Protein AF-0000000066415982 (afdb_homodimer)

Structure (mmCIF, N/CA/C/O backbone):
data_AF-0000000066415982-model_v1
#
loop_
_entity.id
_entity.type
_entity.pdbx_description
1 polymer 'Valyl-tRNA synthetase 1'
#
loop_
_atom_site.group_PDB
_atom_site.id
_atom_site.type_symbol
_atom_site.label_atom_id
_atom_site.label_alt_id
_atom_site.label_comp_id
_atom_site.label_asym_id
_atom_site.label_entity_id
_atom_site.label_seq_id
_atom_site.pdbx_PDB_ins_code
_atom_site.Cartn_x
_atom_site.Cartn_y
_atom_site.Cartn_z
_atom_site.occupancy
_atom_site.B_iso_or_equiv
_atom_site.auth_seq_id
_atom_site.auth_comp_id
_atom_site.auth_asym_id
_atom_site.auth_atom_id
_atom_site.pdbx_PDB_model_num
ATOM 1 N N . MET A 1 1 ? -13.562 -8.875 24 1 78.44 1 MET A N 1
ATOM 2 C CA . MET A 1 1 ? -13.109 -7.492 23.891 1 78.44 1 MET A CA 1
ATOM 3 C C . MET A 1 1 ? -12.008 -7.359 22.844 1 78.44 1 MET A C 1
ATOM 5 O O . MET A 1 1 ? -11.172 -8.25 22.703 1 78.44 1 MET A O 1
ATOM 9 N N . SER A 1 2 ? -12.031 -6.367 22 1 88.06 2 SER A N 1
ATOM 10 C CA . SER A 1 2 ? -11.047 -6.156 20.953 1 88.06 2 SER A CA 1
ATOM 11 C C . SER A 1 2 ? -9.859 -5.344 21.453 1 88.06 2 SER A C 1
ATOM 13 O O . SER A 1 2 ? -10.031 -4.445 22.281 1 88.06 2 SER A O 1
ATOM 15 N N . ILE A 1 3 ? -8.664 -5.75 21.047 1 90.94 3 ILE A N 1
ATOM 16 C CA . ILE A 1 3 ? -7.445 -5.082 21.484 1 90.94 3 ILE A CA 1
ATOM 17 C C . ILE A 1 3 ? -6.691 -4.531 20.281 1 90.94 3 ILE A C 1
ATOM 19 O O . ILE A 1 3 ? -6.547 -5.215 19.266 1 90.94 3 ILE A O 1
ATOM 23 N N . LEU A 1 4 ? -6.266 -3.314 20.375 1 93.38 4 LEU A N 1
ATOM 24 C CA . LEU A 1 4 ? -5.398 -2.686 19.375 1 93.38 4 LEU A CA 1
ATOM 25 C C . LEU A 1 4 ? -3.975 -2.555 19.906 1 93.38 4 LEU A C 1
ATOM 27 O O . LEU A 1 4 ? -3.723 -1.779 20.844 1 93.38 4 LEU A O 1
ATOM 31 N N . TYR A 1 5 ? -3.049 -3.311 19.359 1 92.38 5 TYR A N 1
ATOM 32 C CA . TYR A 1 5 ? -1.638 -3.248 19.719 1 92.38 5 TYR A CA 1
ATOM 33 C C . TYR A 1 5 ? -0.913 -2.178 18.906 1 92.38 5 TYR A C 1
ATOM 35 O O . TYR A 1 5 ? -0.951 -2.193 17.672 1 92.38 5 TYR A O 1
ATOM 43 N N . VAL A 1 6 ? -0.299 -1.226 19.609 1 94.19 6 VAL A N 1
ATOM 44 C CA . VAL A 1 6 ? 0.415 -0.155 18.922 1 94.19 6 VAL A CA 1
ATOM 45 C C . VAL A 1 6 ? 1.799 0.026 19.547 1 94.19 6 VAL A C 1
ATOM 47 O O . VAL A 1 6 ? 2.041 -0.406 20.672 1 94.19 6 VAL A O 1
ATOM 50 N N . SER A 1 7 ? 2.738 0.584 18.781 1 92.06 7 SER A N 1
ATOM 51 C CA . SER A 1 7 ? 4.066 0.925 19.281 1 92.06 7 SER A CA 1
ATOM 52 C C . SER A 1 7 ? 4.004 2.094 20.266 1 92.06 7 SER A C 1
ATOM 54 O O . SER A 1 7 ? 3.297 3.074 20.016 1 92.06 7 SER A O 1
ATOM 56 N N . PRO A 1 8 ? 4.734 1.927 21.297 1 88.5 8 PRO A N 1
ATOM 57 C CA . PRO A 1 8 ? 4.762 3.031 22.266 1 88.5 8 PRO A CA 1
ATOM 58 C C . PRO A 1 8 ? 5.605 4.211 21.781 1 88.5 8 PRO A C 1
ATOM 60 O O . PRO A 1 8 ? 5.559 5.289 22.375 1 88.5 8 PRO A O 1
ATOM 63 N N . HIS A 1 9 ? 6.395 4.02 20.75 1 88.12 9 HIS A N 1
ATOM 64 C CA . HIS A 1 9 ? 7.227 5.105 20.25 1 88.12 9 HIS A CA 1
ATOM 65 C C . HIS A 1 9 ? 6.375 6.246 19.688 1 88.12 9 HIS A C 1
ATOM 67 O O . HIS A 1 9 ? 5.512 6.023 18.844 1 88.12 9 HIS A O 1
ATOM 73 N N . PRO A 1 10 ? 6.59 7.406 20.094 1 85.12 10 PRO A N 1
ATOM 74 C CA . PRO A 1 10 ? 5.711 8.523 19.75 1 85.12 10 PRO A CA 1
ATOM 75 C C . PRO A 1 10 ? 5.73 8.844 18.25 1 85.12 10 PRO A C 1
ATOM 77 O O . PRO A 1 10 ? 4.766 9.406 17.734 1 85.12 10 PRO A O 1
ATOM 80 N N . ASP A 1 11 ? 6.82 8.484 17.578 1 85.75 11 ASP A N 1
ATOM 81 C CA . ASP A 1 11 ? 6.922 8.836 16.172 1 85.75 11 ASP A CA 1
ATOM 82 C C . ASP A 1 11 ? 6.605 7.633 15.281 1 85.75 11 ASP A C 1
ATOM 84 O O . ASP A 1 11 ? 6.906 7.641 14.086 1 85.75 11 ASP A O 1
ATOM 88 N N . ALA A 1 12 ? 6.004 6.605 15.938 1 91.06 12 ALA A N 1
ATOM 89 C CA . ALA A 1 12 ? 5.633 5.434 15.148 1 91.06 12 ALA A CA 1
ATOM 90 C C . ALA A 1 12 ? 4.402 5.719 14.289 1 91.06 12 ALA A C 1
ATOM 92 O O . ALA A 1 12 ? 3.277 5.395 14.68 1 91.06 12 ALA A O 1
ATOM 93 N N . PHE A 1 13 ? 4.691 6.18 13.141 1 91.81 13 PHE A N 1
ATOM 94 C CA . PHE A 1 13 ? 3.637 6.75 12.32 1 91.81 13 PHE A CA 1
ATOM 95 C C . PHE A 1 13 ? 2.635 5.684 11.898 1 91.81 13 PHE A C 1
ATOM 97 O O . PHE A 1 13 ? 1.442 5.961 11.766 1 91.81 13 PHE A O 1
ATOM 104 N N . PRO A 1 14 ? 2.984 4.434 11.758 1 93.38 14 PRO A N 1
ATOM 105 C CA . PRO A 1 14 ? 1.939 3.451 11.461 1 93.38 14 PRO A CA 1
ATOM 106 C C . PRO A 1 14 ? 0.936 3.293 12.602 1 93.38 14 PRO A C 1
ATOM 108 O O . PRO A 1 14 ? -0.266 3.162 12.352 1 93.38 14 PRO A O 1
ATOM 111 N N . SER A 1 15 ? 1.425 3.33 13.789 1 95.75 15 SER A N 1
ATOM 112 C CA . SER A 1 15 ? 0.556 3.236 14.961 1 95.75 15 SER A CA 1
ATOM 113 C C . SER A 1 15 ? -0.303 4.488 15.109 1 95.75 15 SER A C 1
ATOM 115 O O . SER A 1 15 ? -1.479 4.398 15.477 1 95.75 15 SER A O 1
ATOM 117 N N . LEU A 1 16 ? 0.325 5.621 14.859 1 96.88 16 LEU A N 1
ATOM 118 C CA . LEU A 1 16 ? -0.415 6.875 14.938 1 96.88 16 LEU A CA 1
ATOM 119 C C . LEU A 1 16 ? -1.577 6.887 13.945 1 96.88 16 LEU A C 1
ATOM 121 O O . LEU A 1 16 ? -2.664 7.375 14.266 1 96.88 16 LEU A O 1
ATOM 125 N N . ARG A 1 17 ? -1.371 6.336 12.781 1 97.5 17 ARG A N 1
ATOM 126 C CA . ARG A 1 17 ? -2.428 6.25 11.781 1 97.5 17 ARG A CA 1
ATOM 127 C C . ARG A 1 17 ? -3.619 5.457 12.305 1 97.5 17 ARG A C 1
ATOM 129 O O . ARG A 1 17 ? -4.77 5.879 12.148 1 97.5 17 ARG A O 1
ATOM 136 N N . ALA A 1 18 ? -3.352 4.355 12.938 1 96.12 18 ALA A N 1
ATOM 137 C CA . ALA A 1 18 ? -4.402 3.51 13.492 1 96.12 18 ALA A CA 1
ATOM 138 C C . ALA A 1 18 ? -5.141 4.223 14.625 1 96.12 18 ALA A C 1
ATOM 140 O O . ALA A 1 18 ? -6.367 4.141 14.719 1 96.12 18 ALA A O 1
ATOM 141 N N . LEU A 1 19 ? -4.414 4.934 15.43 1 96.69 19 LEU A N 1
ATOM 142 C CA . LEU A 1 19 ? -5.004 5.629 16.562 1 96.69 19 LEU A CA 1
ATOM 143 C C . LEU A 1 19 ? -5.91 6.762 16.094 1 96.69 19 LEU A C 1
ATOM 145 O O . LEU A 1 19 ? -6.984 6.977 16.672 1 96.69 19 LEU A O 1
ATOM 149 N N . ILE A 1 20 ? -5.488 7.449 15.086 1 97.06 20 ILE A N 1
ATOM 150 C CA . ILE A 1 20 ? -6.309 8.531 14.555 1 97.06 20 ILE A CA 1
ATOM 151 C C . ILE A 1 20 ? -7.574 7.961 13.922 1 97.06 20 ILE A C 1
ATOM 153 O O . ILE A 1 20 ? -8.664 8.508 14.102 1 97.06 20 ILE A O 1
ATOM 157 N N . ALA A 1 21 ? -7.438 6.879 13.172 1 94.94 21 ALA A N 1
ATOM 158 C CA . ALA A 1 21 ? -8.602 6.215 12.594 1 94.94 21 ALA A CA 1
ATOM 159 C C . ALA A 1 21 ? -9.594 5.809 13.68 1 94.94 21 ALA A C 1
ATOM 161 O O . ALA A 1 21 ? -10.812 5.949 13.5 1 94.94 21 ALA A O 1
ATOM 162 N N . ALA A 1 22 ? -9.094 5.328 14.766 1 93.88 22 ALA A N 1
ATOM 163 C CA . ALA A 1 22 ? -9.945 4.926 15.883 1 93.88 22 ALA A CA 1
ATOM 164 C C . ALA A 1 22 ? -10.742 6.113 16.422 1 93.88 22 A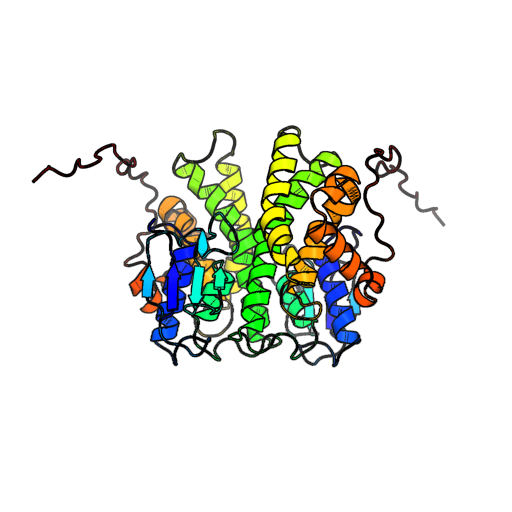LA A C 1
ATOM 166 O O . ALA A 1 22 ? -11.906 5.969 16.797 1 93.88 22 ALA A O 1
ATOM 167 N N . ARG A 1 23 ? -10.086 7.273 16.453 1 94.94 23 ARG A N 1
ATOM 168 C CA . ARG A 1 23 ? -10.773 8.469 16.922 1 94.94 23 ARG A CA 1
ATOM 169 C C . ARG A 1 23 ? -11.922 8.852 16 1 94.94 23 ARG A C 1
ATOM 171 O O . ARG A 1 23 ? -12.992 9.266 16.453 1 94.94 23 ARG A O 1
ATOM 178 N N . TYR A 1 24 ? -11.734 8.719 14.742 1 92.5 24 TYR A N 1
ATOM 179 C CA . TYR A 1 24 ? -12.812 8.977 13.789 1 92.5 24 TYR A CA 1
ATOM 180 C C . TYR A 1 24 ? -13.945 7.977 13.961 1 92.5 24 TYR A C 1
ATOM 182 O O . TYR A 1 24 ? -15.125 8.336 13.844 1 92.5 24 TYR A O 1
ATOM 190 N N . GLY A 1 25 ? -13.57 6.746 14.156 1 90 25 GLY A N 1
ATOM 191 C CA . GLY A 1 25 ? -14.586 5.738 14.422 1 90 25 GLY A CA 1
ATOM 192 C C . GLY A 1 25 ? -15.43 6.051 15.641 1 90 25 GLY A C 1
ATOM 193 O O . GLY A 1 25 ? -16.641 5.828 15.633 1 90 25 GLY A O 1
ATOM 194 N N . GLU A 1 26 ? -14.766 6.531 16.578 1 88.69 26 GLU A N 1
ATOM 195 C CA . GLU A 1 26 ? -15.461 6.895 17.812 1 88.69 26 GLU A CA 1
ATOM 196 C C . GLU A 1 26 ? -16.375 8.102 17.594 1 88.69 26 GLU A C 1
ATOM 198 O O . GLU A 1 26 ? -17.453 8.18 18.172 1 88.69 26 GLU A O 1
ATOM 203 N N . ALA A 1 27 ? -15.906 8.992 16.828 1 87.56 27 ALA A N 1
ATOM 204 C CA . ALA A 1 27 ? -16.656 10.219 16.578 1 87.56 27 ALA A CA 1
ATOM 205 C C . ALA A 1 27 ? -17.828 9.961 15.633 1 87.56 27 ALA A C 1
ATOM 207 O O . ALA A 1 27 ? -18.812 10.695 15.648 1 87.56 27 ALA A O 1
ATOM 208 N N . GLY A 1 28 ? -17.656 8.883 14.875 1 82.25 28 GLY A N 1
ATOM 209 C CA . GLY A 1 28 ? -18.719 8.539 13.938 1 82.25 28 GLY A CA 1
ATOM 210 C C . GLY A 1 28 ? -19.672 7.496 14.477 1 82.25 28 GLY A C 1
ATOM 211 O O . GLY A 1 28 ? -20.047 7.535 15.648 1 82.25 28 GLY A O 1
ATOM 212 N N . ASP A 1 29 ? -20.156 6.645 13.508 1 77.88 29 ASP A N 1
ATOM 213 C CA . ASP A 1 29 ? -21.156 5.629 13.852 1 77.88 29 ASP A CA 1
ATOM 214 C C . ASP A 1 29 ? -20.484 4.352 14.359 1 77.88 29 ASP A C 1
ATOM 216 O O . ASP A 1 29 ? -21.062 3.271 14.305 1 77.88 29 ASP A O 1
ATOM 220 N N . GLY A 1 30 ? -19.219 4.59 14.727 1 79.38 30 GLY A N 1
ATOM 221 C CA . GLY A 1 30 ? -18.484 3.414 15.18 1 79.38 30 GLY A CA 1
ATOM 222 C C . GLY A 1 30 ? -17.531 2.865 14.133 1 79.38 30 GLY A C 1
ATOM 223 O O . GLY A 1 30 ? -17.547 3.305 12.984 1 79.38 30 GLY A O 1
ATOM 224 N N . PRO A 1 31 ? -16.75 1.948 14.648 1 78.19 31 PRO A N 1
ATOM 225 C CA . PRO A 1 31 ? -15.805 1.363 13.695 1 78.19 31 PRO A CA 1
ATOM 226 C C . PRO A 1 31 ? -16.484 0.551 12.602 1 78.19 31 PRO A C 1
ATOM 228 O O . PRO A 1 31 ? -17.578 -0.004 12.82 1 78.19 31 PRO A O 1
ATOM 231 N N . GLY A 1 32 ? -15.914 0.568 11.484 1 71.88 32 GLY A N 1
ATOM 232 C CA . GLY A 1 32 ? -16.453 -0.097 10.305 1 71.88 32 GLY A CA 1
ATOM 233 C C . GLY A 1 32 ? -16.719 -1.575 10.523 1 71.88 32 GLY A C 1
ATOM 234 O O . GLY A 1 32 ? -17.594 -2.154 9.891 1 71.88 32 GLY A O 1
ATOM 235 N N . TRP A 1 33 ? -16 -2.096 11.469 1 71 33 TRP A N 1
ATOM 236 C CA . TRP A 1 33 ? -16.172 -3.533 11.648 1 71 33 TRP A CA 1
ATOM 237 C C . TRP A 1 33 ? -17.422 -3.83 12.477 1 71 33 TRP A C 1
ATOM 239 O O . TRP A 1 33 ? -17.844 -4.98 12.578 1 71 33 TRP A O 1
ATOM 249 N N . GLY A 1 34 ? -18.031 -2.85 12.953 1 72.19 34 GLY A N 1
ATOM 250 C CA . GLY A 1 34 ? -19.312 -2.986 13.617 1 72.19 34 GLY A CA 1
ATOM 251 C C . GLY A 1 34 ? -19.188 -3.35 15.086 1 72.19 34 GLY A C 1
ATOM 252 O O . GLY A 1 34 ? -20.203 -3.527 15.773 1 72.19 34 GLY A O 1
ATOM 253 N N . GLY A 1 35 ? -17.938 -3.488 15.633 1 74.75 35 GLY A N 1
ATOM 254 C CA . GLY A 1 35 ? -17.734 -3.824 17.031 1 74.75 35 GLY A CA 1
ATOM 255 C C . GLY A 1 35 ? -17.406 -2.619 17.891 1 74.75 35 GLY A C 1
ATOM 256 O O . GLY A 1 35 ? -17.484 -1.479 17.438 1 74.75 35 GLY A O 1
ATOM 257 N N . PRO A 1 36 ? -17.172 -2.898 19.141 1 81.31 36 PRO A N 1
ATOM 258 C CA . PRO A 1 36 ? -16.797 -1.822 20.062 1 81.31 36 PRO A CA 1
ATOM 259 C C . PRO A 1 36 ? -15.414 -1.256 19.781 1 81.31 36 PRO A C 1
ATOM 261 O O . PRO A 1 36 ? -14.633 -1.867 19.047 1 81.31 36 PRO A O 1
ATOM 264 N N . HIS A 1 37 ? -15.188 -0.064 20.344 1 86.44 37 HIS A N 1
ATOM 265 C CA . HIS A 1 37 ? -13.844 0.508 20.281 1 86.44 37 HIS A CA 1
ATOM 266 C C . HIS A 1 37 ? -12.836 -0.363 21.016 1 86.44 37 HIS A C 1
ATOM 268 O O . HIS A 1 37 ? -13.086 -0.788 22.141 1 86.44 37 HIS A O 1
ATOM 274 N N . PRO A 1 38 ? -11.773 -0.576 20.344 1 90.19 38 PRO A N 1
ATOM 275 C CA . PRO A 1 38 ? -10.805 -1.477 20.969 1 90.19 38 PRO A CA 1
ATOM 276 C C . PRO A 1 38 ? -10.023 -0.81 22.109 1 90.19 38 PRO A C 1
ATOM 278 O O . PRO A 1 38 ? -9.859 0.413 22.109 1 90.19 38 PRO A O 1
ATOM 281 N N . ARG A 1 39 ? -9.625 -1.642 23.016 1 92.69 39 ARG A N 1
ATOM 282 C CA . ARG A 1 39 ? -8.68 -1.184 24.031 1 92.69 39 ARG A CA 1
ATOM 283 C C . ARG A 1 39 ? -7.277 -1.035 23.438 1 92.69 39 ARG A C 1
ATOM 285 O O . ARG A 1 39 ? -6.82 -1.899 22.688 1 92.69 39 ARG A O 1
ATOM 292 N N . ILE A 1 40 ? -6.66 0.012 23.797 1 93.94 40 ILE A N 1
ATOM 293 C CA . ILE A 1 40 ? -5.32 0.263 23.281 1 93.94 40 ILE A CA 1
ATOM 294 C C . ILE A 1 40 ? -4.285 -0.422 24.172 1 93.94 40 ILE A C 1
ATOM 296 O O . ILE A 1 40 ? -4.34 -0.306 25.391 1 93.94 40 ILE A O 1
ATOM 300 N N . CYS A 1 41 ? -3.408 -1.145 23.578 1 93.62 41 CYS A N 1
ATOM 301 C CA . CYS A 1 41 ? -2.342 -1.839 24.281 1 93.62 41 CYS A CA 1
ATOM 302 C C . CYS A 1 41 ? -0.974 -1.434 23.75 1 93.62 41 CYS A C 1
ATOM 304 O O . CYS A 1 41 ? -0.715 -1.549 22.547 1 93.62 41 CYS A O 1
ATOM 306 N N . LEU A 1 42 ? -0.054 -1.022 24.609 1 92.38 42 LEU A N 1
ATOM 307 C CA . LEU A 1 42 ? 1.255 -0.527 24.188 1 92.38 42 LEU A CA 1
ATOM 308 C C . LEU A 1 42 ? 2.301 -1.634 24.266 1 92.38 42 LEU A C 1
ATOM 310 O O . LEU A 1 42 ? 3.449 -1.436 23.859 1 92.38 42 LEU A O 1
ATOM 314 N N . GLN A 1 43 ? 1.865 -2.787 24.703 1 86.56 43 GLN A N 1
ATOM 315 C CA . GLN A 1 43 ? 2.744 -3.953 24.75 1 86.56 43 GLN A CA 1
ATOM 316 C C . GLN A 1 43 ? 2.576 -4.809 23.5 1 86.56 43 GLN A C 1
ATOM 318 O O . GLN A 1 43 ? 1.489 -4.867 22.922 1 86.56 43 GLN A O 1
ATOM 323 N N . PRO A 1 44 ? 3.719 -5.398 23.109 1 82.88 44 PRO A N 1
ATOM 324 C CA . PRO A 1 44 ? 3.578 -6.309 21.984 1 82.88 44 PRO A CA 1
ATOM 325 C C . PRO A 1 44 ? 2.631 -7.473 22.266 1 82.88 44 PRO A C 1
ATOM 327 O O . PRO A 1 44 ? 2.525 -7.914 23.422 1 82.88 44 PRO A O 1
ATOM 330 N N . PRO A 1 45 ? 1.985 -7.84 21.188 1 82 45 PRO A N 1
ATOM 331 C CA . PRO A 1 45 ? 1.121 -9.008 21.406 1 82 45 PRO A CA 1
ATOM 332 C C . PRO A 1 45 ? 1.907 -10.266 21.734 1 82 45 PRO A C 1
ATOM 334 O O . PRO A 1 45 ? 3.041 -10.438 21.281 1 82 45 PRO A O 1
ATOM 337 N N . PRO A 1 46 ? 1.323 -11.133 22.531 1 76.62 46 PRO A N 1
ATOM 338 C CA . PRO A 1 46 ? 1.964 -12.414 22.812 1 76.62 46 PRO A CA 1
ATOM 339 C C . PRO A 1 46 ? 2.199 -13.258 21.562 1 76.62 46 PRO A C 1
ATOM 341 O O . PRO A 1 46 ? 1.382 -13.234 20.641 1 76.62 46 PRO A O 1
ATOM 344 N N . SER A 1 47 ? 3.377 -13.875 21.469 1 72.31 47 SER A N 1
ATOM 345 C CA . SER A 1 47 ? 3.777 -14.68 20.312 1 72.31 47 SER A CA 1
ATOM 346 C C . SER A 1 47 ? 2.756 -15.766 20.016 1 72.31 47 SER A C 1
ATOM 348 O O . SER A 1 47 ? 2.58 -16.156 18.859 1 72.31 47 SER A O 1
ATOM 350 N N . SER A 1 48 ? 2.146 -16.172 20.984 1 66.5 48 SER A N 1
ATOM 351 C CA . SER A 1 48 ? 1.181 -17.25 20.828 1 66.5 48 SER A CA 1
ATOM 352 C C . SER A 1 48 ? -0.066 -16.781 20.078 1 66.5 48 SER A C 1
ATOM 354 O O . SER A 1 48 ? -0.812 -17.594 19.531 1 66.5 48 SER A O 1
ATOM 356 N N . ARG A 1 49 ? -0.206 -15.523 20.094 1 64.75 49 ARG A N 1
ATOM 357 C CA . ARG A 1 49 ? -1.454 -15.016 19.531 1 64.75 49 ARG A CA 1
ATOM 358 C C . ARG A 1 49 ? -1.222 -14.383 18.172 1 64.75 49 ARG A C 1
ATOM 360 O O . ARG A 1 49 ? -2.176 -14.047 17.453 1 64.75 49 ARG A O 1
ATOM 367 N N . THR A 1 50 ? 0.082 -14.297 17.828 1 63.75 50 THR A N 1
ATOM 368 C CA . THR A 1 50 ? 0.354 -13.664 16.547 1 63.75 50 THR A CA 1
ATOM 369 C C . THR A 1 50 ? 0.536 -14.711 15.453 1 63.75 50 THR A C 1
ATOM 371 O O . THR A 1 50 ? 1.33 -15.641 15.602 1 63.75 50 THR A O 1
ATOM 374 N N . PRO A 1 51 ? -0.328 -14.508 14.531 1 62.94 51 PRO A N 1
ATOM 375 C CA . PRO A 1 51 ? -0.156 -15.477 13.445 1 62.94 51 PRO A CA 1
ATOM 376 C C . PRO A 1 51 ? 1.202 -15.359 12.758 1 62.94 51 PRO A C 1
ATOM 378 O O . PRO A 1 51 ? 1.688 -16.328 12.172 1 62.94 51 PRO A O 1
ATOM 381 N N . PHE A 1 52 ? 1.837 -14.102 12.867 1 66.31 52 PHE A N 1
ATOM 382 C CA . PHE A 1 52 ? 3.074 -13.922 12.117 1 66.31 52 PHE A CA 1
ATOM 383 C C . PHE A 1 52 ? 4.152 -13.305 12.992 1 66.31 52 PHE A C 1
ATOM 385 O O . PHE A 1 52 ? 4.184 -12.086 13.188 1 66.31 52 PHE A O 1
ATOM 392 N N . PRO A 1 53 ? 4.945 -14.047 13.547 1 60.31 53 PRO A N 1
ATOM 393 C CA . PRO A 1 53 ? 6.094 -13.461 14.25 1 60.31 53 PRO A CA 1
ATOM 394 C C . PRO A 1 53 ? 7.168 -12.953 13.289 1 60.31 53 PRO A C 1
ATOM 396 O O . PRO A 1 53 ? 7.426 -13.57 12.258 1 60.31 53 PRO A O 1
ATOM 399 N N . PRO A 1 54 ? 7.836 -11.758 13.656 1 61.25 54 PRO A N 1
ATOM 400 C CA . PRO A 1 54 ? 7.527 -10.797 14.711 1 61.25 54 PRO A CA 1
ATOM 401 C C . PRO A 1 54 ? 6.281 -9.969 14.414 1 61.25 54 PRO A C 1
ATOM 403 O O . PRO A 1 54 ? 5.953 -9.742 13.242 1 61.25 54 PRO A O 1
ATOM 406 N N . PRO A 1 55 ? 5.723 -9.562 15.422 1 60.41 55 PRO A N 1
ATOM 407 C CA . PRO A 1 55 ? 4.461 -8.844 15.211 1 60.41 55 PRO A CA 1
ATOM 408 C C . PRO A 1 55 ? 4.645 -7.547 14.438 1 60.41 55 PRO A C 1
ATOM 410 O O . PRO A 1 55 ? 5.613 -6.82 14.656 1 60.41 55 PRO A O 1
ATOM 413 N N . ARG A 1 56 ? 3.838 -7.469 13.469 1 80.38 56 ARG A N 1
ATOM 414 C CA . ARG A 1 56 ? 3.756 -6.215 12.727 1 80.38 56 ARG A CA 1
ATOM 415 C C . ARG A 1 56 ? 2.725 -5.277 13.352 1 80.38 56 ARG A C 1
ATOM 417 O O . ARG A 1 56 ? 1.574 -5.664 13.562 1 80.38 56 ARG A O 1
ATOM 424 N N . LEU A 1 57 ? 3.186 -4.23 13.852 1 88.69 57 LEU A N 1
ATOM 425 C CA . LEU A 1 57 ? 2.307 -3.254 14.484 1 88.69 57 LEU A CA 1
ATOM 426 C C . LEU A 1 57 ? 1.984 -2.113 13.523 1 88.69 57 LEU A C 1
ATOM 428 O O . LEU A 1 57 ? 2.807 -1.759 12.68 1 88.69 57 LEU A O 1
ATOM 432 N N . PRO A 1 58 ? 0.807 -1.629 13.625 1 94.5 58 PRO A N 1
ATOM 433 C CA . PRO A 1 58 ? -0.299 -1.914 14.539 1 94.5 58 PRO A CA 1
ATOM 434 C C . PRO A 1 58 ? -1.044 -3.199 14.188 1 94.5 58 PRO A C 1
ATOM 436 O O . PRO A 1 58 ? -1.061 -3.605 13.023 1 94.5 58 PRO A O 1
ATOM 439 N N . ALA A 1 59 ? -1.629 -3.787 15.18 1 92.06 59 ALA A N 1
ATOM 440 C CA . ALA A 1 59 ? -2.42 -5.004 15.008 1 92.06 59 ALA A CA 1
ATOM 441 C C . ALA A 1 59 ? -3.676 -4.965 15.875 1 92.06 59 ALA A C 1
ATOM 443 O O . ALA A 1 59 ? -3.641 -4.5 17.016 1 92.06 59 ALA A O 1
ATOM 444 N N . LEU A 1 60 ? -4.746 -5.418 15.305 1 91.31 60 LEU A N 1
ATOM 445 C CA . LEU A 1 60 ? -6.023 -5.469 16 1 91.31 60 LEU A CA 1
ATOM 446 C C . LEU A 1 60 ? -6.5 -6.906 16.172 1 91.31 60 LEU A C 1
ATOM 448 O O . LEU A 1 60 ? -6.547 -7.664 15.203 1 91.31 60 LEU A O 1
ATOM 452 N N . GLU A 1 61 ? -6.789 -7.258 17.359 1 88.06 61 GLU A N 1
ATOM 453 C CA . GLU A 1 61 ? -7.348 -8.562 17.703 1 88.06 61 GLU A CA 1
ATOM 454 C C . GLU A 1 61 ? -8.797 -8.445 18.141 1 88.06 61 GLU A C 1
ATOM 456 O O . GLU A 1 61 ? -9.102 -7.738 19.109 1 88.06 61 GLU A O 1
ATOM 461 N N . GLN A 1 62 ? -9.648 -9.141 17.25 1 82.88 62 GLN A N 1
ATOM 462 C CA . GLN A 1 62 ? -11.055 -9.156 17.625 1 82.88 62 GLN A CA 1
ATOM 463 C C . GLN A 1 62 ? -11.352 -10.273 18.609 1 82.88 62 GLN A C 1
ATOM 465 O O . GLN A 1 62 ? -11.812 -11.352 18.234 1 82.88 62 GLN A O 1
ATOM 470 N N . GLY A 1 63 ? -10.961 -10.164 19.859 1 73.06 63 GLY A N 1
ATOM 471 C CA . GLY A 1 63 ? -11.227 -11.141 20.906 1 73.06 63 GLY A CA 1
ATOM 472 C C . GLY A 1 63 ? -10.727 -12.531 20.562 1 73.06 63 GLY A C 1
ATOM 473 O O . GLY A 1 63 ? -10.133 -12.742 19.5 1 73.06 63 GLY A O 1
ATOM 474 N N . PRO A 1 64 ? -10.898 -13.438 21.531 1 66.5 64 PRO A N 1
ATOM 475 C CA . PRO A 1 64 ? -10.438 -14.82 21.312 1 66.5 64 PRO A CA 1
ATOM 476 C C . PRO A 1 64 ? -11.133 -15.5 20.141 1 66.5 64 PRO A C 1
ATOM 478 O O . PRO A 1 64 ? -12.367 -15.523 20.078 1 66.5 64 PRO A O 1
ATOM 481 N N . GLY A 1 65 ? -10.312 -15.93 19.172 1 65.38 65 GLY A N 1
ATOM 482 C CA . GLY A 1 65 ? -10.859 -16.578 18 1 65.38 65 GLY A CA 1
ATOM 483 C C . GLY A 1 65 ? -11.336 -15.609 16.938 1 65.38 65 GLY A C 1
ATOM 484 O O . GLY A 1 65 ? -11.867 -16.016 15.906 1 65.38 65 GLY A O 1
ATOM 485 N N . GLY A 1 66 ? -11.141 -14.367 17.312 1 74.56 66 GLY A N 1
ATOM 486 C CA . GLY A 1 66 ? -11.664 -13.383 16.375 1 74.56 66 GLY A CA 1
ATOM 487 C C . GLY A 1 66 ? -10.664 -13 15.297 1 74.56 66 GLY A C 1
ATOM 488 O O . GLY A 1 66 ? -9.648 -13.664 15.117 1 74.56 66 GLY A O 1
ATOM 489 N N . LEU A 1 67 ? -11.008 -12.039 14.562 1 76.69 67 LEU A N 1
ATOM 490 C CA . LEU A 1 67 ? -10.219 -11.586 13.43 1 76.69 67 LEU A CA 1
ATOM 491 C C . LEU A 1 67 ? -8.93 -10.922 13.906 1 76.69 67 LEU A C 1
ATOM 493 O O . LEU A 1 67 ? -8.938 -10.156 14.875 1 76.69 67 LEU A O 1
ATOM 497 N N . TRP A 1 68 ? -7.859 -11.344 13.367 1 85.62 68 TRP A N 1
ATOM 498 C CA . TRP A 1 68 ? -6.562 -10.703 13.562 1 85.62 68 TRP A CA 1
ATOM 499 C C . TRP A 1 68 ? -6.133 -9.945 12.305 1 85.62 68 TRP A C 1
ATOM 501 O O . TRP A 1 68 ? -6.031 -10.531 11.227 1 85.62 68 TRP A O 1
ATOM 511 N N . VAL A 1 69 ? -6.023 -8.633 12.5 1 89.88 69 VAL A N 1
ATOM 512 C CA . VAL A 1 69 ? -5.629 -7.785 11.375 1 89.88 69 VAL A CA 1
ATOM 513 C C . VAL A 1 69 ? -4.379 -6.988 11.75 1 89.88 69 VAL A C 1
ATOM 515 O O . VAL A 1 69 ? -4.27 -6.48 12.867 1 89.88 69 VAL A O 1
ATOM 518 N N . TRP A 1 70 ? -3.477 -6.906 10.766 1 91.38 70 TRP A N 1
ATOM 519 C CA . TRP A 1 70 ? -2.248 -6.164 11.023 1 91.38 70 TRP A CA 1
ATOM 520 C C . TRP A 1 70 ? -1.923 -5.223 9.867 1 91.38 70 TRP A C 1
ATOM 522 O O . TRP A 1 70 ? -2.457 -5.375 8.766 1 91.38 70 TRP A O 1
ATOM 532 N N . GLY A 1 71 ? -1.013 -4.258 10.195 1 93.12 71 GLY A N 1
ATOM 533 C CA . GLY A 1 71 ? -0.639 -3.256 9.211 1 93.12 71 GLY A CA 1
ATOM 534 C C . GLY A 1 71 ? -1.502 -2.008 9.266 1 93.12 71 GLY A C 1
ATOM 535 O O . GLY A 1 71 ? -2.727 -2.1 9.383 1 93.12 71 GLY A O 1
ATOM 536 N N . ALA A 1 72 ? -0.91 -0.904 9.07 1 95 72 ALA A N 1
ATOM 537 C CA . ALA A 1 72 ? -1.575 0.378 9.289 1 95 72 ALA A CA 1
ATOM 538 C C . ALA A 1 72 ? -2.748 0.556 8.328 1 95 72 ALA A C 1
ATOM 540 O O . ALA A 1 72 ? -3.84 0.954 8.742 1 95 72 ALA A O 1
ATOM 541 N N . PRO A 1 73 ? -2.598 0.179 7.074 1 93.75 73 PRO A N 1
ATOM 542 C CA . PRO A 1 73 ? -3.729 0.43 6.18 1 93.75 73 PRO A CA 1
ATOM 543 C C . PRO A 1 73 ? -4.949 -0.427 6.516 1 93.75 73 PRO A C 1
ATOM 545 O O . PRO A 1 73 ? -6.07 0.08 6.547 1 93.75 73 PRO A O 1
ATOM 548 N N . ALA A 1 74 ? -4.766 -1.661 6.812 1 92.19 74 ALA A N 1
ATOM 549 C CA . ALA A 1 74 ? -5.875 -2.561 7.109 1 92.19 74 ALA A CA 1
ATOM 550 C C . ALA A 1 74 ? -6.5 -2.227 8.461 1 92.19 74 ALA A C 1
ATOM 552 O O . ALA A 1 74 ? -7.727 -2.189 8.594 1 92.19 74 ALA A O 1
ATOM 553 N N . VAL A 1 75 ? -5.664 -1.979 9.406 1 92.69 75 VAL A N 1
ATOM 554 C CA . VAL A 1 75 ? -6.152 -1.673 10.75 1 92.69 75 VAL A CA 1
ATOM 555 C C . VAL A 1 75 ? -6.914 -0.35 10.734 1 92.69 75 VAL A C 1
ATOM 557 O O . VAL A 1 75 ? -7.988 -0.238 11.328 1 92.69 75 VAL A O 1
ATOM 560 N N . ALA A 1 76 ? -6.344 0.622 10.078 1 93.75 76 ALA A N 1
ATOM 561 C CA . ALA A 1 76 ? -7.023 1.91 9.969 1 93.75 76 ALA A CA 1
ATOM 562 C C . ALA A 1 76 ? -8.375 1.762 9.281 1 93.75 76 ALA A C 1
ATOM 564 O O . ALA A 1 76 ? -9.359 2.391 9.68 1 93.75 76 ALA A O 1
ATOM 565 N N . GLN A 1 77 ? -8.375 0.983 8.266 1 90.75 77 GLN A N 1
ATOM 566 C CA . GLN A 1 77 ? -9.625 0.755 7.547 1 90.75 77 GLN A CA 1
ATOM 567 C C . GLN A 1 77 ? -10.664 0.097 8.453 1 90.75 77 GLN A C 1
ATOM 569 O O . GLN A 1 77 ? -11.852 0.431 8.391 1 90.75 77 GLN A O 1
ATOM 574 N N . LEU A 1 78 ? -10.266 -0.806 9.211 1 88.5 78 LEU A N 1
ATOM 575 C CA . LEU A 1 78 ? -11.156 -1.517 10.125 1 88.5 78 LEU A CA 1
ATOM 576 C C . LEU A 1 78 ? -11.734 -0.568 11.16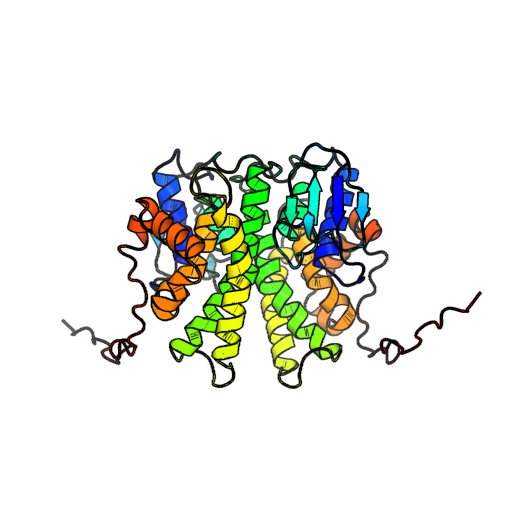4 1 88.5 78 LEU A C 1
ATOM 578 O O . LEU A 1 78 ? -12.898 -0.694 11.547 1 88.5 78 LEU A O 1
ATOM 582 N N . LEU A 1 79 ? -10.984 0.375 11.578 1 90.88 79 LEU A N 1
ATOM 583 C CA . LEU A 1 79 ? -11.359 1.274 12.664 1 90.88 79 LEU A CA 1
ATOM 584 C C . LEU A 1 79 ? -12.125 2.48 12.125 1 90.88 79 LEU A C 1
ATOM 586 O O . LEU A 1 79 ? -12.82 3.166 12.883 1 90.88 79 LEU A O 1
ATOM 590 N N . TRP A 1 80 ? -11.867 2.74 10.852 1 89.88 80 TRP A N 1
ATOM 591 C CA . TRP A 1 80 ? -12.5 3.885 10.203 1 89.88 80 TRP A CA 1
ATOM 592 C C . TRP A 1 80 ? -14.016 3.754 10.219 1 89.88 80 TRP A C 1
ATOM 594 O O . TRP A 1 80 ? -14.555 2.645 10.156 1 89.88 80 TRP A O 1
ATOM 604 N N . PRO A 1 81 ? -14.734 4.879 10.32 1 84.75 81 PRO A N 1
ATOM 605 C CA . PRO A 1 81 ? -16.203 4.801 10.352 1 84.75 81 PRO A CA 1
ATOM 606 C C . PRO A 1 81 ? -16.781 4.066 9.148 1 84.75 81 PRO A C 1
ATOM 608 O O . PRO A 1 81 ? -16.344 4.289 8.016 1 84.75 81 PRO A O 1
ATOM 611 N N . ALA A 1 82 ? -17.766 3.289 9.461 1 69.62 82 ALA A N 1
ATOM 612 C CA . ALA A 1 82 ? -18.453 2.498 8.445 1 69.62 82 ALA A CA 1
ATOM 613 C C . ALA A 1 82 ? -19.109 3.398 7.398 1 69.62 82 ALA A C 1
ATOM 615 O O . ALA A 1 82 ? -19.625 4.473 7.727 1 69.62 82 ALA A O 1
ATOM 616 N N . GLY A 1 83 ? -19.062 3.092 6.121 1 63.03 83 GLY A N 1
ATOM 617 C CA . GLY A 1 83 ? -19.797 3.828 5.102 1 63.03 83 GLY A CA 1
ATOM 618 C C . GLY A 1 83 ? -18.969 4.926 4.453 1 63.03 83 GLY A C 1
ATOM 619 O O . GLY A 1 83 ? -19.312 5.41 3.373 1 63.03 83 GLY A O 1
ATOM 620 N N . LEU A 1 84 ? -17.984 5.496 5.148 1 59.16 84 LEU A N 1
ATOM 621 C CA . LEU A 1 84 ? -17.281 6.668 4.633 1 59.16 84 LEU A CA 1
ATOM 622 C C . LEU A 1 84 ? -16.391 6.293 3.453 1 59.16 84 LEU A C 1
ATOM 624 O O . LEU A 1 84 ? -16.062 7.141 2.617 1 59.16 84 LEU A O 1
ATOM 628 N N . GLY A 1 85 ? -16.234 5.062 3.102 1 60.41 85 GLY A N 1
ATOM 629 C CA . GLY A 1 85 ? -15.383 4.766 1.955 1 60.41 85 GLY A CA 1
ATOM 630 C C . GLY A 1 85 ? -16.141 4.117 0.811 1 60.41 85 GLY A C 1
ATOM 631 O O . GLY A 1 85 ? -15.633 4.039 -0.31 1 60.41 85 GLY A O 1
ATOM 632 N N . GLY A 1 86 ? -17.391 4.066 0.935 1 60.66 86 GLY A N 1
ATOM 633 C CA . GLY A 1 86 ? -18.203 3.426 -0.088 1 60.66 86 GLY A CA 1
ATOM 634 C C . GLY A 1 86 ? -17.781 1.997 -0.376 1 60.66 86 GLY A C 1
ATOM 635 O O . GLY A 1 86 ? -16.859 1.482 0.24 1 60.66 86 GLY A O 1
ATOM 636 N N . PRO A 1 87 ? -18.5 1.462 -1.283 1 65.56 87 PRO A N 1
ATOM 637 C CA . PRO A 1 87 ? -18.141 0.11 -1.715 1 65.56 87 PRO A CA 1
ATOM 638 C C . PRO A 1 87 ? -16.781 0.059 -2.434 1 65.56 87 PRO A C 1
ATOM 640 O O . PRO A 1 87 ? -16.344 1.064 -2.996 1 65.56 87 PRO A O 1
ATOM 643 N N . GLY A 1 88 ? -16.109 -0.971 -2.262 1 62.09 88 GLY A N 1
ATOM 644 C CA . GLY A 1 88 ? -14.766 -1.149 -2.768 1 62.09 88 GLY A CA 1
ATOM 645 C C . GLY A 1 88 ? -14.594 -0.675 -4.199 1 62.09 88 GLY A C 1
ATOM 646 O O . GLY A 1 88 ? -13.57 -0.081 -4.543 1 62.09 88 GLY A O 1
ATOM 647 N N . GLY A 1 89 ? -15.523 -0.846 -5.023 1 65.62 89 GLY A N 1
ATOM 648 C CA . GLY A 1 89 ? -15.398 -0.48 -6.426 1 65.62 89 GLY A CA 1
ATOM 649 C C . GLY A 1 89 ? -15.906 0.92 -6.719 1 65.62 89 GLY A C 1
ATOM 650 O O . GLY A 1 89 ? -15.859 1.371 -7.867 1 65.62 89 GLY A O 1
ATOM 651 N N . SER A 1 90 ? -16.203 1.644 -5.688 1 77.56 90 SER A N 1
ATOM 652 C CA . SER A 1 90 ? -16.703 2.998 -5.898 1 77.56 90 SER A CA 1
ATOM 653 C C . SER A 1 90 ? -15.562 3.961 -6.223 1 77.56 90 SER A C 1
ATOM 655 O O . SER A 1 90 ? -14.414 3.707 -5.867 1 77.56 90 SER A O 1
ATOM 657 N N . ARG A 1 91 ? -15.93 5.004 -6.945 1 78.5 91 ARG A N 1
ATOM 658 C CA . ARG A 1 91 ? -14.961 6.043 -7.277 1 78.5 91 ARG A CA 1
ATOM 659 C C . ARG A 1 91 ? -14.273 6.57 -6.02 1 78.5 91 ARG A C 1
ATOM 661 O O . ARG A 1 91 ? -13.055 6.754 -6.004 1 78.5 91 ARG A O 1
ATOM 668 N N . ALA A 1 92 ? -15.07 6.781 -5.035 1 82.25 92 ALA A N 1
ATOM 669 C CA . ALA A 1 92 ? -14.531 7.309 -3.785 1 82.25 92 ALA A CA 1
ATOM 670 C C . ALA A 1 92 ? -13.531 6.336 -3.166 1 82.25 92 ALA A C 1
ATOM 672 O O . ALA A 1 92 ? -12.445 6.742 -2.734 1 82.25 92 ALA A O 1
ATOM 673 N N . ALA A 1 93 ? -13.844 5.09 -3.182 1 84.5 93 ALA A N 1
ATOM 674 C CA . ALA A 1 93 ? -12.984 4.074 -2.574 1 84.5 93 ALA A CA 1
ATOM 675 C C . ALA A 1 93 ? -11.68 3.918 -3.354 1 84.5 93 ALA A C 1
ATOM 677 O O . ALA A 1 93 ? -10.617 3.734 -2.762 1 84.5 93 ALA A O 1
ATOM 678 N N . VAL A 1 94 ? -11.773 4.031 -4.621 1 87.62 94 VAL A N 1
ATOM 679 C CA . VAL A 1 94 ? -10.602 3.824 -5.465 1 87.62 94 VAL A CA 1
ATOM 680 C C . VAL A 1 94 ? -9.648 5.008 -5.328 1 87.62 94 VAL A C 1
ATOM 682 O O . VAL A 1 94 ? -8.43 4.836 -5.328 1 87.62 94 VAL A O 1
ATOM 685 N N . LEU A 1 95 ? -10.195 6.176 -5.199 1 89 95 LEU A N 1
ATOM 686 C CA . LEU A 1 95 ? -9.352 7.355 -5.012 1 89 95 LEU A CA 1
ATOM 687 C C . LEU A 1 95 ? -8.648 7.309 -3.662 1 89 95 LEU A C 1
ATOM 689 O O . LEU A 1 95 ? -7.484 7.703 -3.551 1 89 95 LEU A O 1
ATOM 693 N N . VAL A 1 96 ? -9.352 6.84 -2.693 1 92.06 96 VAL A N 1
ATOM 694 C CA . VAL A 1 96 ? -8.734 6.652 -1.384 1 92.06 96 VAL A CA 1
ATOM 695 C C . VAL A 1 96 ? -7.586 5.648 -1.49 1 92.06 96 VAL A C 1
ATOM 697 O O . VAL A 1 96 ? -6.477 5.918 -1.022 1 92.06 96 VAL A O 1
ATOM 700 N N . GLN A 1 97 ? -7.863 4.574 -2.182 1 91.69 97 GLN A N 1
ATOM 701 C CA . GLN A 1 97 ? -6.844 3.541 -2.336 1 91.69 97 GLN A CA 1
ATOM 702 C C . GLN A 1 97 ? -5.621 4.074 -3.076 1 91.69 97 GLN A C 1
ATOM 704 O O . GLN A 1 97 ? -4.488 3.707 -2.762 1 91.69 97 GLN A O 1
ATOM 709 N N . GLN A 1 98 ? -5.879 4.914 -4.008 1 93 98 GLN A N 1
ATOM 710 C CA . GLN A 1 98 ? -4.801 5.512 -4.785 1 93 98 GLN A CA 1
ATOM 711 C C . GLN A 1 98 ? -3.842 6.289 -3.885 1 93 98 GLN A C 1
ATOM 713 O O . GLN A 1 98 ? -2.631 6.062 -3.918 1 93 98 GLN A O 1
ATOM 718 N N . TRP A 1 99 ? -4.332 7.074 -3.059 1 94.81 99 TRP A N 1
ATOM 719 C CA . TRP A 1 99 ? -3.506 7.941 -2.225 1 94.81 99 TRP A CA 1
ATOM 720 C C . TRP A 1 99 ? -2.914 7.168 -1.051 1 94.81 99 TRP A C 1
ATOM 722 O O . TRP A 1 99 ? -1.798 7.453 -0.612 1 94.81 99 TRP A O 1
ATOM 732 N N . VAL A 1 100 ? -3.684 6.215 -0.548 1 95.44 100 VAL A N 1
ATOM 733 C CA . VAL A 1 100 ? -3.146 5.359 0.504 1 95.44 100 VAL A CA 1
ATOM 734 C C . VAL A 1 100 ? -1.926 4.605 -0.016 1 95.44 100 VAL A C 1
ATOM 736 O O . VAL A 1 100 ? -0.888 4.555 0.649 1 95.44 100 VAL A O 1
ATOM 739 N N . SER A 1 101 ? -2.096 4.078 -1.172 1 94.88 101 SER A N 1
ATOM 740 C CA . SER A 1 101 ? -0.985 3.359 -1.789 1 94.88 101 SER A CA 1
ATOM 741 C C . SER A 1 101 ? 0.203 4.281 -2.033 1 94.88 101 SER A C 1
ATOM 743 O O . SER A 1 101 ? 1.349 3.914 -1.764 1 94.88 101 SER A O 1
ATOM 745 N N . TYR A 1 102 ? -0.055 5.449 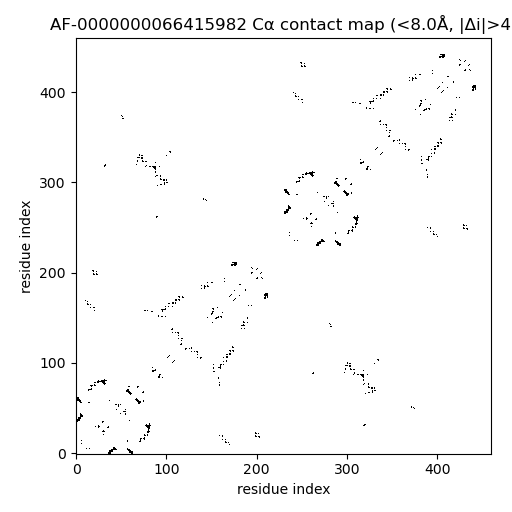-2.557 1 95.19 102 TYR A N 1
ATOM 746 C CA . TYR A 1 102 ? 1.003 6.422 -2.812 1 95.19 102 TYR A CA 1
ATOM 747 C C . TYR A 1 102 ? 1.742 6.777 -1.528 1 95.19 102 TYR A C 1
ATOM 749 O O . TYR A 1 102 ? 2.973 6.844 -1.512 1 95.19 102 TYR A O 1
ATOM 757 N N . ALA A 1 103 ? 0.988 6.992 -0.485 1 96.94 103 ALA A N 1
ATOM 758 C CA . ALA A 1 103 ? 1.584 7.328 0.806 1 96.94 103 ALA A CA 1
ATOM 759 C C . ALA A 1 103 ? 2.514 6.215 1.285 1 96.94 103 ALA A C 1
ATOM 761 O O . ALA A 1 103 ? 3.637 6.484 1.72 1 96.94 103 ALA A O 1
ATOM 762 N N . ASP A 1 104 ? 2.109 5.035 1.127 1 96.25 104 ASP A N 1
ATOM 763 C CA . ASP A 1 104 ? 2.814 3.898 1.713 1 96.25 104 ASP A CA 1
ATOM 764 C C . ASP A 1 104 ? 4.02 3.504 0.865 1 96.25 104 ASP A C 1
ATOM 766 O O . ASP A 1 104 ? 5.035 3.043 1.395 1 96.25 104 ASP A O 1
ATOM 770 N N . THR A 1 105 ? 3.938 3.768 -0.448 1 94.06 105 THR A N 1
ATOM 771 C CA . THR A 1 105 ? 4.977 3.225 -1.316 1 94.06 105 THR A CA 1
ATOM 772 C C . THR A 1 105 ? 5.949 4.32 -1.744 1 94.06 105 THR A C 1
ATOM 774 O O . THR A 1 105 ? 7.09 4.035 -2.115 1 94.06 105 THR A O 1
ATOM 777 N N . GLU A 1 106 ? 5.527 5.562 -1.676 1 93.88 106 GLU A N 1
ATOM 778 C CA . GLU A 1 106 ? 6.375 6.637 -2.184 1 93.88 106 GLU A CA 1
ATOM 779 C C . GLU A 1 106 ? 6.672 7.668 -1.097 1 93.88 106 GLU A C 1
ATOM 781 O O . GLU A 1 106 ? 7.836 7.984 -0.834 1 93.88 106 GLU A O 1
ATOM 786 N N . LEU A 1 107 ? 5.648 8.117 -0.397 1 96.56 107 LEU A N 1
ATOM 787 C CA . LEU A 1 107 ? 5.828 9.195 0.569 1 96.56 107 LEU A CA 1
ATOM 788 C C . LEU A 1 107 ? 6.637 8.719 1.771 1 96.56 107 LEU A C 1
ATOM 790 O O . LEU A 1 107 ? 7.586 9.383 2.188 1 96.56 107 LEU A O 1
ATOM 794 N N . ILE A 1 108 ? 6.266 7.562 2.303 1 96.25 108 ILE A N 1
ATOM 795 C CA . ILE A 1 108 ? 6.887 7.082 3.531 1 96.25 108 ILE A CA 1
ATOM 796 C C . ILE A 1 108 ? 8.367 6.82 3.291 1 96.25 108 ILE A C 1
ATOM 798 O O . ILE A 1 108 ? 9.227 7.328 4.02 1 96.25 108 ILE A O 1
ATOM 802 N N . PRO A 1 109 ? 8.734 6.098 2.189 1 93.62 109 PRO A N 1
ATOM 803 C CA . PRO A 1 109 ? 10.164 5.891 1.958 1 93.62 109 PRO A CA 1
ATOM 804 C C . PRO A 1 109 ? 10.93 7.195 1.763 1 93.62 109 PRO A C 1
ATOM 806 O O . PRO A 1 109 ? 12.031 7.359 2.297 1 93.62 109 PRO A O 1
ATOM 809 N N . ALA A 1 110 ? 10.367 8.109 1.052 1 94.5 110 ALA A N 1
ATOM 810 C CA . ALA A 1 110 ? 11.023 9.391 0.823 1 94.5 110 ALA A CA 1
ATOM 811 C C . ALA A 1 110 ? 11.148 10.18 2.123 1 94.5 110 ALA A C 1
ATOM 813 O O . ALA A 1 110 ? 12.188 10.797 2.389 1 94.5 110 ALA A O 1
ATOM 814 N N . ALA A 1 111 ? 10.109 10.172 2.906 1 95.56 111 ALA A N 1
ATOM 815 C CA . ALA A 1 111 ? 10.094 10.875 4.188 1 95.56 111 ALA A CA 1
ATOM 816 C C . ALA A 1 111 ? 11.133 10.305 5.141 1 95.56 111 ALA A C 1
ATOM 818 O O . ALA A 1 111 ? 11.898 11.047 5.758 1 95.56 111 ALA A O 1
ATOM 819 N N . CYS A 1 112 ? 11.164 9.008 5.223 1 92.38 112 CYS A N 1
ATOM 820 C CA . CYS A 1 112 ? 12.133 8.359 6.094 1 92.38 112 CYS A CA 1
ATOM 821 C C . CYS A 1 112 ? 13.555 8.586 5.59 1 92.38 112 CYS A C 1
ATOM 823 O O . CYS A 1 112 ? 14.469 8.82 6.383 1 92.38 112 CYS A O 1
ATOM 825 N N . GLY A 1 113 ? 13.711 8.562 4.281 1 91.56 113 GLY A N 1
ATOM 826 C CA . GLY A 1 113 ? 15.016 8.805 3.686 1 91.56 113 GLY A CA 1
ATOM 827 C C . GLY A 1 113 ? 15.562 10.188 3.982 1 91.56 113 GLY A C 1
ATOM 828 O O . GLY A 1 113 ? 16.766 10.359 4.168 1 91.56 113 GLY A O 1
ATOM 829 N N . ALA A 1 114 ? 14.734 11.109 4.074 1 91.62 114 ALA A N 1
ATOM 830 C CA . ALA A 1 114 ? 15.148 12.484 4.312 1 91.62 114 ALA A CA 1
ATOM 831 C C . ALA A 1 114 ? 15.312 12.758 5.805 1 91.62 114 ALA A C 1
ATOM 833 O O . ALA A 1 114 ? 16.172 13.555 6.207 1 91.62 114 ALA A O 1
ATOM 834 N N . THR A 1 115 ? 14.609 12.078 6.672 1 91.44 115 THR A N 1
ATOM 835 C CA . THR A 1 115 ? 14.523 12.445 8.078 1 91.44 115 THR A CA 1
ATOM 836 C C . THR A 1 115 ? 15.492 11.625 8.922 1 91.44 115 THR A C 1
ATOM 838 O O . THR A 1 115 ? 16.141 12.148 9.82 1 91.44 115 THR A O 1
ATOM 841 N N . LEU A 1 116 ? 15.617 10.367 8.617 1 85.31 116 LEU A N 1
ATOM 842 C CA . LEU A 1 116 ? 16.391 9.484 9.477 1 85.31 116 LEU A CA 1
ATOM 843 C C . LEU A 1 116 ? 17.859 9.891 9.477 1 85.31 116 LEU A C 1
ATOM 845 O O . LEU A 1 116 ? 18.484 9.992 10.547 1 85.31 116 LEU A O 1
ATOM 849 N N . PRO A 1 117 ? 18.391 10.195 8.352 1 78.69 117 PRO A N 1
ATOM 850 C CA . PRO A 1 117 ? 19.766 10.711 8.375 1 78.69 117 PRO A CA 1
ATOM 851 C C . PRO A 1 117 ? 19.891 12.039 9.117 1 78.69 117 PRO A C 1
ATOM 853 O O . PRO A 1 117 ? 20.891 12.281 9.797 1 78.69 117 PRO A O 1
ATOM 856 N N . ALA A 1 118 ? 18.922 12.812 8.992 1 77 118 ALA A N 1
ATOM 857 C CA . ALA A 1 118 ? 18.922 14.109 9.664 1 77 118 ALA A CA 1
ATOM 858 C C . ALA A 1 118 ? 18.938 13.938 11.18 1 77 118 ALA A C 1
ATOM 860 O O . ALA A 1 118 ? 19.469 14.789 11.906 1 77 118 ALA A O 1
ATOM 861 N N . LEU A 1 119 ? 18.469 12.766 11.625 1 79.81 119 LEU A N 1
ATOM 862 C CA . LEU A 1 119 ? 18.438 12.469 13.047 1 79.81 119 LEU A CA 1
ATOM 863 C C . LEU A 1 119 ? 19.641 11.641 13.461 1 79.81 119 LEU A C 1
ATOM 865 O O . LEU A 1 119 ? 19.781 11.258 14.625 1 79.81 119 LEU A O 1
ATOM 869 N N . GLY A 1 120 ? 20.453 11.359 12.5 1 73.88 120 GLY A N 1
ATOM 870 C CA . GLY A 1 120 ? 21.672 10.602 12.781 1 73.88 120 GLY A CA 1
ATOM 871 C C . GLY A 1 120 ? 21.438 9.109 12.836 1 73.88 120 GLY A C 1
ATOM 872 O O . GLY A 1 120 ? 22.266 8.367 13.383 1 73.88 120 GLY A O 1
ATOM 873 N N . LEU A 1 121 ? 20.297 8.609 12.422 1 66.06 121 LEU A N 1
ATOM 874 C CA . LEU A 1 121 ? 19.938 7.199 12.547 1 66.06 121 LEU A CA 1
ATOM 875 C C . LEU A 1 121 ? 20.328 6.418 11.305 1 66.06 121 LEU A C 1
ATOM 877 O O . LEU A 1 121 ? 20.297 5.188 11.297 1 66.06 121 LEU A O 1
ATOM 881 N N . ARG A 1 122 ? 20.484 6.969 10.117 1 62.75 122 ARG A N 1
ATOM 882 C CA . ARG A 1 122 ? 20.844 6.141 8.969 1 62.75 122 ARG A CA 1
ATOM 883 C C . ARG A 1 122 ? 22.312 6.312 8.609 1 62.75 122 ARG A C 1
ATOM 885 O O . ARG A 1 122 ? 22.891 7.371 8.844 1 62.75 122 ARG A O 1
ATOM 892 N N . GLY A 1 123 ? 22.922 5.262 8.133 1 56.34 123 GLY A N 1
ATOM 893 C CA . GLY A 1 123 ? 24.344 5.078 7.836 1 56.34 123 GLY A CA 1
ATOM 894 C C . GLY A 1 123 ? 24.891 6.137 6.898 1 56.34 123 GLY A C 1
ATOM 895 O O . GLY A 1 123 ? 24.141 6.898 6.297 1 56.34 123 GLY A O 1
ATOM 896 N N . PRO A 1 124 ? 26.047 6.445 6.836 1 54 124 PRO A N 1
ATOM 897 C CA . PRO A 1 124 ? 26.891 7.441 6.16 1 54 124 PRO A CA 1
ATOM 898 C C . PRO A 1 124 ? 26.609 7.535 4.664 1 54 124 PRO A C 1
ATOM 900 O O . PRO A 1 124 ? 26.953 8.539 4.031 1 54 124 PRO A O 1
ATOM 903 N N . GLY A 1 125 ? 25.781 6.625 4.152 1 58.06 125 GLY A N 1
ATOM 904 C CA . GLY A 1 125 ? 25.891 6.504 2.707 1 58.06 125 GLY A CA 1
ATOM 905 C C . GLY A 1 125 ? 24.859 7.32 1.962 1 58.06 125 GLY A C 1
A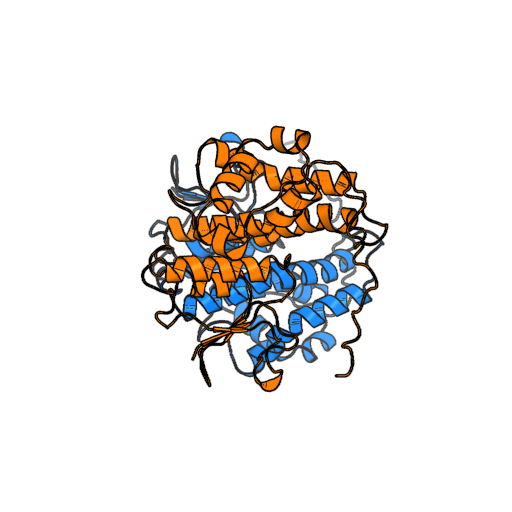TOM 906 O O . GLY A 1 125 ? 24.953 7.508 0.748 1 58.06 125 GLY A O 1
ATOM 907 N N . GLN A 1 126 ? 23.891 7.898 2.701 1 64.38 126 GLN A N 1
ATOM 908 C CA . GLN A 1 126 ? 22.906 8.578 1.866 1 64.38 126 GLN A CA 1
ATOM 909 C C . GLN A 1 126 ? 23.219 10.07 1.767 1 64.38 126 GLN A C 1
ATOM 911 O O . GLN A 1 126 ? 23.531 10.719 2.77 1 64.38 126 GLN A O 1
ATOM 916 N N . ASP A 1 127 ? 23.422 10.586 0.509 1 77.69 127 ASP A N 1
ATOM 917 C CA . ASP A 1 127 ? 23.562 12.008 0.214 1 77.69 127 ASP A CA 1
ATOM 918 C C . ASP A 1 127 ? 22.312 12.773 0.632 1 77.69 127 ASP A C 1
ATOM 920 O O . ASP A 1 127 ? 21.234 12.547 0.096 1 77.69 127 ASP A O 1
ATOM 924 N N . PRO A 1 128 ? 22.484 13.586 1.668 1 79 128 PRO A N 1
ATOM 925 C CA . PRO A 1 128 ? 21.344 14.352 2.168 1 79 128 PRO A CA 1
ATOM 926 C C . PRO A 1 128 ? 20.641 15.133 1.068 1 79 128 PRO A C 1
ATOM 928 O O . PRO A 1 128 ? 19.406 15.258 1.09 1 79 128 PRO A O 1
ATOM 931 N N . GLN A 1 129 ? 21.422 15.594 0.175 1 84.31 129 GLN A N 1
ATOM 932 C CA . GLN A 1 129 ? 20.828 16.359 -0.912 1 84.31 129 GLN A CA 1
ATOM 933 C C . GLN A 1 129 ? 19.969 15.461 -1.804 1 84.31 129 GLN A C 1
ATOM 935 O O . GLN A 1 129 ? 18.891 15.867 -2.254 1 84.31 129 GLN A O 1
ATOM 940 N N . ALA A 1 130 ? 20.422 14.312 -2.006 1 88.31 130 ALA A N 1
ATOM 941 C CA . ALA A 1 130 ? 19.656 13.352 -2.803 1 88.31 130 ALA A CA 1
ATOM 942 C C . ALA A 1 130 ? 18.359 12.961 -2.096 1 88.31 130 ALA A C 1
ATOM 944 O O . ALA A 1 130 ? 17.328 12.805 -2.736 1 88.31 130 ALA A O 1
ATOM 945 N N . ALA A 1 131 ? 18.469 12.883 -0.84 1 89.06 131 ALA A N 1
ATOM 946 C CA . ALA A 1 131 ? 17.312 12.508 -0.042 1 89.06 131 ALA A CA 1
ATOM 947 C C . ALA A 1 131 ? 16.25 13.609 -0.064 1 89.06 131 ALA A C 1
ATOM 949 O O . ALA A 1 131 ? 15.055 13.328 -0.181 1 89.06 131 ALA A O 1
ATOM 950 N N . LEU A 1 132 ? 16.672 14.805 0.028 1 90.06 132 LEU A N 1
ATOM 951 C CA . LEU A 1 132 ? 15.75 15.93 -0.03 1 90.06 132 LEU A CA 1
ATOM 952 C C . LEU A 1 132 ? 15.117 16.047 -1.413 1 90.06 132 LEU A C 1
ATOM 954 O O . LEU A 1 132 ? 13.945 16.391 -1.537 1 90.06 132 LEU A O 1
ATOM 958 N N . GLY A 1 133 ? 15.953 15.773 -2.379 1 92.38 133 GLY A N 1
ATOM 959 C CA . GLY A 1 133 ? 15.43 15.742 -3.734 1 92.38 133 GLY A CA 1
ATOM 960 C C . GLY A 1 133 ? 14.344 14.703 -3.928 1 92.38 133 GLY A C 1
ATOM 961 O O . GLY A 1 133 ? 13.328 14.969 -4.566 1 92.38 133 GLY A O 1
ATOM 962 N N . ALA A 1 134 ? 14.57 13.555 -3.342 1 93.31 134 ALA A N 1
ATOM 963 C CA . ALA A 1 134 ? 13.586 12.484 -3.42 1 93.31 134 ALA A CA 1
ATOM 964 C C . ALA A 1 134 ? 12.297 12.867 -2.703 1 93.31 134 ALA A C 1
ATOM 966 O O . ALA A 1 134 ? 11.195 12.57 -3.182 1 93.31 134 ALA A O 1
ATOM 967 N N . LEU A 1 135 ? 12.43 13.508 -1.595 1 95.25 135 LEU A N 1
ATOM 968 C CA . LEU A 1 135 ? 11.25 13.984 -0.872 1 95.25 135 LEU A CA 1
ATOM 969 C C . LEU A 1 135 ? 10.484 15.008 -1.7 1 95.25 135 LEU A C 1
ATOM 971 O O . LEU A 1 135 ? 9.258 14.953 -1.778 1 95.25 135 LEU A O 1
ATOM 975 N N . GLY A 1 136 ? 11.234 15.898 -2.309 1 95.25 136 GLY A N 1
ATOM 976 C CA . GLY A 1 136 ? 10.594 16.875 -3.18 1 95.25 136 GLY A CA 1
ATOM 977 C C . GLY A 1 136 ? 9.828 16.25 -4.324 1 95.25 136 GLY A C 1
ATOM 978 O O . GLY A 1 136 ? 8.695 16.641 -4.613 1 95.25 136 GLY A O 1
ATOM 979 N N . LYS A 1 137 ? 10.406 15.281 -4.945 1 93.44 137 LYS A N 1
ATOM 980 C CA . LYS A 1 137 ? 9.742 14.562 -6.031 1 93.44 137 LYS A CA 1
ATOM 981 C C . LYS A 1 137 ? 8.461 13.891 -5.539 1 93.44 137 LYS A C 1
ATOM 983 O O . LYS A 1 137 ? 7.453 13.867 -6.25 1 93.44 137 LYS A O 1
ATOM 988 N N . ALA A 1 138 ? 8.523 13.367 -4.348 1 94.94 138 ALA A N 1
ATOM 989 C CA . ALA A 1 138 ? 7.367 12.68 -3.773 1 94.94 138 ALA A CA 1
ATOM 990 C C . ALA A 1 138 ? 6.273 13.672 -3.381 1 94.94 138 ALA A C 1
ATOM 992 O O . ALA A 1 138 ? 5.094 13.32 -3.336 1 94.94 138 ALA A O 1
ATOM 993 N N . LEU A 1 139 ? 6.613 14.906 -3.119 1 96.56 139 LEU A N 1
ATOM 994 C CA . LEU A 1 139 ? 5.645 15.898 -2.672 1 96.56 139 LEU A CA 1
ATOM 995 C C . LEU A 1 139 ? 4.957 16.562 -3.859 1 96.56 139 LEU A C 1
ATOM 997 O O . LEU A 1 139 ? 3.875 17.141 -3.713 1 96.56 139 LEU A O 1
ATOM 1001 N N . ASN A 1 140 ? 5.527 16.406 -4.988 1 93.56 140 ASN A N 1
ATOM 1002 C CA . ASN A 1 140 ? 5.059 17.141 -6.164 1 93.56 140 ASN A CA 1
ATOM 1003 C C . ASN A 1 140 ? 3.619 16.766 -6.512 1 93.56 140 ASN A C 1
ATOM 1005 O O . ASN A 1 140 ? 2.779 17.656 -6.703 1 93.56 140 ASN A O 1
ATOM 1009 N N . PRO A 1 141 ? 3.295 15.477 -6.617 1 91.69 141 PRO A N 1
ATOM 1010 C CA . PRO A 1 141 ? 1.908 15.133 -6.938 1 91.69 141 PRO A CA 1
ATOM 1011 C C . PRO A 1 141 ? 0.912 15.68 -5.918 1 91.69 141 PRO A C 1
ATOM 1013 O O . PRO A 1 141 ? -0.189 16.094 -6.285 1 91.69 141 PRO A O 1
ATOM 1016 N N . LEU A 1 142 ? 1.259 15.688 -4.68 1 95.25 142 LEU A N 1
ATOM 1017 C CA . LEU A 1 142 ? 0.392 16.234 -3.641 1 95.25 142 LEU A CA 1
ATOM 1018 C C . LEU A 1 142 ? 0.208 17.734 -3.826 1 95.25 142 LEU A C 1
ATOM 1020 O O . LEU A 1 142 ? -0.915 18.25 -3.762 1 95.25 142 LEU A O 1
ATOM 1024 N N . GLU A 1 143 ? 1.341 18.359 -4.016 1 95.38 143 GLU A N 1
ATOM 1025 C CA . GLU A 1 143 ? 1.323 19.812 -4.184 1 95.38 143 GLU A CA 1
ATOM 1026 C C . GLU A 1 143 ? 0.409 20.219 -5.332 1 95.38 143 GLU A C 1
ATOM 1028 O O . GLU A 1 143 ? -0.403 21.141 -5.188 1 95.38 143 GLU A O 1
ATOM 1033 N N . ASP A 1 144 ? 0.527 19.5 -6.391 1 91.62 144 ASP A N 1
ATOM 1034 C CA . ASP A 1 144 ? -0.279 19.797 -7.57 1 91.62 144 ASP A CA 1
ATOM 1035 C C . ASP A 1 144 ? -1.752 19.484 -7.32 1 91.62 144 ASP A C 1
ATOM 1037 O O . ASP A 1 144 ? -2.631 20.266 -7.691 1 91.62 144 ASP A O 1
ATOM 1041 N N . TRP A 1 145 ? -2.084 18.406 -6.711 1 92.06 145 TRP A N 1
ATOM 1042 C CA . TRP A 1 145 ? -3.455 17.984 -6.441 1 92.06 145 TRP A CA 1
ATOM 1043 C C . TRP A 1 145 ? -4.137 18.938 -5.469 1 92.06 145 TRP A C 1
ATOM 1045 O O . TRP A 1 145 ? -5.285 19.344 -5.684 1 92.06 145 TRP A O 1
ATOM 1055 N N . LEU A 1 146 ? -3.424 19.375 -4.516 1 95.5 146 LEU A N 1
ATOM 1056 C CA . LEU A 1 146 ? -3.988 20.141 -3.408 1 95.5 146 LEU A CA 1
ATOM 1057 C C . LEU A 1 146 ? -4.16 21.609 -3.793 1 95.5 146 LEU A C 1
ATOM 1059 O O . LEU A 1 146 ? -4.758 22.375 -3.045 1 95.5 146 LEU A O 1
ATOM 1063 N N . ARG A 1 147 ? -3.633 21.891 -4.91 1 93.75 147 ARG A N 1
ATOM 1064 C CA . ARG A 1 147 ? -3.902 23.219 -5.453 1 93.75 147 ARG A CA 1
ATOM 1065 C C . ARG A 1 147 ? -5.391 23.406 -5.719 1 93.75 147 ARG A C 1
ATOM 1067 O O . ARG A 1 147 ? -5.922 24.516 -5.547 1 93.75 147 ARG A O 1
ATOM 1074 N N . LEU A 1 148 ? -6.078 22.344 -6.023 1 92.19 148 LEU A N 1
ATOM 1075 C CA . LEU A 1 148 ? -7.469 22.422 -6.465 1 92.19 148 LEU A CA 1
ATOM 1076 C C . LEU A 1 148 ? -8.391 21.703 -5.492 1 92.19 148 LEU A C 1
ATOM 1078 O O . LEU A 1 148 ? -9.617 21.766 -5.629 1 92.19 148 LEU A O 1
ATOM 1082 N N . HIS A 1 149 ? -7.805 21.062 -4.516 1 93.25 149 HIS A N 1
ATOM 1083 C CA . HIS A 1 149 ? -8.594 20.266 -3.592 1 93.25 149 HIS A CA 1
ATOM 1084 C C . HIS A 1 149 ? -8.203 20.531 -2.145 1 93.25 149 HIS A C 1
ATOM 1086 O O . HIS A 1 149 ? -7.023 20.734 -1.845 1 93.25 149 HIS A O 1
ATOM 1092 N N . THR A 1 150 ? -9.156 20.484 -1.323 1 96.31 150 THR A N 1
ATOM 1093 C CA . THR A 1 150 ? -8.883 20.688 0.096 1 96.31 150 THR A CA 1
ATOM 1094 C C . THR A 1 150 ? -8.312 19.422 0.726 1 96.31 150 THR A C 1
ATOM 1096 O O . THR A 1 150 ? -7.406 19.484 1.556 1 96.31 150 THR A O 1
ATOM 1099 N N . TYR A 1 151 ? -8.891 18.281 0.284 1 96.62 151 TYR A N 1
ATOM 1100 C CA . TYR A 1 151 ? -8.453 16.984 0.769 1 96.62 151 TYR A CA 1
ATOM 1101 C C . TYR A 1 151 ? -8.078 16.062 -0.39 1 96.62 151 TYR A C 1
ATOM 1103 O O . TYR A 1 151 ? -8.227 16.438 -1.557 1 96.62 151 TYR A O 1
ATOM 1111 N N . LEU A 1 152 ? -7.562 14.953 -0.112 1 94.88 152 LEU A N 1
ATOM 1112 C CA . LEU A 1 152 ? -6.992 14.094 -1.143 1 94.88 152 LEU A CA 1
ATOM 1113 C C . LEU A 1 152 ? -8.086 13.312 -1.86 1 94.88 152 LEU A C 1
ATOM 1115 O O . LEU A 1 152 ? -7.965 13.023 -3.055 1 94.88 152 LEU A O 1
ATOM 1119 N N . ALA A 1 153 ? -9.07 12.875 -1.112 1 92.19 153 ALA A N 1
ATOM 1120 C CA . ALA A 1 153 ? -10.125 12.062 -1.716 1 92.19 153 ALA A CA 1
ATOM 1121 C C . ALA A 1 153 ? -11.492 12.43 -1.146 1 92.19 153 ALA A C 1
ATOM 1123 O O . ALA A 1 153 ? -12.023 11.719 -0.287 1 92.19 153 ALA A O 1
ATOM 1124 N N . GLY A 1 154 ? -12.094 13.492 -1.56 1 89.81 154 GLY A N 1
ATOM 1125 C CA . GLY A 1 154 ? -13.414 13.914 -1.111 1 89.81 154 GLY A CA 1
ATOM 1126 C C . GLY A 1 154 ? -13.414 15.297 -0.482 1 89.81 154 GLY A C 1
ATOM 1127 O O . GLY A 1 154 ? -12.422 16.031 -0.574 1 89.81 154 GLY A O 1
ATOM 1128 N N . ASP A 1 155 ? -14.523 15.555 0.255 1 92.19 155 ASP A N 1
ATOM 1129 C CA . ASP A 1 155 ? -14.727 16.891 0.794 1 92.19 155 ASP A CA 1
ATOM 1130 C C . ASP A 1 155 ? -14.469 16.922 2.299 1 92.19 155 ASP A C 1
ATOM 1132 O O . ASP A 1 155 ? -14.703 17.953 2.951 1 92.19 155 ASP A O 1
ATOM 1136 N N . ALA A 1 156 ? -14.078 15.898 2.787 1 92.69 156 ALA A N 1
ATOM 1137 C CA . ALA A 1 156 ? -13.656 15.742 4.176 1 92.69 156 ALA A CA 1
ATOM 1138 C C . ALA A 1 156 ? -12.469 14.789 4.281 1 92.69 156 ALA A C 1
ATOM 1140 O O . ALA A 1 156 ? -12.164 14.062 3.332 1 92.69 156 ALA A O 1
ATOM 1141 N N . PRO A 1 157 ? -11.812 14.812 5.418 1 94.31 157 PRO A N 1
ATOM 1142 C CA . PRO A 1 157 ? -10.688 13.883 5.555 1 94.31 157 PRO A CA 1
ATOM 1143 C C . PRO A 1 157 ? -11.102 12.422 5.375 1 94.31 157 PRO A C 1
ATOM 1145 O O . PRO A 1 157 ? -12.172 12.023 5.836 1 94.31 157 PRO A O 1
ATOM 1148 N N . THR A 1 158 ? -10.352 11.734 4.621 1 94.12 158 THR A N 1
ATOM 1149 C CA . THR A 1 158 ? -10.555 10.305 4.43 1 94.12 158 THR A CA 1
ATOM 1150 C C . THR A 1 158 ? -9.32 9.523 4.855 1 94.12 158 THR A C 1
ATOM 1152 O O . THR A 1 158 ? -8.359 10.102 5.359 1 94.12 158 THR A O 1
ATOM 1155 N N . LEU A 1 159 ? -9.305 8.227 4.676 1 94.44 159 LEU A N 1
ATOM 1156 C CA . LEU A 1 159 ? -8.156 7.379 4.953 1 94.44 159 LEU A CA 1
ATOM 1157 C C . LEU A 1 159 ? -6.945 7.82 4.133 1 94.44 159 LEU A C 1
ATOM 1159 O O . LEU A 1 159 ? -5.801 7.613 4.539 1 94.44 159 LEU A O 1
ATOM 1163 N N . ALA A 1 160 ? -7.258 8.406 2.975 1 96 160 ALA A N 1
ATOM 1164 C CA . ALA A 1 160 ? -6.188 8.93 2.131 1 96 160 ALA A CA 1
ATOM 1165 C C . ALA A 1 160 ? -5.395 10.016 2.859 1 96 160 ALA A C 1
ATOM 1167 O O . ALA A 1 160 ? -4.16 9.992 2.859 1 96 160 ALA A O 1
ATOM 1168 N N . ASP A 1 161 ? -6.109 10.891 3.498 1 97.5 161 ASP A N 1
ATOM 1169 C CA . ASP A 1 161 ? -5.461 11.984 4.223 1 97.5 161 ASP A CA 1
ATOM 1170 C C . ASP A 1 161 ? -4.715 11.461 5.449 1 97.5 161 ASP A C 1
ATOM 1172 O O . ASP A 1 161 ? -3.611 11.922 5.754 1 97.5 161 ASP A O 1
ATOM 1176 N N . LEU A 1 162 ? -5.293 10.523 6.137 1 97.19 162 LEU A N 1
ATOM 1177 C CA . LEU A 1 162 ? -4.641 9.93 7.297 1 97.19 162 LEU A CA 1
ATOM 1178 C C . LEU A 1 162 ? -3.291 9.328 6.914 1 97.19 162 LEU A C 1
ATOM 1180 O O . LEU A 1 162 ? -2.289 9.562 7.594 1 97.19 162 LEU A O 1
ATOM 1184 N N . ALA A 1 163 ? -3.346 8.625 5.832 1 97.81 163 ALA A N 1
ATOM 1185 C CA . ALA A 1 163 ? -2.133 7.949 5.375 1 97.81 163 ALA A CA 1
ATOM 1186 C C . ALA A 1 163 ? -1.049 8.961 5.008 1 97.81 163 ALA A C 1
ATOM 1188 O O . ALA A 1 163 ? 0.101 8.828 5.434 1 97.81 163 ALA A O 1
ATOM 1189 N N . ALA A 1 164 ? -1.403 9.945 4.293 1 98.31 164 ALA A N 1
ATOM 1190 C CA . ALA A 1 164 ? -0.43 10.922 3.801 1 98.31 164 ALA A CA 1
ATOM 1191 C C . ALA A 1 164 ? 0.081 11.805 4.934 1 98.31 164 ALA A C 1
ATOM 1193 O O . ALA A 1 164 ? 1.276 12.094 5.016 1 98.31 164 ALA A O 1
ATOM 1194 N N . VAL A 1 165 ? -0.796 12.211 5.832 1 98.5 165 VAL A N 1
ATOM 1195 C CA . VAL A 1 165 ? -0.408 13.086 6.934 1 98.5 165 VAL A CA 1
ATOM 1196 C C . VAL A 1 165 ? 0.566 12.352 7.855 1 98.5 165 VAL A C 1
ATOM 1198 O O . VAL A 1 165 ? 1.598 12.906 8.242 1 98.5 165 VAL A O 1
ATOM 1201 N N . THR A 1 166 ? 0.245 11.125 8.195 1 98 166 THR A N 1
ATOM 1202 C CA . THR A 1 166 ? 1.121 10.383 9.094 1 98 166 THR A CA 1
ATOM 1203 C C . THR A 1 166 ? 2.453 10.07 8.422 1 98 166 THR A C 1
ATOM 1205 O O . THR A 1 166 ? 3.492 10.008 9.078 1 98 166 THR A O 1
ATOM 1208 N N . ALA A 1 167 ? 2.438 9.914 7.121 1 97.69 167 ALA A N 1
ATOM 1209 C CA . ALA A 1 167 ? 3.672 9.727 6.363 1 97.69 167 ALA A CA 1
ATOM 1210 C C . ALA A 1 167 ? 4.562 10.961 6.434 1 97.69 167 ALA A C 1
ATOM 1212 O O . ALA A 1 167 ? 5.789 10.852 6.406 1 97.69 167 ALA A O 1
ATOM 1213 N N . LEU A 1 168 ? 3.967 12.133 6.559 1 98.12 168 LEU A N 1
ATOM 1214 C CA . LEU A 1 168 ? 4.719 13.375 6.43 1 98.12 168 LEU A CA 1
ATOM 1215 C C . LEU A 1 168 ? 4.961 14.008 7.797 1 98.12 168 LEU A C 1
ATOM 1217 O O . LEU A 1 168 ? 5.492 15.117 7.887 1 98.12 168 LEU A O 1
ATOM 1221 N N . LEU A 1 169 ? 4.582 13.328 8.828 1 97 169 LEU A N 1
ATOM 1222 C CA . LEU A 1 169 ? 4.781 13.852 10.172 1 97 169 LEU A CA 1
ATOM 1223 C C . LEU A 1 169 ? 6.262 14.117 10.438 1 97 169 LEU A C 1
ATOM 1225 O O . LEU A 1 169 ? 6.633 15.203 10.883 1 97 169 LEU A O 1
ATOM 1229 N N . LEU A 1 170 ? 7.098 13.203 10.07 1 94.31 170 LEU A N 1
ATOM 1230 C CA . LEU A 1 170 ? 8.516 13.312 10.383 1 94.31 170 LEU A CA 1
ATOM 1231 C C . LEU A 1 170 ? 9.156 14.445 9.594 1 94.31 170 LEU A C 1
ATOM 1233 O O . LEU A 1 170 ? 9.836 15.305 10.164 1 94.31 170 LEU A O 1
ATOM 1237 N N . PRO A 1 171 ? 8.93 14.5 8.305 1 96.19 171 PRO A N 1
ATOM 1238 C CA . PRO A 1 171 ? 9.508 15.617 7.559 1 96.19 171 PRO A CA 1
ATOM 1239 C C . PRO A 1 171 ? 9.062 16.984 8.086 1 96.19 171 PRO A C 1
ATOM 1241 O O . PRO A 1 171 ? 9.867 17.922 8.141 1 96.19 171 PRO A O 1
ATOM 1244 N N . PHE A 1 172 ? 7.859 17.094 8.484 1 97.06 172 PHE A N 1
ATOM 1245 C CA . PHE A 1 172 ? 7.359 18.375 8.969 1 97.06 172 PHE A CA 1
ATOM 1246 C C . PHE A 1 172 ? 7.93 18.703 10.344 1 97.06 172 PHE A C 1
ATOM 1248 O O . PHE A 1 172 ? 8.109 19.859 10.695 1 97.06 172 PHE A O 1
ATOM 1255 N N . ARG A 1 173 ? 8.266 17.672 11.07 1 94.06 173 ARG A N 1
ATOM 1256 C CA . ARG A 1 173 ? 8.797 17.859 12.422 1 94.06 173 ARG A CA 1
ATOM 1257 C C . ARG A 1 173 ? 10.297 18.109 12.391 1 94.06 173 ARG A C 1
ATOM 1259 O O . ARG A 1 173 ? 10.828 18.797 13.266 1 94.06 173 ARG A O 1
ATOM 1266 N N . TYR A 1 174 ? 11.031 17.578 11.32 1 92.44 174 TYR A N 1
ATOM 1267 C CA . TYR A 1 174 ? 12.477 17.516 11.508 1 92.44 174 TYR A CA 1
ATOM 1268 C C . TYR A 1 174 ? 13.211 18.016 10.266 1 92.44 174 TYR A C 1
ATOM 1270 O O . TYR A 1 174 ? 14.414 18.266 10.312 1 92.44 174 TYR A O 1
ATOM 1278 N N . VAL A 1 175 ? 12.523 18.234 9.172 1 93.25 175 VAL A N 1
ATOM 1279 C CA . VAL A 1 175 ? 13.258 18.453 7.934 1 93.25 175 VAL A CA 1
ATOM 1280 C C . VAL A 1 175 ? 12.766 19.734 7.258 1 93.25 175 VAL A C 1
ATOM 1282 O O . VAL A 1 175 ? 13.57 20.578 6.867 1 93.25 175 VAL A O 1
ATOM 1285 N N . LEU A 1 176 ? 11.477 19.922 7.168 1 95.75 176 LEU A N 1
ATOM 1286 C CA . LEU A 1 176 ? 10.906 21.016 6.391 1 95.75 176 LEU A CA 1
ATOM 1287 C C . LEU A 1 176 ? 10.891 22.297 7.203 1 95.75 176 LEU A C 1
ATOM 1289 O O . LEU A 1 176 ? 9.953 22.547 7.965 1 95.75 176 LEU A O 1
ATOM 1293 N N . ASP A 1 177 ? 11.867 23.125 6.957 1 95.56 177 ASP A N 1
ATOM 1294 C CA . ASP A 1 177 ? 11.938 24.422 7.621 1 95.56 177 ASP A CA 1
ATOM 1295 C C . ASP A 1 177 ? 11 25.422 6.957 1 95.56 177 ASP A C 1
ATOM 1297 O O . ASP A 1 177 ? 10.328 25.109 5.977 1 95.56 177 ASP A O 1
ATOM 1301 N N . PRO A 1 178 ? 10.898 26.594 7.516 1 96.06 178 PRO A N 1
ATOM 1302 C CA . PRO A 1 178 ? 9.945 27.578 6.98 1 96.06 178 PRO A CA 1
ATOM 1303 C C . PRO A 1 178 ? 10.172 27.859 5.5 1 96.06 178 PRO A C 1
ATOM 1305 O O . PRO A 1 178 ? 9.211 28.016 4.746 1 96.06 178 PRO A O 1
ATOM 1308 N N . SER A 1 179 ? 11.367 27.938 5.062 1 95 179 SER A N 1
ATOM 1309 C CA . SER A 1 179 ? 11.672 28.203 3.656 1 95 179 SER A CA 1
ATOM 1310 C C . SER A 1 179 ? 11.172 27.062 2.768 1 95 179 SER A C 1
ATOM 1312 O O . SER A 1 179 ? 10.562 27.312 1.722 1 95 179 SER A O 1
ATOM 1314 N N . ALA A 1 180 ? 11.414 25.891 3.242 1 94 180 ALA A N 1
ATOM 1315 C CA . ALA A 1 180 ? 10.938 24.719 2.504 1 94 180 ALA A CA 1
ATOM 1316 C C . ALA A 1 180 ? 9.414 24.672 2.482 1 94 180 ALA A C 1
ATOM 1318 O O . ALA A 1 180 ? 8.812 24.328 1.46 1 94 180 ALA A O 1
ATOM 1319 N N . ARG A 1 181 ? 8.781 25.016 3.557 1 96.75 181 ARG A N 1
ATOM 1320 C CA . ARG A 1 181 ? 7.332 24.953 3.656 1 96.75 181 ARG A CA 1
ATOM 1321 C C . ARG A 1 181 ? 6.668 26 2.775 1 96.75 181 ARG A C 1
ATOM 1323 O O . ARG A 1 181 ? 5.52 25.844 2.361 1 96.75 181 ARG A O 1
ATOM 1330 N N . ARG A 1 182 ? 7.371 27.016 2.471 1 95.94 182 ARG A N 1
ATOM 1331 C CA . ARG A 1 182 ? 6.859 28.016 1.543 1 95.94 182 ARG A CA 1
ATOM 1332 C C . ARG A 1 182 ? 6.82 27.484 0.117 1 95.94 182 ARG A C 1
ATOM 1334 O O . ARG A 1 182 ? 5.922 27.812 -0.656 1 95.94 182 ARG A O 1
ATOM 1341 N N . ILE A 1 183 ? 7.797 26.672 -0.169 1 96 183 ILE A N 1
ATOM 1342 C CA . ILE A 1 183 ? 7.855 26.031 -1.479 1 96 183 ILE A CA 1
ATOM 1343 C C . ILE A 1 183 ? 6.691 25.062 -1.631 1 96 183 ILE A C 1
ATOM 1345 O O . ILE A 1 183 ? 6.047 25 -2.684 1 96 183 ILE A O 1
ATOM 1349 N N . TRP A 1 184 ? 6.395 24.391 -0.561 1 97.31 184 TRP A N 1
ATOM 1350 C CA . TRP A 1 184 ? 5.312 23.422 -0.543 1 97.31 184 TRP A CA 1
ATOM 1351 C C . TRP A 1 184 ? 4.086 23.969 0.172 1 97.31 184 TRP A C 1
ATOM 1353 O O . TRP A 1 184 ? 3.572 23.359 1.11 1 97.31 184 TRP A O 1
ATOM 1363 N N . GLY A 1 185 ? 3.611 25.047 -0.377 1 98.12 185 GLY A N 1
ATOM 1364 C CA . GLY A 1 185 ? 2.568 25.812 0.292 1 98.12 185 GLY A CA 1
ATOM 1365 C C . GLY A 1 185 ? 1.256 25.062 0.396 1 98.12 185 GLY A C 1
ATOM 1366 O O . GLY A 1 185 ? 0.622 25.047 1.454 1 98.12 185 GLY A O 1
ATOM 1367 N N . ASN A 1 186 ? 0.812 24.438 -0.694 1 97.88 186 ASN A N 1
ATOM 1368 C CA . ASN A 1 186 ? -0.453 23.703 -0.69 1 97.88 186 ASN A CA 1
ATOM 1369 C C . ASN A 1 186 ? -0.402 22.5 0.243 1 97.88 186 ASN A C 1
ATOM 1371 O O . ASN A 1 186 ? -1.351 22.25 0.987 1 97.88 186 ASN A O 1
ATOM 1375 N N . VAL A 1 187 ? 0.726 21.828 0.22 1 98.38 187 VAL A N 1
ATOM 1376 C CA . VAL A 1 187 ? 0.911 20.656 1.087 1 98.38 187 VAL A CA 1
ATOM 1377 C C . VAL A 1 187 ? 0.92 21.109 2.549 1 98.38 187 VAL A C 1
ATOM 1379 O O . VAL A 1 187 ? 0.298 20.469 3.4 1 98.38 187 VAL A O 1
ATOM 1382 N N . THR A 1 188 ? 1.606 22.203 2.793 1 98.44 188 THR A N 1
ATOM 1383 C CA . THR A 1 188 ? 1.703 22.703 4.156 1 98.44 188 THR A CA 1
ATOM 1384 C C . THR A 1 188 ? 0.332 23.141 4.672 1 98.44 188 THR A C 1
ATOM 1386 O O . THR A 1 188 ? -0.037 22.828 5.805 1 98.44 188 THR A O 1
ATOM 1389 N N . ARG A 1 189 ? -0.375 23.828 3.891 1 98.19 189 ARG A N 1
ATOM 1390 C CA . ARG A 1 189 ? -1.727 24.234 4.258 1 98.19 189 ARG A CA 1
ATOM 1391 C C . ARG A 1 189 ? -2.598 23.031 4.578 1 98.19 189 ARG A C 1
ATOM 1393 O O . ARG A 1 189 ? -3.287 23 5.598 1 98.19 189 ARG A O 1
ATOM 1400 N N . TRP A 1 190 ? -2.604 22.094 3.674 1 98.56 190 TRP A N 1
ATOM 1401 C CA . TRP A 1 190 ? -3.369 20.859 3.832 1 98.56 190 TRP A CA 1
ATOM 1402 C C . TRP A 1 190 ? -2.963 20.125 5.105 1 98.56 190 TRP A C 1
ATOM 1404 O O . TRP A 1 190 ? -3.818 19.703 5.887 1 98.56 190 TRP A O 1
ATOM 1414 N N . PHE A 1 191 ? -1.656 20.031 5.32 1 98.69 191 PHE A N 1
ATOM 1415 C CA . PHE A 1 191 ? -1.131 19.344 6.496 1 98.69 191 PHE A CA 1
ATOM 1416 C C . PHE A 1 191 ? -1.623 20.016 7.773 1 98.69 191 PHE A C 1
ATOM 1418 O O . PHE A 1 191 ? -2.141 19.344 8.672 1 98.69 191 PHE A O 1
ATOM 1425 N N . ASN A 1 192 ? -1.538 21.281 7.836 1 98.19 192 ASN A N 1
ATOM 1426 C CA . ASN A 1 192 ? -1.984 22.031 9 1 98.19 192 ASN A CA 1
ATOM 1427 C C . ASN A 1 192 ? -3.488 21.906 9.211 1 98.19 192 ASN A C 1
ATOM 1429 O O . ASN A 1 192 ? -3.949 21.812 10.352 1 98.19 192 ASN A O 1
ATOM 1433 N N . THR A 1 193 ? -4.195 21.906 8.148 1 98.06 193 THR A N 1
ATOM 1434 C CA . THR A 1 193 ? -5.641 21.75 8.227 1 98.06 193 THR A CA 1
ATOM 1435 C C . THR A 1 193 ? -6 20.391 8.844 1 98.06 193 THR A C 1
ATOM 1437 O O . THR A 1 193 ? -6.891 20.312 9.695 1 98.06 193 THR A O 1
ATOM 1440 N N . CYS A 1 194 ? -5.285 19.391 8.477 1 98.12 194 CYS A N 1
ATOM 1441 C CA . CYS A 1 194 ? -5.574 18.031 8.945 1 98.12 194 CYS A CA 1
ATOM 1442 C C . CYS A 1 194 ? -5.184 17.875 10.406 1 98.12 194 CYS A C 1
ATOM 1444 O O . CYS A 1 194 ? -5.988 17.406 11.219 1 98.12 194 CYS A O 1
ATOM 1446 N N . VAL A 1 195 ? -3.975 18.297 10.781 1 97.88 195 VAL A N 1
ATOM 1447 C CA . VAL A 1 195 ? -3.461 18 12.117 1 97.88 195 VAL A CA 1
ATOM 1448 C C . VAL A 1 195 ? -4.207 18.828 13.156 1 97.88 195 VAL A C 1
ATOM 1450 O O . VAL A 1 195 ? -4.121 18.562 14.352 1 97.88 195 VAL A O 1
ATOM 1453 N N . ARG A 1 196 ? -4.984 19.766 12.734 1 96.62 196 ARG A N 1
ATOM 1454 C CA . ARG A 1 196 ? -5.742 20.625 13.641 1 96.62 196 ARG A CA 1
ATOM 1455 C C . ARG A 1 196 ? -7.137 20.047 13.891 1 96.62 196 ARG A C 1
ATOM 1457 O O . ARG A 1 196 ? -7.863 20.531 14.758 1 96.62 196 ARG A O 1
ATOM 1464 N N . GLN A 1 197 ? -7.535 19.078 13.102 1 96.44 197 GLN A N 1
ATOM 1465 C CA . GLN A 1 197 ? -8.812 18.422 13.359 1 96.44 197 GLN A CA 1
ATOM 1466 C C . GLN A 1 197 ? -8.812 17.734 14.727 1 96.44 197 GLN A C 1
ATOM 1468 O O . GLN A 1 197 ? -7.777 17.25 15.188 1 96.44 197 GLN A O 1
ATOM 1473 N N . PRO A 1 198 ? -9.977 17.641 15.359 1 96.88 198 PRO A N 1
ATOM 1474 C CA . PRO A 1 198 ? -10.055 17.094 16.719 1 96.88 198 PRO A CA 1
ATOM 1475 C C . PRO A 1 198 ? -9.523 15.656 16.812 1 96.88 198 PRO A C 1
ATOM 1477 O O . PRO A 1 198 ? -8.875 15.305 17.797 1 96.88 198 PRO A O 1
ATOM 1480 N N . GLU A 1 199 ? -9.789 14.852 15.844 1 96.12 199 GLU A N 1
ATOM 1481 C CA . GLU A 1 199 ? -9.367 13.461 15.867 1 96.12 199 GLU A CA 1
ATOM 1482 C C . GLU A 1 199 ? -7.848 13.344 15.789 1 96.12 199 GLU A C 1
ATOM 1484 O O . GLU A 1 199 ? -7.246 12.516 16.469 1 96.12 199 GLU A O 1
ATOM 1489 N N . PHE A 1 200 ? -7.219 14.195 14.945 1 97.56 200 PHE A N 1
ATOM 1490 C CA . PHE A 1 200 ? -5.766 14.219 14.844 1 97.56 200 PHE A CA 1
ATOM 1491 C C . PHE A 1 200 ? -5.145 14.75 16.141 1 97.56 200 PHE A C 1
ATOM 1493 O O . PHE A 1 200 ? -4.195 14.164 16.656 1 97.56 200 PHE A O 1
ATOM 1500 N N . ARG A 1 201 ? -5.707 15.781 16.672 1 97.06 201 ARG A N 1
ATOM 1501 C CA . ARG A 1 201 ? -5.176 16.438 17.859 1 97.06 201 ARG A CA 1
ATOM 1502 C C . ARG A 1 201 ? -5.246 15.508 19.078 1 97.06 201 ARG A C 1
ATOM 1504 O O . ARG A 1 201 ? -4.375 15.547 19.938 1 97.06 201 ARG A O 1
ATOM 1511 N N . ALA A 1 202 ? -6.273 14.766 19.141 1 96.5 202 ALA A N 1
ATOM 1512 C CA . ALA A 1 202 ? -6.457 13.844 20.266 1 96.5 202 ALA A CA 1
ATOM 1513 C C . ALA A 1 202 ? -5.305 12.844 20.344 1 96.5 202 ALA A C 1
ATOM 1515 O O . ALA A 1 202 ? -4.957 12.375 21.422 1 96.5 202 ALA A O 1
ATOM 1516 N N . VAL A 1 203 ? -4.676 12.555 19.188 1 96.75 203 VAL A N 1
ATOM 1517 C CA . VAL A 1 203 ? -3.629 11.539 19.125 1 96.75 203 VAL A CA 1
ATOM 1518 C C . VAL A 1 203 ? -2.26 12.211 19.078 1 96.75 203 VAL A C 1
ATOM 1520 O O . VAL A 1 203 ? -1.343 11.812 19.812 1 96.75 203 VAL A O 1
ATOM 1523 N N . LEU A 1 204 ? -2.123 13.266 18.266 1 96.56 204 LEU A N 1
ATOM 1524 C CA . LEU A 1 204 ? -0.822 13.852 17.969 1 96.56 204 LEU A CA 1
ATOM 1525 C C . LEU A 1 204 ? -0.507 14.984 18.938 1 96.56 204 LEU A C 1
ATOM 1527 O O . LEU A 1 204 ? 0.647 15.406 19.062 1 96.56 204 LEU A O 1
ATOM 1531 N N . GLY A 1 205 ? -1.557 15.477 19.641 1 95.56 205 GLY A N 1
ATOM 1532 C CA . GLY A 1 205 ? -1.363 16.75 20.344 1 95.56 205 GLY A CA 1
ATOM 1533 C C . GLY A 1 205 ? -1.062 17.891 19.406 1 95.56 205 GLY A C 1
ATOM 1534 O O . GLY A 1 205 ? -1.535 17.922 18.266 1 95.56 205 GLY A O 1
ATOM 1535 N N . GLU A 1 206 ? -0.406 18.859 19.953 1 94.94 206 GLU A N 1
ATOM 1536 C CA . GLU A 1 206 ? 0.046 19.953 19.094 1 94.94 206 GLU A CA 1
ATOM 1537 C C . GLU A 1 206 ? 1.29 19.562 18.312 1 94.94 206 GLU A C 1
ATOM 1539 O O . GLU A 1 206 ? 2.289 19.125 18.891 1 94.94 206 GLU A O 1
ATOM 1544 N N . VAL A 1 207 ? 1.153 19.625 16.984 1 95.44 207 VAL A N 1
ATOM 1545 C CA . VAL A 1 207 ? 2.277 19.266 16.125 1 95.44 207 VAL A CA 1
ATOM 1546 C C . VAL A 1 207 ? 3.201 20.469 15.945 1 95.44 207 VAL A C 1
ATOM 1548 O O . VAL A 1 207 ? 2.812 21.469 15.336 1 95.44 207 VAL A O 1
ATOM 1551 N N . ALA A 1 208 ? 4.414 20.406 16.5 1 94.44 208 ALA A N 1
ATOM 1552 C CA . ALA A 1 208 ? 5.426 21.438 16.312 1 94.44 208 ALA A CA 1
ATOM 1553 C C . ALA A 1 208 ? 6.16 21.266 14.984 1 94.44 208 ALA A C 1
ATOM 1555 O O . ALA A 1 208 ? 6.75 20.203 14.734 1 94.44 208 ALA A O 1
ATOM 1556 N N . LEU A 1 209 ? 6.137 22.234 14.18 1 96.12 209 LEU A N 1
ATOM 1557 C CA . LEU A 1 209 ? 6.805 22.172 12.883 1 96.12 209 LEU A CA 1
ATOM 1558 C C . LEU A 1 209 ? 8.281 22.531 13.008 1 96.12 209 LEU A C 1
ATOM 1560 O O . LEU A 1 209 ? 8.656 23.328 13.867 1 96.12 209 LEU A O 1
ATOM 1564 N N . TYR A 1 210 ? 9.078 22.016 12.172 1 94.06 210 TYR A N 1
ATOM 1565 C CA . TYR A 1 210 ? 10.523 22.203 12.195 1 94.06 210 TYR A CA 1
ATOM 1566 C C . TYR A 1 210 ? 10.883 23.672 11.961 1 94.06 210 TYR A C 1
ATOM 1568 O O . TYR A 1 210 ? 10.445 24.281 10.984 1 94.06 210 TYR A O 1
ATOM 1576 N N . SER A 1 211 ? 11.633 24.25 12.797 1 92 211 SER A N 1
ATOM 1577 C CA . SER A 1 211 ? 11.992 25.672 12.727 1 92 211 SER A CA 1
ATOM 1578 C C . SER A 1 211 ? 13.305 25.875 11.992 1 92 211 SER A C 1
ATOM 1580 O O . SER A 1 211 ? 13.609 26.984 11.547 1 92 211 SER A O 1
ATOM 1582 N N . GLY A 1 212 ? 14.039 24.75 11.531 1 82.81 212 GLY A N 1
ATOM 1583 C CA . GLY A 1 212 ? 15.352 24.875 10.922 1 82.81 212 GLY A CA 1
ATOM 1584 C C . GLY A 1 212 ? 16.484 24.875 11.938 1 82.81 212 GLY A C 1
ATOM 1585 O O . GLY A 1 212 ? 17.641 24.625 11.594 1 82.81 212 GLY A O 1
ATOM 1586 N N . ALA A 1 213 ? 16.328 25.469 13.141 1 64.44 213 ALA A N 1
ATOM 1587 C CA . ALA A 1 213 ? 17.359 25.562 14.18 1 64.44 213 ALA A CA 1
ATOM 1588 C C . ALA A 1 213 ? 17.609 24.219 14.828 1 64.44 213 ALA A C 1
ATOM 1590 O O . ALA A 1 213 ? 16.672 23.453 15.078 1 64.44 213 ALA A O 1
ATOM 1591 N N . ARG A 1 214 ? 18.594 23.453 14.312 1 54.16 214 ARG A N 1
ATOM 1592 C CA . ARG A 1 214 ? 18.938 22.188 14.938 1 54.16 214 ARG A CA 1
ATOM 1593 C C . ARG A 1 214 ? 18.75 22.25 16.453 1 54.16 214 ARG A C 1
ATOM 1595 O O . ARG A 1 214 ? 19.297 23.141 17.109 1 54.16 214 ARG A O 1
ATOM 1602 N N . SER A 1 215 ? 17.594 21.922 16.906 1 45.19 215 SER A N 1
ATOM 1603 C CA . SER A 1 215 ? 17.578 21.859 18.359 1 45.19 215 SER A CA 1
ATOM 1604 C C . SER A 1 215 ? 18.688 20.953 18.875 1 45.19 215 SER A C 1
ATOM 1606 O O . SER A 1 215 ? 18.828 19.812 18.422 1 45.19 215 SER A O 1
ATOM 1608 N N . VAL A 1 216 ? 19.891 21.344 19.203 1 38.56 216 VAL A N 1
ATOM 1609 C CA . VAL A 1 216 ? 20.938 20.641 19.922 1 38.56 216 VAL A CA 1
ATOM 1610 C C . VAL A 1 216 ? 20.328 19.719 20.969 1 38.56 216 VAL A C 1
ATOM 1612 O O . VAL A 1 216 ? 21.031 18.969 21.641 1 38.56 216 VAL A O 1
ATOM 1615 N N . THR A 1 217 ? 19.141 19.953 21.516 1 37.81 217 THR A N 1
ATOM 1616 C CA . THR A 1 217 ? 18.922 19.328 22.812 1 37.81 217 THR A CA 1
ATOM 1617 C C . THR A 1 217 ? 18.922 17.797 22.688 1 37.81 217 THR A C 1
ATOM 1619 O O . THR A 1 217 ? 19.5 17.109 23.516 1 37.81 217 THR A O 1
ATOM 1622 N N . GLN A 1 218 ? 17.766 17.109 22.25 1 36.5 218 GLN A N 1
ATOM 1623 C CA . GLN A 1 218 ? 17.375 15.836 22.828 1 36.5 218 GLN A CA 1
ATOM 1624 C C . GLN A 1 218 ? 18.156 14.688 22.203 1 36.5 218 GLN A C 1
ATOM 1626 O O . GLN A 1 218 ? 17.844 14.234 21.109 1 36.5 218 GLN A O 1
ATOM 1631 N N . GLN A 1 219 ? 19.484 14.781 22.281 1 34.41 219 GLN A N 1
ATOM 1632 C CA . GLN A 1 219 ? 20.141 13.477 22.25 1 34.41 219 GLN A CA 1
ATOM 1633 C C . GLN A 1 219 ? 19.375 12.453 23.078 1 34.41 219 GLN A C 1
ATOM 1635 O O . GLN A 1 219 ? 18.953 12.742 24.203 1 34.41 219 GLN A O 1
ATOM 1640 N N . PRO A 1 220 ? 18.672 11.477 22.578 1 35.28 220 PRO A N 1
ATOM 1641 C CA . PRO A 1 220 ? 18.156 10.453 23.484 1 35.28 220 PRO A CA 1
ATOM 1642 C C . PRO A 1 220 ? 19.078 10.164 24.656 1 35.28 220 PRO A C 1
ATOM 1644 O O . PRO A 1 220 ? 20.25 9.805 24.453 1 35.28 220 PRO A O 1
ATOM 1647 N N . GLY A 1 221 ? 19.172 11.039 25.719 1 31.59 221 GLY A N 1
ATOM 1648 C CA . GLY A 1 221 ? 19.844 10.93 27.016 1 31.59 221 GLY A CA 1
ATOM 1649 C C . GLY A 1 221 ? 19.75 9.539 27.609 1 31.59 221 GLY A C 1
ATOM 1650 O O . GLY A 1 221 ? 18.828 8.781 27.312 1 31.59 221 GLY A O 1
ATOM 1651 N N . SER A 1 222 ? 20.969 8.906 28.078 1 32.38 222 SER A N 1
ATOM 1652 C CA . SER A 1 222 ? 21.453 7.828 28.953 1 32.38 222 SER A CA 1
ATOM 1653 C C . SER A 1 222 ? 20.719 7.82 30.281 1 32.38 222 SER A C 1
ATOM 1655 O O . SER A 1 222 ? 21.141 7.141 31.219 1 32.38 222 SER A O 1
ATOM 1657 N N . GLU A 1 223 ? 19.875 8.797 30.609 1 31.28 223 GLU A N 1
ATOM 1658 C CA . GLU A 1 223 ? 19.453 8.641 32 1 31.28 223 GLU A CA 1
ATOM 1659 C C . GLU A 1 223 ? 18.531 7.434 32.188 1 31.28 223 GLU A C 1
ATOM 1661 O O . GLU A 1 223 ? 17.391 7.449 31.719 1 31.28 223 GLU A O 1
ATOM 1666 N N . VAL A 1 224 ? 19.109 6.234 32.094 1 31.72 224 VAL A N 1
ATOM 1667 C CA . VAL A 1 224 ? 18.547 5.023 32.688 1 31.72 224 VAL A CA 1
ATOM 1668 C C . VAL A 1 224 ? 18.094 5.305 34.125 1 31.72 224 VAL A C 1
ATOM 1670 O O . VAL A 1 224 ? 18.906 5.719 34.969 1 31.72 224 VAL A O 1
ATOM 1673 N N . ILE A 1 225 ? 16.906 5.695 34.344 1 33.16 225 ILE A N 1
ATOM 1674 C CA . ILE A 1 225 ? 16.328 5.715 35.688 1 33.16 225 ILE A CA 1
ATOM 1675 C C . ILE A 1 225 ? 16.641 4.41 36.406 1 33.16 225 ILE A C 1
ATOM 1677 O O . ILE A 1 225 ? 16.281 3.326 35.938 1 33.16 225 ILE A O 1
ATOM 1681 N N . ALA A 1 226 ? 17.688 4.449 37.281 1 33.81 226 ALA A N 1
ATOM 1682 C CA . ALA A 1 226 ? 18 3.426 38.281 1 33.81 226 ALA A CA 1
ATOM 1683 C C . ALA A 1 226 ? 16.797 3.115 39.156 1 33.81 226 ALA A C 1
ATOM 1685 O O . ALA A 1 226 ? 16.172 4.023 39.688 1 33.81 226 ALA A O 1
ATOM 1686 N N . PRO A 1 227 ? 16.125 1.991 38.906 1 31.64 227 PRO A N 1
ATOM 1687 C CA . PRO A 1 227 ? 15.094 1.62 39.875 1 31.64 227 PRO A CA 1
ATOM 1688 C C . PRO A 1 227 ? 15.562 1.739 41.312 1 31.64 227 PRO A C 1
ATOM 1690 O O . PRO A 1 227 ? 16.703 1.373 41.625 1 31.64 227 PRO A O 1
ATOM 1693 N N . GLN A 1 228 ? 15.211 2.807 41.938 1 24.64 228 GLN A N 1
ATOM 1694 C CA . GLN A 1 228 ? 15.375 2.809 43.375 1 24.64 228 GLN A CA 1
ATOM 1695 C C . GLN A 1 228 ? 14.828 1.521 44 1 24.64 228 GLN A C 1
ATOM 1697 O O . GLN A 1 228 ? 13.719 1.092 43.688 1 24.64 228 GLN A O 1
ATOM 1702 N N . LYS A 1 229 ? 15.703 0.74 44.5 1 30.25 229 LYS A N 1
ATOM 1703 C CA . LYS A 1 229 ? 15.523 -0.407 45.375 1 30.25 229 LYS A CA 1
ATOM 1704 C C . LYS A 1 229 ? 14.672 -0.037 46.594 1 30.25 229 LYS A C 1
ATOM 1706 O O . LYS A 1 229 ? 15.102 0.743 47.438 1 30.25 229 LYS A O 1
ATOM 1711 N N . THR A 1 230 ? 13.383 0.405 46.25 1 24.61 230 THR A N 1
ATOM 1712 C CA . THR A 1 230 ? 12.711 0.174 47.5 1 24.61 230 THR A CA 1
ATOM 1713 C C . THR A 1 230 ? 12.406 -1.31 47.719 1 24.61 230 THR A C 1
ATOM 1715 O O . THR A 1 230 ? 12.008 -1.992 46.75 1 24.61 230 THR A O 1
ATOM 1718 N N . MET B 1 1 ? -15.133 6.449 -24.109 1 78 1 MET B N 1
ATOM 1719 C CA . MET B 1 1 ? -14.453 5.16 -24.016 1 78 1 MET B CA 1
ATOM 1720 C C . MET B 1 1 ? -13.328 5.215 -22.984 1 78 1 MET B C 1
ATOM 1722 O O . MET B 1 1 ? -12.656 6.238 -22.844 1 78 1 MET B O 1
ATOM 1726 N N . SER B 1 2 ? -13.172 4.223 -22.141 1 87.88 2 SER B N 1
ATOM 1727 C CA . SER B 1 2 ? -12.148 4.184 -21.094 1 87.88 2 SER B CA 1
ATOM 1728 C C . SER B 1 2 ? -10.852 3.576 -21.625 1 87.88 2 SER B C 1
ATOM 1730 O O . SER B 1 2 ? -10.875 2.662 -22.453 1 87.88 2 SER B O 1
ATOM 1732 N N . ILE B 1 3 ? -9.734 4.188 -21.25 1 90.88 3 ILE B N 1
ATOM 1733 C CA . ILE B 1 3 ? -8.43 3.732 -21.703 1 90.88 3 ILE B CA 1
ATOM 1734 C C . ILE B 1 3 ? -7.574 3.318 -20.516 1 90.88 3 ILE B C 1
ATOM 1736 O O . ILE B 1 3 ? -7.527 4.02 -19.5 1 90.88 3 ILE B O 1
ATOM 1740 N N . LEU B 1 4 ? -6.945 2.182 -20.609 1 93.31 4 LEU B N 1
ATOM 1741 C CA . LEU B 1 4 ? -5.973 1.71 -19.641 1 93.31 4 LEU B CA 1
ATOM 1742 C C . LEU B 1 4 ? -4.555 1.817 -20.188 1 93.31 4 LEU B C 1
ATOM 1744 O O . LEU B 1 4 ? -4.188 1.099 -21.109 1 93.31 4 LEU B O 1
ATOM 1748 N N . TYR B 1 5 ? -3.768 2.721 -19.625 1 92.38 5 TYR B N 1
ATOM 1749 C CA . TYR B 1 5 ? -2.369 2.893 -20 1 92.38 5 TYR B CA 1
ATOM 1750 C C . TYR B 1 5 ? -1.468 1.961 -19.203 1 92.38 5 TYR B C 1
ATOM 1752 O O . TYR B 1 5 ? -1.494 1.972 -17.969 1 92.38 5 TYR B O 1
ATOM 1760 N N . VAL B 1 6 ? -0.706 1.124 -19.906 1 94.19 6 VAL B N 1
ATOM 1761 C CA . VAL B 1 6 ? 0.181 0.187 -19.234 1 94.19 6 VAL B CA 1
ATOM 1762 C C . VAL B 1 6 ? 1.568 0.233 -19.859 1 94.19 6 VAL B C 1
ATOM 1764 O O . VAL B 1 6 ? 1.725 0.693 -21 1 94.19 6 VAL B O 1
ATOM 1767 N N . SER B 1 7 ? 2.594 -0.16 -19.109 1 92.12 7 SER B N 1
ATOM 1768 C CA . SER B 1 7 ? 3.953 -0.281 -19.625 1 92.12 7 SER B CA 1
ATOM 1769 C C . SER B 1 7 ? 4.074 -1.442 -20.609 1 92.12 7 SER B C 1
ATOM 1771 O O . SER B 1 7 ? 3.535 -2.525 -20.359 1 92.12 7 SER B O 1
ATOM 1773 N N . PRO B 1 8 ? 4.766 -1.152 -21.656 1 88.56 8 PRO B N 1
ATOM 1774 C CA . PRO B 1 8 ? 4.965 -2.236 -22.625 1 88.56 8 PRO B CA 1
ATOM 1775 C C . PRO B 1 8 ? 5.992 -3.266 -22.141 1 88.56 8 PRO B C 1
ATOM 1777 O O . PRO B 1 8 ? 6.117 -4.336 -22.75 1 88.56 8 PRO B O 1
ATOM 1780 N N . HIS B 1 9 ? 6.742 -2.953 -21.125 1 88.19 9 HIS B N 1
ATOM 1781 C CA . HIS B 1 9 ? 7.742 -3.891 -20.625 1 88.19 9 HIS B CA 1
ATOM 1782 C C . HIS B 1 9 ? 7.094 -5.152 -20.078 1 88.19 9 HIS B C 1
ATOM 1784 O O . HIS B 1 9 ? 6.215 -5.074 -19.203 1 88.19 9 HIS B O 1
ATOM 1790 N N . PRO B 1 10 ? 7.5 -6.258 -20.484 1 85.25 10 PRO B N 1
ATOM 1791 C CA . PRO B 1 10 ? 6.816 -7.504 -20.125 1 85.25 10 PRO B CA 1
ATOM 1792 C C . PRO B 1 10 ? 6.906 -7.82 -18.641 1 85.25 10 PRO B C 1
ATOM 1794 O O . PRO B 1 10 ? 6.051 -8.531 -18.109 1 85.25 10 PRO B O 1
ATOM 1797 N N . ASP B 1 11 ? 7.926 -7.277 -17.969 1 85.94 11 ASP B N 1
ATOM 1798 C CA . ASP B 1 11 ? 8.102 -7.605 -16.562 1 85.94 11 ASP B CA 1
ATOM 1799 C C . ASP B 1 11 ? 7.602 -6.473 -15.672 1 85.94 11 ASP B C 1
ATOM 1801 O O . ASP B 1 11 ? 7.914 -6.434 -14.477 1 85.94 11 ASP B O 1
ATOM 1805 N N . ALA B 1 12 ? 6.832 -5.562 -16.312 1 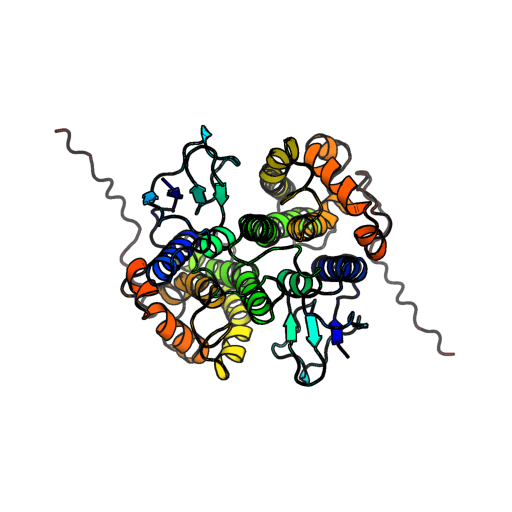91.25 12 ALA B N 1
ATOM 1806 C CA . ALA B 1 12 ? 6.289 -4.469 -15.508 1 91.25 12 ALA B CA 1
ATOM 1807 C C . ALA B 1 12 ? 5.129 -4.949 -14.641 1 91.25 12 ALA B C 1
ATOM 1809 O O . ALA B 1 12 ? 3.965 -4.824 -15.023 1 91.25 12 ALA B O 1
ATOM 1810 N N . PHE B 1 13 ? 5.496 -5.371 -13.5 1 91.94 13 PHE B N 1
ATOM 1811 C CA . PHE B 1 13 ? 4.559 -6.105 -12.656 1 91.94 13 PHE B CA 1
ATOM 1812 C C . PHE B 1 13 ? 3.402 -5.211 -12.227 1 91.94 13 PHE B C 1
ATOM 1814 O O . PHE B 1 13 ? 2.271 -5.676 -12.078 1 91.94 13 PHE B O 1
ATOM 1821 N N . PRO B 1 14 ? 3.551 -3.914 -12.094 1 93.38 14 PRO B N 1
ATOM 1822 C CA . PRO B 1 14 ? 2.363 -3.115 -11.781 1 93.38 14 PRO B CA 1
ATOM 1823 C C . PRO B 1 14 ? 1.333 -3.123 -12.906 1 93.38 14 PRO B C 1
ATOM 1825 O O . PRO B 1 14 ? 0.129 -3.189 -12.648 1 93.38 14 PRO B O 1
ATOM 1828 N N . SER B 1 15 ? 1.811 -3.088 -14.109 1 95.69 15 SER B N 1
ATOM 1829 C CA . SER B 1 15 ? 0.924 -3.137 -15.273 1 95.69 15 SER B CA 1
ATOM 1830 C C . SER B 1 15 ? 0.281 -4.512 -15.414 1 95.69 15 SER B C 1
ATOM 1832 O O . SER B 1 15 ? -0.896 -4.617 -15.766 1 95.69 15 SER B O 1
ATOM 1834 N N . LEU B 1 16 ? 1.088 -5.523 -15.164 1 96.88 16 LEU B N 1
ATOM 1835 C CA . LEU B 1 16 ? 0.563 -6.883 -15.234 1 96.88 16 LEU B CA 1
ATOM 1836 C C . LEU B 1 16 ? -0.57 -7.082 -14.234 1 96.88 16 LEU B C 1
ATOM 1838 O O . LEU B 1 16 ? -1.564 -7.746 -14.547 1 96.88 16 LEU B O 1
ATOM 1842 N N . ARG B 1 17 ? -0.445 -6.512 -13.062 1 97.5 17 ARG B N 1
ATOM 1843 C CA . ARG B 1 17 ? -1.49 -6.602 -12.047 1 97.5 17 ARG B CA 1
ATOM 1844 C C . ARG B 1 17 ? -2.803 -6.02 -12.562 1 97.5 17 ARG B C 1
ATOM 1846 O O . ARG B 1 17 ? -3.863 -6.621 -12.391 1 97.5 17 ARG B O 1
ATOM 1853 N N . ALA B 1 18 ? -2.729 -4.887 -13.195 1 96 18 ALA B N 1
ATOM 1854 C CA . ALA B 1 18 ? -3.914 -4.227 -13.742 1 96 18 ALA B CA 1
ATOM 1855 C C . ALA B 1 18 ? -4.535 -5.051 -14.867 1 96 18 ALA B C 1
ATOM 1857 O O . ALA B 1 18 ? -5.758 -5.176 -14.945 1 96 18 ALA B O 1
ATOM 1858 N N . LEU B 1 19 ? -3.701 -5.633 -15.688 1 96.56 19 LEU B N 1
ATOM 1859 C CA . LEU B 1 19 ? -4.18 -6.422 -16.812 1 96.56 19 LEU B CA 1
ATOM 1860 C C . LEU B 1 19 ? -4.879 -7.688 -16.344 1 96.56 19 LEU B C 1
ATOM 1862 O O . LEU B 1 19 ? -5.91 -8.078 -16.891 1 96.56 19 LEU B O 1
ATOM 1866 N N . ILE B 1 20 ? -4.344 -8.289 -15.336 1 97 20 ILE B N 1
ATOM 1867 C CA . ILE B 1 20 ? -4.961 -9.492 -14.797 1 97 20 ILE B CA 1
ATOM 1868 C C . ILE B 1 20 ? -6.301 -9.141 -14.148 1 97 20 ILE B C 1
ATOM 1870 O O . ILE B 1 20 ? -7.289 -9.859 -14.312 1 97 20 ILE B O 1
ATOM 1874 N N . ALA B 1 21 ? -6.34 -8.055 -13.391 1 94.88 21 ALA B N 1
ATOM 1875 C CA . ALA B 1 21 ? -7.59 -7.59 -12.797 1 94.88 21 ALA B CA 1
ATOM 1876 C C . ALA B 1 21 ? -8.648 -7.355 -13.867 1 94.88 21 ALA B C 1
ATOM 1878 O O . ALA B 1 21 ? -9.82 -7.695 -13.68 1 94.88 21 ALA B O 1
ATOM 1879 N N . ALA B 1 22 ? -8.25 -6.801 -14.969 1 93.69 22 ALA B N 1
ATOM 1880 C CA . ALA B 1 22 ? -9.164 -6.547 -16.078 1 93.69 22 ALA B CA 1
ATOM 1881 C C . ALA B 1 22 ? -9.758 -7.848 -16.609 1 93.69 22 ALA B C 1
ATOM 1883 O O . ALA B 1 22 ? -10.938 -7.898 -16.969 1 93.69 22 ALA B O 1
ATOM 1884 N N . ARG B 1 23 ? -8.922 -8.883 -16.656 1 94.88 23 ARG B N 1
ATOM 1885 C CA . ARG B 1 23 ? -9.406 -10.172 -17.125 1 94.88 23 ARG B CA 1
ATOM 1886 C C . ARG B 1 23 ? -10.461 -10.742 -16.172 1 94.88 23 ARG B C 1
ATOM 1888 O O . ARG B 1 23 ? -11.453 -11.32 -16.625 1 94.88 23 ARG B O 1
ATOM 1895 N N . TYR B 1 24 ? -10.289 -10.578 -14.922 1 92.44 24 TYR B N 1
ATOM 1896 C CA . TYR B 1 24 ? -11.297 -11.016 -13.961 1 92.44 24 TYR B CA 1
ATOM 1897 C C . TYR B 1 24 ? -12.586 -10.219 -14.117 1 92.44 24 TYR B C 1
ATOM 1899 O O . TYR B 1 24 ? -13.688 -10.766 -13.984 1 92.44 24 TYR B O 1
ATOM 1907 N N . GLY B 1 25 ? -12.422 -8.938 -14.312 1 89.88 25 GLY B N 1
ATOM 1908 C CA . GLY B 1 25 ? -13.586 -8.117 -14.57 1 89.88 25 GLY B CA 1
ATOM 1909 C C . GLY B 1 25 ? -14.391 -8.57 -15.773 1 89.88 25 GLY B C 1
ATOM 1910 O O . GLY B 1 25 ? -15.625 -8.547 -15.75 1 89.88 25 GLY B O 1
ATOM 1911 N N . GLU B 1 26 ? -13.664 -8.938 -16.719 1 88.62 26 GLU B N 1
ATOM 1912 C CA . GLU B 1 26 ? -14.297 -9.414 -17.938 1 88.62 26 GLU B CA 1
ATOM 1913 C C . GLU B 1 26 ? -15 -10.75 -17.719 1 88.62 26 GLU B C 1
ATOM 1915 O O . GLU B 1 26 ? -16.062 -11.016 -18.297 1 88.62 26 GLU B O 1
ATOM 1920 N N . ALA B 1 27 ? -14.375 -11.547 -16.969 1 87.56 27 ALA B N 1
ATOM 1921 C CA . ALA B 1 27 ? -14.906 -12.875 -16.703 1 87.56 27 ALA B CA 1
ATOM 1922 C C . ALA B 1 27 ? -16.094 -12.812 -15.742 1 87.56 27 ALA B C 1
ATOM 1924 O O . ALA B 1 27 ? -16.953 -13.695 -15.75 1 87.56 27 ALA B O 1
ATOM 1925 N N . GLY B 1 28 ? -16.109 -11.727 -14.984 1 82.12 28 GLY B N 1
ATOM 1926 C CA . GLY B 1 28 ? -17.188 -11.562 -14.039 1 82.12 28 GLY B CA 1
ATOM 1927 C C . GLY B 1 28 ? -18.328 -10.695 -14.578 1 82.12 28 GLY B C 1
ATOM 1928 O O . GLY B 1 28 ? -18.688 -10.812 -15.742 1 82.12 28 GLY B O 1
ATOM 1929 N N . ASP B 1 29 ? -18.953 -9.953 -13.609 1 77.62 29 ASP B N 1
ATOM 1930 C CA . ASP B 1 29 ? -20.094 -9.117 -13.953 1 77.62 29 ASP B CA 1
ATOM 1931 C C . ASP B 1 29 ? -19.656 -7.746 -14.453 1 77.62 29 ASP B C 1
ATOM 1933 O O . ASP B 1 29 ? -20.406 -6.777 -14.391 1 77.62 29 ASP B O 1
ATOM 1937 N N . GLY B 1 30 ? -18.359 -7.762 -14.852 1 79.06 30 GLY B N 1
ATOM 1938 C CA . GLY B 1 30 ? -17.844 -6.484 -15.305 1 79.06 30 GLY B CA 1
ATOM 1939 C C . GLY B 1 30 ? -16.984 -5.781 -14.266 1 79.06 30 GLY B C 1
ATOM 1940 O O . GLY B 1 30 ? -16.922 -6.219 -13.109 1 79.06 30 GLY B O 1
ATOM 1941 N N . PRO B 1 31 ? -16.375 -4.754 -14.789 1 77.81 31 PRO B N 1
ATOM 1942 C CA . PRO B 1 31 ? -15.523 -4.02 -13.844 1 77.81 31 PRO B CA 1
ATOM 1943 C C . PRO B 1 31 ? -16.328 -3.336 -12.742 1 77.81 31 PRO B C 1
ATOM 1945 O O . PRO B 1 31 ? -17.484 -2.961 -12.953 1 77.81 31 PRO B O 1
ATOM 1948 N N . GLY B 1 32 ? -15.734 -3.266 -11.641 1 71.44 32 GLY B N 1
ATOM 1949 C CA . GLY B 1 32 ? -16.359 -2.701 -10.453 1 71.44 32 GLY B CA 1
ATOM 1950 C C . GLY B 1 32 ? -16.875 -1.286 -10.664 1 71.44 32 GLY B C 1
ATOM 1951 O O . GLY B 1 32 ? -17.828 -0.864 -10.023 1 71.44 32 GLY B O 1
ATOM 1952 N N . TRP B 1 33 ? -16.266 -0.664 -11.594 1 70.31 33 TRP B N 1
ATOM 1953 C CA . TRP B 1 33 ? -16.672 0.726 -11.766 1 70.31 33 TRP B CA 1
ATOM 1954 C C . TRP B 1 33 ? -17.953 0.815 -12.594 1 70.31 33 TRP B C 1
ATOM 1956 O O . TRP B 1 33 ? -18.578 1.88 -12.68 1 70.31 33 TRP B O 1
ATOM 1966 N N . GLY B 1 34 ? -18.406 -0.245 -13.055 1 71.94 34 GLY B N 1
ATOM 1967 C CA . GLY B 1 34 ? -19.703 -0.319 -13.711 1 71.94 34 GLY B CA 1
ATOM 1968 C C . GLY B 1 34 ? -19.656 0.058 -15.18 1 71.94 34 GLY B C 1
ATOM 1969 O O . GLY B 1 34 ? -20.688 0.082 -15.852 1 71.94 34 GLY B O 1
ATOM 1970 N N . GLY B 1 35 ? -18.438 0.406 -15.727 1 74.31 35 GLY B N 1
ATOM 1971 C CA . GLY B 1 35 ? -18.297 0.771 -17.125 1 74.31 35 GLY B CA 1
ATOM 1972 C C . GLY B 1 35 ? -17.781 -0.362 -18 1 74.31 35 GLY B C 1
ATOM 1973 O O . GLY B 1 35 ? -17.672 -1.502 -17.531 1 74.31 35 GLY B O 1
ATOM 1974 N N . PRO B 1 36 ? -17.609 -0.042 -19.25 1 81.31 36 PRO B N 1
ATOM 1975 C CA . PRO B 1 36 ? -17.078 -1.041 -20.172 1 81.31 36 PRO B CA 1
ATOM 1976 C C . PRO B 1 36 ? -15.609 -1.368 -19.906 1 81.31 36 PRO B C 1
ATOM 1978 O O . PRO B 1 36 ? -14.938 -0.633 -19.172 1 81.31 36 PRO B O 1
ATOM 1981 N N . 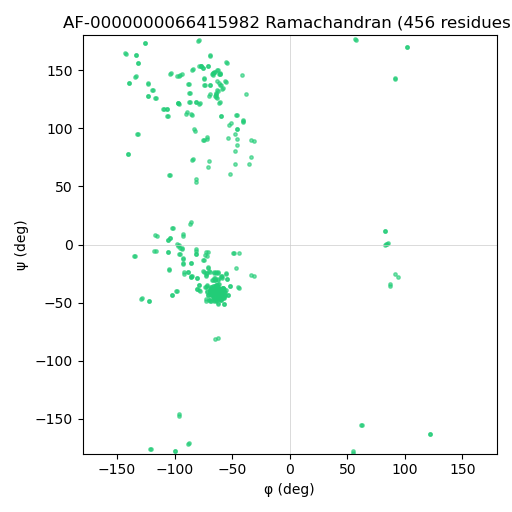HIS B 1 37 ? -15.195 -2.516 -20.453 1 86.38 37 HIS B N 1
ATOM 1982 C CA . HIS B 1 37 ? -13.781 -2.854 -20.406 1 86.38 37 HIS B CA 1
ATOM 1983 C C . HIS B 1 37 ? -12.938 -1.831 -21.156 1 86.38 37 HIS B C 1
ATOM 1985 O O . HIS B 1 37 ? -13.273 -1.463 -22.297 1 86.38 37 HIS B O 1
ATOM 1991 N N . PRO B 1 38 ? -11.922 -1.424 -20.5 1 90.12 38 PRO B N 1
ATOM 1992 C CA . PRO B 1 38 ? -11.125 -0.377 -21.141 1 90.12 38 PRO B CA 1
ATOM 1993 C C . PRO B 1 38 ? -10.258 -0.911 -22.281 1 90.12 38 PRO B C 1
ATOM 1995 O O . PRO B 1 38 ? -9.898 -2.09 -22.297 1 90.12 38 PRO B O 1
ATOM 1998 N N . ARG B 1 39 ? -10.016 -0.023 -23.203 1 92.69 39 ARG B N 1
ATOM 1999 C CA . ARG B 1 39 ? -9.016 -0.321 -24.234 1 92.69 39 ARG B CA 1
ATOM 2000 C C . ARG B 1 39 ? -7.605 -0.234 -23.656 1 92.69 39 ARG B C 1
ATOM 2002 O O . ARG B 1 39 ? -7.285 0.696 -22.922 1 92.69 39 ARG B O 1
ATOM 2009 N N . ILE B 1 40 ? -6.828 -1.162 -24.016 1 93.94 40 ILE B N 1
ATOM 2010 C CA . ILE B 1 40 ? -5.457 -1.188 -23.516 1 93.94 40 ILE B CA 1
ATOM 2011 C C . ILE B 1 40 ? -4.559 -0.344 -24.422 1 93.94 40 ILE B C 1
ATOM 2013 O O . ILE B 1 40 ? -4.613 -0.467 -25.641 1 93.94 40 ILE B O 1
ATOM 2017 N N . CYS B 1 41 ? -3.799 0.527 -23.828 1 93.69 41 CYS B N 1
ATOM 2018 C CA . CYS B 1 41 ? -2.869 1.387 -24.547 1 93.69 41 CYS B CA 1
ATOM 2019 C C . CYS B 1 41 ? -1.448 1.217 -24.031 1 93.69 41 CYS B C 1
ATOM 2021 O O . CYS B 1 41 ? -1.2 1.38 -22.828 1 93.69 41 CYS B O 1
ATOM 2023 N N . LEU B 1 42 ? -0.496 0.96 -24.891 1 92.44 42 LEU B N 1
ATOM 2024 C CA . LEU B 1 42 ? 0.882 0.692 -24.5 1 92.44 42 LEU B CA 1
ATOM 2025 C C . LEU B 1 42 ? 1.726 1.96 -24.578 1 92.44 42 LEU B C 1
ATOM 2027 O O . LEU B 1 42 ? 2.891 1.962 -24.172 1 92.44 42 LEU B O 1
ATOM 2031 N N . GLN B 1 43 ? 1.114 3.01 -25.031 1 86.56 43 GLN B N 1
ATOM 2032 C CA . GLN B 1 43 ? 1.787 4.305 -25.078 1 86.56 43 GLN B CA 1
ATOM 2033 C C . GLN B 1 43 ? 1.491 5.125 -23.828 1 86.56 43 GLN B C 1
ATOM 2035 O O . GLN B 1 43 ? 0.415 5 -23.25 1 86.56 43 GLN B O 1
ATOM 2040 N N . PRO B 1 44 ? 2.506 5.891 -23.469 1 82.88 44 PRO B N 1
ATOM 2041 C CA . PRO B 1 44 ? 2.229 6.77 -22.328 1 82.88 44 PRO B CA 1
ATOM 2042 C C . PRO B 1 44 ? 1.101 7.762 -22.609 1 82.88 44 PRO B C 1
ATOM 2044 O O . PRO B 1 44 ? 0.909 8.172 -23.75 1 82.88 44 PRO B O 1
ATOM 2047 N N . PRO B 1 45 ? 0.408 8.016 -21.516 1 81.75 45 PRO B N 1
ATOM 2048 C CA . PRO B 1 45 ? -0.638 9.023 -21.719 1 81.75 45 PRO B CA 1
ATOM 2049 C C . PRO B 1 45 ? -0.075 10.398 -22.062 1 81.75 45 PRO B C 1
ATOM 2051 O O . PRO B 1 45 ? 1.02 10.75 -21.625 1 81.75 45 PRO B O 1
ATOM 2054 N N . PRO B 1 46 ? -0.805 11.141 -22.844 1 76.44 46 PRO B N 1
ATOM 2055 C CA . PRO B 1 46 ? -0.386 12.508 -23.156 1 76.44 46 PRO B CA 1
ATOM 2056 C C . PRO B 1 46 ? -0.282 13.383 -21.906 1 76.44 46 PRO B C 1
ATOM 2058 O O . PRO B 1 46 ? -1.076 13.227 -20.969 1 76.44 46 PRO B O 1
ATOM 2061 N N . SER B 1 47 ? 0.767 14.195 -21.812 1 71.88 47 SER B N 1
ATOM 2062 C CA . SER B 1 47 ? 1.036 15.055 -20.672 1 71.88 47 SER B CA 1
ATOM 2063 C C . SER B 1 47 ? -0.154 15.953 -20.359 1 71.88 47 SER B C 1
ATOM 2065 O O . SER B 1 47 ? -0.388 16.312 -19.203 1 71.88 47 SER B O 1
ATOM 2067 N N . SER B 1 48 ? -0.831 16.25 -21.328 1 66.56 48 SER B N 1
ATOM 2068 C CA . SER B 1 48 ? -1.966 17.156 -21.156 1 66.56 48 SER B CA 1
ATOM 2069 C C . SER B 1 48 ? -3.109 16.469 -20.406 1 66.56 48 SER B C 1
ATOM 2071 O O . SER B 1 48 ? -3.98 17.141 -19.859 1 66.56 48 SER B O 1
ATOM 2073 N N . ARG B 1 49 ? -3.041 15.211 -20.422 1 65.06 49 ARG B N 1
ATOM 2074 C CA . ARG B 1 49 ? -4.18 14.5 -19.844 1 65.06 49 ARG B CA 1
ATOM 2075 C C . ARG B 1 49 ? -3.834 13.914 -18.484 1 65.06 49 ARG B C 1
ATOM 2077 O O . ARG B 1 49 ? -4.715 13.445 -17.766 1 65.06 49 ARG B O 1
ATOM 2084 N N . THR B 1 50 ? -2.535 14.047 -18.156 1 63.97 50 THR B N 1
ATOM 2085 C CA . THR B 1 50 ? -2.148 13.477 -16.875 1 63.97 50 THR B CA 1
ATOM 2086 C C . THR B 1 50 ? -2.141 14.555 -15.789 1 63.97 50 THR B C 1
ATOM 2088 O O . THR B 1 50 ? -1.52 15.609 -15.961 1 63.97 50 THR B O 1
ATOM 2091 N N . PRO B 1 51 ? -2.947 14.234 -14.852 1 62.91 51 PRO B N 1
ATOM 2092 C CA . PRO B 1 51 ? -2.932 15.234 -13.773 1 62.91 51 PRO B CA 1
ATOM 2093 C C . PRO B 1 51 ? -1.565 15.352 -13.102 1 62.91 51 PRO B C 1
ATOM 2095 O O . PRO B 1 51 ? -1.241 16.406 -12.539 1 62.91 51 PRO B O 1
ATOM 2098 N N . PHE B 1 52 ? -0.734 14.203 -13.195 1 66.5 52 PHE B N 1
ATOM 2099 C CA . PHE B 1 52 ? 0.521 14.234 -12.453 1 66.5 52 PHE B CA 1
ATOM 2100 C C . PHE B 1 52 ? 1.682 13.797 -13.336 1 66.5 52 PHE B C 1
ATOM 2102 O O . PHE B 1 52 ? 1.894 12.594 -13.531 1 66.5 52 PHE B O 1
ATOM 2109 N N . PRO B 1 53 ? 2.352 14.664 -13.906 1 60.22 53 PRO B N 1
ATOM 2110 C CA . PRO B 1 53 ? 3.578 14.273 -14.609 1 60.22 53 PRO B CA 1
ATOM 2111 C C . PRO B 1 53 ? 4.727 13.961 -13.656 1 60.22 53 PRO B C 1
ATOM 2113 O O . PRO B 1 53 ? 4.875 14.617 -12.617 1 60.22 53 PRO B O 1
ATOM 2116 N N . PRO B 1 54 ? 5.598 12.906 -14.023 1 61.19 54 PRO B N 1
ATOM 2117 C CA . PRO B 1 54 ? 5.445 11.898 -15.078 1 61.19 54 PRO B CA 1
ATOM 2118 C C . PRO B 1 54 ? 4.359 10.875 -14.758 1 61.19 54 PRO B C 1
ATOM 2120 O O . PRO B 1 54 ? 4.078 10.609 -13.594 1 61.19 54 PRO B O 1
ATOM 2123 N N . PRO B 1 55 ? 3.869 10.367 -15.773 1 60.91 55 PRO B N 1
ATOM 2124 C CA . PRO B 1 55 ? 2.75 9.445 -15.547 1 60.91 55 PRO B CA 1
ATOM 2125 C C . PRO B 1 55 ? 3.158 8.203 -14.766 1 60.91 55 PRO B C 1
ATOM 2127 O O . PRO B 1 55 ? 4.246 7.656 -14.984 1 60.91 55 PRO B O 1
ATOM 2130 N N . ARG B 1 56 ? 2.375 7.969 -13.789 1 80.25 56 ARG B N 1
ATOM 2131 C CA . ARG B 1 56 ? 2.512 6.719 -13.047 1 80.25 56 ARG B CA 1
ATOM 2132 C C . ARG B 1 56 ? 1.644 5.621 -13.656 1 80.25 56 ARG B C 1
ATOM 2134 O O . ARG B 1 56 ? 0.441 5.809 -13.844 1 80.25 56 ARG B O 1
ATOM 2141 N N . LEU B 1 57 ? 2.285 4.672 -14.188 1 88.69 57 LEU B N 1
ATOM 2142 C CA . LEU B 1 57 ? 1.574 3.559 -14.805 1 88.69 57 LEU B CA 1
ATOM 2143 C C . LEU B 1 57 ? 1.451 2.385 -13.844 1 88.69 57 LEU B C 1
ATOM 2145 O O . LEU B 1 57 ? 2.326 2.174 -13 1 88.69 57 LEU B O 1
ATOM 2149 N N . PRO B 1 58 ? 0.363 1.702 -13.93 1 94.5 58 PRO B N 1
ATOM 2150 C CA . PRO B 1 58 ? -0.783 1.8 -14.836 1 94.5 58 PRO B CA 1
ATOM 2151 C C . PRO B 1 58 ? -1.724 2.947 -14.477 1 94.5 58 PRO B C 1
ATOM 2153 O O . PRO B 1 58 ? -1.794 3.354 -13.312 1 94.5 58 PRO B O 1
ATOM 2156 N N . ALA B 1 59 ? -2.402 3.424 -15.469 1 91.94 59 ALA B N 1
ATOM 2157 C CA . ALA B 1 59 ? -3.379 4.496 -15.289 1 91.94 59 ALA B CA 1
ATOM 2158 C C . ALA B 1 59 ? -4.621 4.254 -16.141 1 91.94 59 ALA B C 1
ATOM 2160 O O . ALA B 1 59 ? -4.523 3.801 -17.281 1 91.94 59 ALA B O 1
ATOM 2161 N N . LEU B 1 60 ? -5.762 4.531 -15.555 1 91.25 60 LEU B N 1
ATOM 2162 C CA . LEU B 1 60 ? -7.035 4.367 -16.25 1 91.25 60 LEU B CA 1
ATOM 2163 C C . LEU B 1 60 ? -7.742 5.707 -16.406 1 91.25 60 LEU B C 1
ATOM 2165 O O . LEU B 1 60 ? -7.906 6.453 -15.438 1 91.25 60 LEU B O 1
ATOM 2169 N N . GLU B 1 61 ? -8.078 6.004 -17.609 1 88 61 GLU B N 1
ATOM 2170 C CA . GLU B 1 61 ? -8.844 7.203 -17.938 1 88 61 GLU B CA 1
ATOM 2171 C C . GLU B 1 61 ? -10.266 6.848 -18.375 1 88 61 GLU B C 1
ATOM 2173 O O . GLU B 1 61 ? -10.461 6.09 -19.328 1 88 61 GLU B O 1
ATOM 2178 N N . GLN B 1 62 ? -11.227 7.395 -17.469 1 82.44 62 GLN B N 1
ATOM 2179 C CA . GLN B 1 62 ? -12.625 7.168 -17.828 1 82.44 62 GLN B CA 1
ATOM 2180 C C . GLN B 1 62 ? -13.117 8.227 -18.812 1 82.44 62 GLN B C 1
ATOM 2182 O O . GLN B 1 62 ? -13.781 9.188 -18.422 1 82.44 62 GLN B O 1
ATOM 2187 N N . GLY B 1 63 ? -12.711 8.203 -20.047 1 72.44 63 GLY B N 1
ATOM 2188 C CA . GLY B 1 63 ? -13.141 9.125 -21.078 1 72.44 63 GLY B CA 1
ATOM 2189 C C . GLY B 1 63 ? -12.867 10.578 -20.734 1 72.44 63 GLY B C 1
ATOM 2190 O O . GLY B 1 63 ? -12.297 10.875 -19.688 1 72.44 63 GLY B O 1
ATOM 2191 N N . PRO B 1 64 ? -13.18 11.453 -21.703 1 66.19 64 PRO B N 1
ATOM 2192 C CA . PRO B 1 64 ? -12.953 12.883 -21.484 1 66.19 64 PRO B CA 1
ATOM 2193 C C . PRO B 1 64 ? -13.742 13.438 -20.297 1 66.19 64 PRO B C 1
ATOM 2195 O O . PRO B 1 64 ? -14.961 13.266 -20.234 1 66.19 64 PRO B O 1
ATOM 2198 N N . GLY B 1 65 ? -13 14.008 -19.344 1 64.88 65 GLY B N 1
ATOM 2199 C CA . GLY B 1 65 ? -13.641 14.555 -18.156 1 64.88 65 GLY B CA 1
ATOM 2200 C C . GLY B 1 65 ? -13.938 13.516 -17.094 1 64.88 65 GLY B C 1
ATOM 2201 O O . GLY B 1 65 ? -14.516 13.828 -16.062 1 64.88 65 GLY B O 1
ATOM 2202 N N . GLY B 1 66 ? -13.555 12.328 -17.484 1 74.19 66 GLY B N 1
ATOM 2203 C CA . GLY B 1 66 ? -13.898 11.266 -16.547 1 74.19 66 GLY B CA 1
ATOM 2204 C C . GLY B 1 66 ? -12.844 11.047 -15.477 1 74.19 66 GLY B C 1
ATOM 2205 O O . GLY B 1 66 ? -11.953 11.875 -15.297 1 74.19 66 GLY B O 1
ATOM 2206 N N . LEU B 1 67 ? -13.008 10.023 -14.75 1 76.12 67 LEU B N 1
ATOM 2207 C CA . LEU B 1 67 ? -12.141 9.695 -13.617 1 76.12 67 LEU B CA 1
ATOM 2208 C C . LEU B 1 67 ? -10.766 9.258 -14.102 1 76.12 67 LEU B C 1
ATOM 2210 O O . LEU B 1 67 ? -10.656 8.516 -15.086 1 76.12 67 LEU B O 1
ATOM 2214 N N . TRP B 1 68 ? -9.781 9.859 -13.578 1 85.5 68 TRP B N 1
ATOM 2215 C CA . TRP B 1 68 ? -8.398 9.445 -13.789 1 85.5 68 TRP B CA 1
ATOM 2216 C C . TRP B 1 68 ? -7.84 8.766 -12.539 1 85.5 68 TRP B C 1
ATOM 2218 O O . TRP B 1 68 ? -7.824 9.359 -11.461 1 85.5 68 TRP B O 1
ATOM 2228 N N . VAL B 1 69 ? -7.516 7.48 -12.734 1 89.75 69 VAL B N 1
ATOM 2229 C CA . VAL B 1 69 ? -6.98 6.707 -11.617 1 89.75 69 VAL B CA 1
ATOM 2230 C C . VAL B 1 69 ? -5.621 6.125 -12 1 89.75 69 VAL B C 1
ATOM 2232 O O . VAL B 1 69 ? -5.438 5.645 -13.125 1 89.75 69 VAL B O 1
ATOM 2235 N N . TRP B 1 70 ? -4.707 6.203 -11.031 1 91.31 70 TRP B N 1
ATOM 2236 C CA . TRP B 1 70 ? -3.375 5.672 -11.305 1 91.31 70 TRP B CA 1
ATOM 2237 C C . TRP B 1 70 ? -2.889 4.805 -10.156 1 91.31 70 TRP B C 1
ATOM 2239 O O . TRP B 1 70 ? -3.428 4.871 -9.047 1 91.31 70 TRP B O 1
ATOM 2249 N N . GLY B 1 71 ? -1.834 3.992 -10.492 1 93.12 71 GLY B N 1
ATOM 2250 C CA . GLY B 1 71 ? -1.287 3.068 -9.516 1 93.12 71 GLY B CA 1
ATOM 2251 C C . GLY B 1 71 ? -1.933 1.696 -9.562 1 93.12 71 GLY B C 1
ATOM 2252 O O . GLY B 1 71 ? -3.156 1.583 -9.656 1 93.12 71 GLY B O 1
ATOM 2253 N N . ALA B 1 72 ? -1.155 0.717 -9.359 1 95 72 ALA B N 1
ATOM 2254 C CA . ALA B 1 72 ? -1.6 -0.659 -9.57 1 95 72 ALA B CA 1
ATOM 2255 C C . ALA B 1 72 ? -2.717 -1.029 -8.602 1 95 72 ALA B C 1
ATOM 2257 O O . ALA B 1 72 ? -3.736 -1.596 -9 1 95 72 ALA B O 1
ATOM 2258 N N . PRO B 1 73 ? -2.617 -0.642 -7.34 1 93.75 73 PRO B N 1
ATOM 2259 C CA . PRO B 1 73 ? -3.684 -1.077 -6.438 1 93.75 73 PRO B CA 1
ATOM 2260 C C . PRO B 1 73 ? -5.031 -0.433 -6.758 1 93.75 73 PRO B C 1
ATOM 2262 O O . PRO B 1 73 ? -6.055 -1.118 -6.781 1 93.75 73 PRO B O 1
ATOM 2265 N N . ALA B 1 74 ? -5.059 0.818 -7.059 1 92.06 74 ALA B N 1
ATOM 2266 C CA . ALA B 1 74 ? -6.305 1.523 -7.348 1 92.06 74 ALA B CA 1
ATOM 2267 C C . ALA B 1 74 ? -6.883 1.089 -8.688 1 92.06 74 ALA B C 1
ATOM 2269 O O . ALA B 1 74 ? -8.086 0.849 -8.805 1 92.06 74 ALA B O 1
ATOM 2270 N N . VAL B 1 75 ? -6.023 0.979 -9.648 1 92.56 75 VAL B N 1
ATOM 2271 C CA . VAL B 1 75 ? -6.469 0.595 -10.984 1 92.56 75 VAL B CA 1
ATOM 2272 C C . VAL B 1 75 ? -7 -0.836 -10.961 1 92.56 75 VAL B C 1
ATOM 2274 O O . VAL B 1 75 ? -8.047 -1.125 -11.547 1 92.56 75 VAL B O 1
ATOM 2277 N N . ALA B 1 76 ? -6.27 -1.694 -10.312 1 93.75 76 ALA B N 1
ATOM 2278 C CA . ALA B 1 76 ? -6.727 -3.078 -10.203 1 93.75 76 ALA B CA 1
ATOM 2279 C C . ALA B 1 76 ? -8.078 -3.154 -9.5 1 93.75 76 ALA B C 1
ATOM 2281 O O . ALA B 1 76 ? -8.945 -3.939 -9.891 1 93.75 76 ALA B O 1
ATOM 2282 N N . GLN B 1 77 ? -8.195 -2.395 -8.477 1 90.56 77 GLN B N 1
ATOM 2283 C CA . GLN B 1 77 ? -9.461 -2.375 -7.75 1 90.56 77 GLN B CA 1
ATOM 2284 C C . GLN B 1 77 ? -10.602 -1.902 -8.641 1 90.56 77 GLN B C 1
ATOM 2286 O O . GLN B 1 77 ? -11.719 -2.428 -8.562 1 90.56 77 GLN B O 1
ATOM 2291 N N . LEU B 1 78 ? -10.367 -0.945 -9.406 1 88.5 78 LEU B N 1
ATOM 2292 C CA . LEU B 1 78 ? -11.375 -0.395 -10.305 1 88.5 78 LEU B CA 1
ATOM 2293 C C . LEU B 1 78 ? -11.789 -1.429 -11.344 1 88.5 78 LEU B C 1
ATOM 2295 O O . LEU B 1 78 ? -12.969 -1.499 -11.711 1 88.5 78 LEU B O 1
ATOM 2299 N N . LEU B 1 79 ? -10.906 -2.236 -11.773 1 90.81 79 LEU B N 1
ATOM 2300 C CA . LEU B 1 79 ? -11.133 -3.189 -12.852 1 90.81 79 LEU B CA 1
ATOM 2301 C C . LEU B 1 79 ? -11.68 -4.504 -12.312 1 90.81 79 LEU B C 1
ATOM 2303 O O . LEU B 1 79 ? -12.258 -5.297 -13.062 1 90.81 79 LEU B O 1
ATOM 2307 N N . TRP B 1 80 ? -11.383 -4.711 -11.031 1 89.88 80 TRP B N 1
ATOM 2308 C CA . TRP B 1 80 ? -11.812 -5.941 -10.383 1 89.88 80 TRP B CA 1
ATOM 2309 C C . TRP B 1 80 ? -13.328 -6.066 -10.391 1 89.88 80 TRP B C 1
ATOM 2311 O O . TRP B 1 80 ? -14.039 -5.062 -10.32 1 89.88 80 TRP B O 1
ATOM 2321 N N . PRO B 1 81 ? -13.852 -7.301 -10.477 1 84.88 81 PRO B N 1
ATOM 2322 C CA . PRO B 1 81 ? -15.305 -7.469 -10.5 1 84.88 81 PRO B CA 1
ATOM 2323 C C . PRO B 1 81 ? -15.992 -6.84 -9.289 1 84.88 81 PRO B C 1
ATOM 2325 O O . PRO B 1 81 ? -15.508 -6.98 -8.164 1 84.88 81 PRO B O 1
ATOM 2328 N N . ALA B 1 82 ? -17.109 -6.262 -9.594 1 69.81 82 ALA B N 1
ATOM 2329 C CA . ALA B 1 82 ? -17.906 -5.594 -8.57 1 69.81 82 ALA B CA 1
ATOM 2330 C C . ALA B 1 82 ? -18.391 -6.59 -7.523 1 69.81 82 ALA B C 1
ATOM 2332 O O . ALA B 1 82 ? -18.734 -7.73 -7.852 1 69.81 82 ALA B O 1
ATOM 2333 N N . GLY B 1 83 ? -18.406 -6.254 -6.234 1 63.25 83 GLY B N 1
ATOM 2334 C CA . GLY B 1 83 ? -18.984 -7.094 -5.203 1 63.25 83 GLY B CA 1
ATOM 2335 C C . GLY B 1 83 ? -18 -8.047 -4.566 1 63.25 83 GLY B C 1
ATOM 2336 O O . GLY B 1 83 ? -18.25 -8.586 -3.486 1 63.25 83 GLY B O 1
ATOM 2337 N N . LEU B 1 84 ? -16.938 -8.414 -5.277 1 59.56 84 LEU B N 1
ATOM 2338 C CA . LEU B 1 84 ? -16.062 -9.453 -4.766 1 59.56 84 LEU B CA 1
ATOM 2339 C C . LEU B 1 84 ? -15.227 -8.93 -3.598 1 59.56 84 LEU B C 1
ATOM 2341 O O . LEU B 1 84 ? -14.758 -9.711 -2.766 1 59.56 84 LEU B O 1
ATOM 2345 N N . GLY B 1 85 ? -15.25 -7.695 -3.271 1 60.88 85 GLY B N 1
ATOM 2346 C CA . GLY B 1 85 ? -14.453 -7.262 -2.137 1 60.88 85 GLY B CA 1
ATOM 2347 C C . GLY B 1 85 ? -15.281 -6.754 -0.978 1 60.88 85 GLY B C 1
ATOM 2348 O O . GLY B 1 85 ? -14.773 -6.582 0.132 1 60.88 85 GLY B O 1
ATOM 2349 N N . GLY B 1 86 ? -16.547 -6.906 -1.074 1 61.03 86 GLY B N 1
ATOM 2350 C CA . GLY B 1 86 ? -17.438 -6.418 -0.034 1 61.03 86 GLY B CA 1
ATOM 2351 C C . GLY B 1 86 ? -17.25 -4.941 0.262 1 61.03 86 GLY B C 1
ATOM 2352 O O . GLY B 1 86 ? -16.422 -4.273 -0.371 1 61.03 86 GLY B O 1
ATOM 2353 N N . PRO B 1 87 ? -18 -4.539 1.203 1 65.62 87 PRO B N 1
ATOM 2354 C CA . PRO B 1 87 ? -17.859 -3.15 1.649 1 65.62 87 PRO B CA 1
ATOM 2355 C C . PRO B 1 87 ? -16.516 -2.885 2.328 1 65.62 87 PRO B C 1
ATOM 2357 O O . PRO B 1 87 ? -15.906 -3.809 2.867 1 65.62 87 PRO B O 1
ATOM 2360 N N . GLY B 1 88 ? -16.047 -1.765 2.156 1 62.44 88 GLY B N 1
ATOM 2361 C CA . GLY B 1 88 ? -14.734 -1.372 2.631 1 62.44 88 GLY B CA 1
ATOM 2362 C C . GLY B 1 88 ? -14.453 -1.818 4.055 1 62.44 88 GLY B C 1
ATOM 2363 O O . GLY B 1 88 ? -13.344 -2.26 4.363 1 62.44 88 GLY B O 1
ATOM 2364 N N . GLY B 1 89 ? -15.391 -1.806 4.895 1 65.62 89 GLY B N 1
ATOM 2365 C CA . GLY B 1 89 ? -15.188 -2.15 6.293 1 65.62 89 GLY B CA 1
ATOM 2366 C C . GLY B 1 89 ? -15.438 -3.615 6.59 1 65.62 89 GLY B C 1
ATOM 2367 O O . GLY B 1 89 ? -15.297 -4.059 7.73 1 65.62 89 GLY B O 1
ATOM 2368 N N . SER B 1 90 ? -15.648 -4.367 5.555 1 77.44 90 SER B N 1
ATOM 2369 C CA . SER B 1 90 ? -15.906 -5.785 5.77 1 77.44 90 SER B CA 1
ATOM 2370 C C . SER B 1 90 ? -14.617 -6.539 6.082 1 77.44 90 SER B C 1
ATOM 2372 O O . SER B 1 90 ? -13.523 -6.09 5.723 1 77.44 90 SER B O 1
ATOM 2374 N N . ARG B 1 91 ? -14.797 -7.641 6.801 1 78.44 91 ARG B N 1
ATOM 2375 C CA . ARG B 1 91 ? -13.664 -8.5 7.121 1 78.44 91 ARG B CA 1
ATOM 2376 C C . ARG B 1 91 ? -12.906 -8.898 5.859 1 78.44 91 ARG B C 1
ATOM 2378 O O . ARG B 1 91 ? -11.672 -8.859 5.836 1 78.44 91 ARG B O 1
ATOM 2385 N N . ALA B 1 92 ? -13.648 -9.227 4.883 1 82.12 92 ALA B N 1
ATOM 2386 C CA . ALA B 1 92 ? -13.039 -9.656 3.629 1 82.12 92 ALA B CA 1
ATOM 2387 C C . ALA B 1 92 ? -12.227 -8.531 3.004 1 82.12 92 ALA B C 1
ATOM 2389 O O . ALA B 1 92 ? -11.094 -8.742 2.561 1 82.12 92 ALA B O 1
ATOM 2390 N N . ALA B 1 93 ? -12.75 -7.352 3.021 1 84.38 93 ALA B N 1
ATOM 2391 C CA . ALA B 1 93 ? -12.094 -6.203 2.406 1 84.38 93 ALA B CA 1
ATOM 2392 C C . ALA B 1 93 ? -10.828 -5.824 3.172 1 84.38 93 ALA B C 1
ATOM 2394 O O . ALA B 1 93 ? -9.812 -5.461 2.57 1 84.38 93 ALA B O 1
ATOM 2395 N N . VAL B 1 94 ? -10.883 -5.957 4.445 1 87.56 94 VAL B N 1
ATOM 2396 C CA . VAL B 1 94 ? -9.75 -5.551 5.277 1 87.56 94 VAL B CA 1
ATOM 2397 C C . VAL B 1 94 ? -8.609 -6.559 5.129 1 87.56 94 VAL B C 1
ATOM 2399 O O . VAL B 1 94 ? -7.438 -6.18 5.117 1 87.56 94 VAL B O 1
ATOM 2402 N N . LEU B 1 95 ? -8.945 -7.793 5 1 89.06 95 LEU B N 1
ATOM 2403 C CA . LEU B 1 95 ? -7.918 -8.812 4.801 1 89.06 95 LEU B CA 1
ATOM 2404 C C . LEU B 1 95 ? -7.25 -8.648 3.441 1 89.06 95 LEU B C 1
ATOM 2406 O O . LEU B 1 95 ? -6.039 -8.836 3.314 1 89.06 95 LEU B O 1
ATOM 2410 N N . VAL B 1 96 ? -8.039 -8.312 2.48 1 92.12 96 VAL B N 1
ATOM 2411 C CA . VAL B 1 96 ? -7.477 -8.023 1.163 1 92.12 96 VAL B CA 1
ATOM 2412 C C . VAL B 1 96 ? -6.516 -6.848 1.258 1 92.12 96 VAL B C 1
ATOM 2414 O O . VAL B 1 96 ? -5.383 -6.922 0.775 1 92.12 96 VAL B O 1
ATOM 2417 N N . GLN B 1 97 ? -6.961 -5.824 1.96 1 91.69 97 GLN B N 1
ATOM 2418 C CA . GLN B 1 97 ? -6.129 -4.633 2.102 1 91.69 97 GLN B CA 1
ATOM 2419 C C . GLN B 1 97 ? -4.828 -4.957 2.828 1 91.69 97 GLN B C 1
ATOM 2421 O O . GLN B 1 97 ? -3.773 -4.406 2.5 1 91.69 97 GLN B O 1
ATOM 2426 N N . GLN B 1 98 ? -4.926 -5.828 3.758 1 93.06 98 GLN B N 1
ATOM 2427 C CA . GLN B 1 98 ? -3.752 -6.242 4.52 1 93.06 98 GLN B CA 1
ATOM 2428 C C . GLN B 1 98 ? -2.689 -6.848 3.609 1 93.06 98 GLN B C 1
ATOM 2430 O O . GLN B 1 98 ? -1.532 -6.426 3.625 1 93.06 98 GLN B O 1
ATOM 2435 N N . TRP B 1 99 ? -3.055 -7.699 2.793 1 94.88 99 TRP B N 1
ATOM 2436 C CA . TRP B 1 99 ? -2.105 -8.422 1.95 1 94.88 99 TRP B CA 1
ATOM 2437 C C . TRP B 1 99 ? -1.664 -7.562 0.77 1 94.88 99 TRP B C 1
ATOM 2439 O O . TRP B 1 99 ? -0.521 -7.656 0.318 1 94.88 99 TRP B O 1
ATOM 2449 N N . VAL B 1 100 ? -2.584 -6.75 0.269 1 95.5 100 VAL B N 1
ATOM 2450 C CA . VAL B 1 100 ? -2.209 -5.816 -0.788 1 95.5 100 VAL B CA 1
ATOM 2451 C C . VAL B 1 100 ? -1.123 -4.871 -0.279 1 95.5 100 VAL B C 1
ATOM 2453 O O . VAL B 1 100 ? -0.116 -4.652 -0.956 1 95.5 100 VAL B O 1
ATOM 2456 N N . SER B 1 101 ? -1.366 -4.375 0.886 1 94.81 101 SER B N 1
ATOM 2457 C CA . SER B 1 101 ? -0.383 -3.484 1.492 1 94.81 101 SER B CA 1
ATOM 2458 C C . SER B 1 101 ? 0.944 -4.199 1.723 1 94.81 101 SER B C 1
ATOM 2460 O O . SER B 1 101 ? 2.01 -3.646 1.443 1 94.81 101 SER B O 1
ATOM 2462 N N . TYR B 1 102 ? 0.889 -5.398 2.24 1 95.12 102 TYR B N 1
ATOM 2463 C CA . TYR B 1 102 ? 2.096 -6.184 2.484 1 95.12 102 TYR B CA 1
ATOM 2464 C C . TYR B 1 102 ? 2.867 -6.41 1.191 1 95.12 102 TYR B C 1
ATOM 2466 O O . TYR B 1 102 ? 4.094 -6.273 1.16 1 95.12 102 TYR B O 1
ATOM 2474 N N . ALA B 1 103 ? 2.146 -6.742 0.157 1 97 103 ALA B N 1
ATOM 2475 C CA . ALA B 1 103 ? 2.773 -6.973 -1.141 1 97 103 ALA B CA 1
ATOM 2476 C C . ALA B 1 103 ? 3.502 -5.723 -1.628 1 97 103 ALA B C 1
ATOM 2478 O O . ALA B 1 103 ? 4.648 -5.801 -2.074 1 97 103 ALA B O 1
ATOM 2479 N N . ASP B 1 104 ? 2.908 -4.625 -1.468 1 96.25 104 ASP B N 1
ATOM 2480 C CA . ASP B 1 104 ? 3.408 -3.391 -2.061 1 96.25 104 ASP B CA 1
ATOM 2481 C C . ASP B 1 104 ? 4.543 -2.801 -1.227 1 96.25 104 ASP B C 1
ATOM 2483 O O . ASP B 1 104 ? 5.461 -2.178 -1.768 1 96.25 104 ASP B O 1
ATOM 2487 N N . THR B 1 105 ? 4.523 -3.07 0.092 1 93.94 105 THR B N 1
ATOM 2488 C CA . THR B 1 105 ? 5.469 -2.363 0.948 1 93.94 105 THR B CA 1
ATOM 2489 C C . THR B 1 105 ? 6.613 -3.283 1.364 1 93.94 105 THR B C 1
ATOM 2491 O O . THR B 1 105 ? 7.695 -2.814 1.72 1 93.94 105 THR B O 1
ATOM 2494 N N . GLU B 1 106 ? 6.395 -4.582 1.303 1 93.81 106 GLU B N 1
ATOM 2495 C CA . GLU B 1 106 ? 7.414 -5.5 1.803 1 93.81 106 GLU B CA 1
ATOM 2496 C C . GLU B 1 106 ? 7.867 -6.469 0.715 1 93.81 106 GLU B C 1
ATOM 2498 O O . GLU B 1 106 ? 9.062 -6.594 0.442 1 93.81 106 GLU B O 1
ATOM 2503 N N . LEU B 1 107 ? 6.926 -7.074 0.029 1 96.56 107 LEU B N 1
ATOM 2504 C CA . LEU B 1 107 ? 7.27 -8.109 -0.937 1 96.56 107 LEU B CA 1
ATOM 2505 C C . LEU B 1 107 ? 7.977 -7.512 -2.15 1 96.56 107 LEU B C 1
ATOM 2507 O O . LEU B 1 107 ? 9.023 -8.008 -2.574 1 96.56 107 LEU B O 1
ATOM 2511 N N . ILE B 1 108 ? 7.414 -6.434 -2.684 1 96.19 108 ILE B N 1
ATOM 2512 C CA . ILE B 1 108 ? 7.934 -5.855 -3.92 1 96.19 108 ILE B CA 1
ATOM 2513 C C . ILE B 1 108 ? 9.352 -5.348 -3.693 1 96.19 108 ILE B C 1
ATOM 2515 O O . ILE B 1 108 ? 10.273 -5.707 -4.434 1 96.19 108 ILE B O 1
ATOM 2519 N N . PRO B 1 109 ? 9.609 -4.57 -2.596 1 93.69 109 PRO B N 1
ATOM 2520 C CA . PRO B 1 109 ? 10.992 -4.125 -2.377 1 93.69 109 PRO B CA 1
ATOM 2521 C C . PRO B 1 109 ? 11.961 -5.285 -2.189 1 93.69 109 PRO B C 1
ATOM 2523 O O . PRO B 1 109 ? 13.07 -5.266 -2.734 1 93.69 109 PRO B O 1
ATOM 2526 N N . ALA B 1 110 ? 11.57 -6.277 -1.479 1 94.38 110 ALA B N 1
ATOM 2527 C CA . ALA B 1 110 ? 12.43 -7.438 -1.259 1 94.38 110 ALA B CA 1
ATOM 2528 C C . ALA B 1 110 ? 12.672 -8.195 -2.559 1 94.38 110 ALA B C 1
ATOM 2530 O O . ALA B 1 110 ? 13.797 -8.625 -2.838 1 94.38 110 ALA B O 1
ATOM 2531 N N . ALA B 1 111 ? 11.625 -8.359 -3.32 1 95.62 111 ALA B N 1
ATOM 2532 C CA . ALA B 1 111 ? 11.711 -9.055 -4.602 1 95.62 111 ALA B CA 1
ATOM 2533 C C . ALA B 1 111 ? 12.641 -8.32 -5.566 1 95.62 111 ALA B C 1
ATOM 2535 O O . ALA B 1 111 ? 13.508 -8.938 -6.191 1 95.62 111 ALA B O 1
ATOM 2536 N N . CYS B 1 112 ? 12.453 -7.043 -5.648 1 92.38 112 CYS B N 1
ATOM 2537 C CA . CYS B 1 112 ? 13.297 -6.238 -6.527 1 92.38 112 CYS B CA 1
ATOM 2538 C C . CYS B 1 112 ? 14.742 -6.227 -6.039 1 92.38 112 CYS B C 1
ATOM 2540 O O . CYS B 1 112 ? 15.672 -6.305 -6.844 1 92.38 112 CYS B O 1
ATOM 2542 N N . GLY B 1 113 ? 14.906 -6.164 -4.734 1 91.5 113 GLY B N 1
ATOM 2543 C CA . GLY B 1 113 ? 16.234 -6.188 -4.156 1 91.5 113 GLY B CA 1
ATOM 2544 C C . GLY B 1 113 ? 17 -7.465 -4.461 1 91.5 113 GLY B C 1
ATOM 2545 O O . GLY B 1 113 ? 18.219 -7.434 -4.664 1 91.5 113 GLY B O 1
ATOM 2546 N N . ALA B 1 114 ? 16.344 -8.5 -4.543 1 91.5 114 ALA B N 1
ATOM 2547 C CA . ALA B 1 114 ? 16.969 -9.789 -4.789 1 91.5 114 ALA B CA 1
ATOM 2548 C C . ALA B 1 114 ? 17.156 -10.039 -6.281 1 91.5 114 ALA B C 1
ATOM 2550 O O . ALA B 1 114 ? 18.125 -10.68 -6.699 1 91.5 114 ALA B O 1
ATOM 2551 N N . THR B 1 115 ? 16.344 -9.484 -7.137 1 91.56 115 THR B N 1
ATOM 2552 C CA . THR B 1 115 ? 16.297 -9.867 -8.547 1 91.56 115 THR B CA 1
ATOM 2553 C C . THR B 1 115 ? 17.109 -8.891 -9.398 1 91.56 115 THR B C 1
ATOM 2555 O O . THR B 1 115 ? 17.828 -9.305 -10.312 1 91.56 115 THR B O 1
ATOM 2558 N N . LEU B 1 116 ? 17.031 -7.629 -9.109 1 85.31 116 LEU B N 1
ATOM 2559 C CA . LEU B 1 116 ? 17.625 -6.625 -9.977 1 85.31 116 LEU B CA 1
ATOM 2560 C C . LEU B 1 116 ? 19.141 -6.773 -10 1 85.31 116 LEU B C 1
ATOM 2562 O O . LEU B 1 116 ? 19.766 -6.766 -11.07 1 85.31 116 LEU B O 1
ATOM 2566 N N . PRO B 1 117 ? 19.734 -6.973 -8.883 1 78.75 117 PRO B N 1
ATOM 2567 C CA . PRO B 1 117 ? 21.172 -7.238 -8.93 1 78.75 117 PRO B CA 1
ATOM 2568 C C . PRO B 1 117 ? 21.516 -8.531 -9.656 1 78.75 117 PRO B C 1
ATOM 2570 O O . PRO B 1 117 ? 22.531 -8.609 -10.352 1 78.75 117 PRO B O 1
ATOM 2573 N N . ALA B 1 118 ? 20.688 -9.445 -9.508 1 77.06 118 ALA B N 1
ATOM 2574 C CA . ALA B 1 118 ? 20.906 -10.727 -10.18 1 77.06 118 ALA B CA 1
ATOM 2575 C C . ALA B 1 118 ? 20.875 -10.562 -11.695 1 77.06 118 ALA B C 1
ATOM 2577 O O . ALA B 1 118 ? 21.516 -11.32 -12.422 1 77.06 118 ALA B O 1
ATOM 2578 N N . LEU B 1 119 ? 20.188 -9.5 -12.133 1 79.75 119 LEU B N 1
ATOM 2579 C CA . LEU B 1 119 ? 20.094 -9.211 -13.562 1 79.75 119 LEU B CA 1
ATOM 2580 C C . LEU B 1 119 ? 21.141 -8.195 -13.992 1 79.75 119 LEU B C 1
ATOM 2582 O O . LEU B 1 119 ? 21.188 -7.793 -15.156 1 79.75 119 LEU B O 1
ATOM 2586 N N . GLY B 1 120 ? 21.922 -7.762 -13.039 1 73.81 120 GLY B N 1
ATOM 2587 C CA . GLY B 1 120 ? 22.984 -6.812 -13.336 1 73.81 120 GLY B CA 1
ATOM 2588 C C . GLY B 1 120 ? 22.5 -5.375 -13.391 1 73.81 120 GLY B C 1
ATOM 2589 O O . GLY B 1 120 ? 23.172 -4.512 -13.953 1 73.81 120 GLY B O 1
ATOM 2590 N N . LEU B 1 121 ? 21.297 -5.074 -12.969 1 65.94 121 LEU B N 1
ATOM 2591 C CA . LEU B 1 121 ? 20.703 -3.748 -13.102 1 65.94 121 LEU B CA 1
ATOM 2592 C C . LEU B 1 121 ? 20.984 -2.902 -11.859 1 65.94 121 LEU B C 1
ATOM 2594 O O . LEU B 1 121 ? 20.766 -1.689 -11.867 1 65.94 121 LEU B O 1
ATOM 2598 N N . ARG B 1 122 ? 21.219 -3.43 -10.648 1 62.81 122 ARG B N 1
ATOM 2599 C CA . ARG B 1 122 ? 21.469 -2.551 -9.508 1 62.81 122 ARG B CA 1
ATOM 2600 C C . ARG B 1 122 ? 22.953 -2.5 -9.156 1 62.81 122 ARG B C 1
ATOM 2602 O O . ARG B 1 122 ? 23.688 -3.455 -9.406 1 62.81 122 ARG B O 1
ATOM 2609 N N . GLY B 1 123 ? 23.406 -1.338 -8.664 1 56.19 123 GLY B N 1
ATOM 2610 C CA . GLY B 1 123 ? 24.781 -0.953 -8.398 1 56.19 123 GLY B CA 1
ATOM 2611 C C . GLY B 1 123 ? 25.5 -1.919 -7.477 1 56.19 123 GLY B C 1
ATOM 2612 O O . GLY B 1 123 ? 24.875 -2.785 -6.863 1 56.19 123 GLY B O 1
ATOM 2613 N N . PRO B 1 124 ? 26.703 -2.041 -7.441 1 54.22 124 PRO B N 1
ATOM 2614 C CA . PRO B 1 124 ? 27.688 -2.906 -6.793 1 54.22 124 PRO B CA 1
ATOM 2615 C C . PRO B 1 124 ? 27.453 -3.045 -5.289 1 54.22 124 PRO B C 1
ATOM 2617 O O . PRO B 1 124 ? 27.969 -3.979 -4.668 1 54.22 124 PRO B O 1
ATOM 2620 N N . GLY B 1 125 ? 26.516 -2.279 -4.758 1 58.12 125 GLY B N 1
ATOM 2621 C CA . GLY B 1 125 ? 26.625 -2.139 -3.312 1 58.12 125 GLY B CA 1
ATOM 2622 C C . GLY B 1 125 ? 25.75 -3.109 -2.549 1 58.12 125 GLY B C 1
ATOM 2623 O 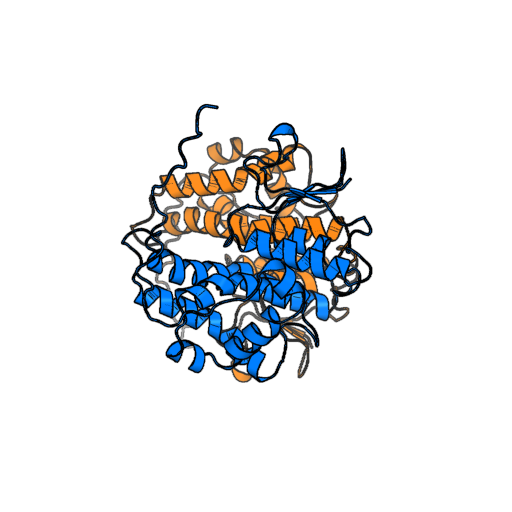O . GLY B 1 125 ? 25.906 -3.273 -1.337 1 58.12 125 GLY B O 1
ATOM 2624 N N . GLN B 1 126 ? 24.875 -3.834 -3.277 1 64.44 126 GLN B N 1
ATOM 2625 C CA . GLN B 1 126 ? 24.031 -4.664 -2.422 1 64.44 126 GLN B CA 1
ATOM 2626 C C . GLN B 1 126 ? 24.578 -6.086 -2.324 1 64.44 126 GLN B C 1
ATOM 2628 O O . GLN B 1 126 ? 24.984 -6.672 -3.33 1 64.44 126 GLN B O 1
ATOM 2633 N N . ASP B 1 127 ? 24.875 -6.555 -1.07 1 77.5 127 ASP B N 1
ATOM 2634 C CA . ASP B 1 127 ? 25.25 -7.934 -0.775 1 77.5 127 ASP B CA 1
ATOM 2635 C C . ASP B 1 127 ? 24.141 -8.898 -1.179 1 77.5 127 ASP B C 1
ATOM 2637 O O . ASP B 1 127 ? 23.031 -8.844 -0.63 1 77.5 127 ASP B O 1
ATOM 2641 N N . PRO B 1 128 ? 24.438 -9.672 -2.221 1 78.94 128 PRO B N 1
ATOM 2642 C CA . PRO B 1 128 ? 23.422 -10.617 -2.705 1 78.94 128 PRO B CA 1
ATOM 2643 C C . PRO B 1 128 ? 22.859 -11.5 -1.594 1 78.94 128 PRO B C 1
ATOM 2645 O O . PRO B 1 128 ? 21.672 -11.82 -1.598 1 78.94 128 PRO B O 1
ATOM 2648 N N . GLN B 1 129 ? 23.734 -11.828 -0.71 1 84.25 129 GLN B N 1
ATOM 2649 C CA . GLN B 1 129 ? 23.281 -12.672 0.386 1 84.25 129 GLN B CA 1
ATOM 2650 C C . GLN B 1 129 ? 22.297 -11.93 1.285 1 84.25 129 GLN B C 1
ATOM 2652 O O . GLN B 1 129 ? 21.312 -12.5 1.749 1 84.25 129 GLN B O 1
ATOM 2657 N N . ALA B 1 130 ? 22.547 -10.719 1.479 1 88.19 130 ALA B N 1
ATOM 2658 C CA . ALA B 1 130 ? 21.656 -9.891 2.285 1 88.19 130 ALA B CA 1
ATOM 2659 C C . ALA B 1 130 ? 20.312 -9.719 1.593 1 88.19 130 ALA B C 1
ATOM 2661 O O . ALA B 1 130 ? 19.266 -9.734 2.244 1 88.19 130 ALA B O 1
ATOM 2662 N N . ALA B 1 131 ? 20.375 -9.633 0.325 1 89.06 131 ALA B N 1
ATOM 2663 C CA . ALA B 1 131 ? 19.156 -9.461 -0.46 1 89.06 131 ALA B CA 1
ATOM 2664 C C . ALA B 1 131 ? 18.297 -10.719 -0.424 1 89.06 131 ALA B C 1
ATOM 2666 O O . ALA B 1 131 ? 17.078 -10.633 -0.292 1 89.06 131 ALA B O 1
ATOM 2667 N N . LEU B 1 132 ? 18.906 -11.828 -0.517 1 90.12 132 LEU B N 1
ATOM 2668 C CA . LEU B 1 132 ? 18.188 -13.094 -0.447 1 90.12 132 LEU B CA 1
ATOM 2669 C C . LEU B 1 132 ? 17.594 -13.305 0.944 1 90.12 132 LEU B C 1
ATOM 2671 O O . LEU B 1 132 ? 16.5 -13.844 1.081 1 90.12 132 LEU B O 1
ATOM 2675 N N . GLY B 1 133 ? 18.391 -12.906 1.906 1 92.38 133 GLY B N 1
ATOM 2676 C CA . GLY B 1 133 ? 17.875 -12.961 3.266 1 92.38 133 GLY B CA 1
ATOM 2677 C C . GLY B 1 133 ? 16.641 -12.109 3.469 1 92.38 133 GLY B C 1
ATOM 2678 O O . GLY B 1 133 ? 15.688 -12.531 4.125 1 92.38 133 GLY B O 1
ATOM 2679 N N . ALA B 1 134 ? 16.672 -10.945 2.875 1 93.19 134 ALA B N 1
ATOM 2680 C CA . ALA B 1 134 ? 15.523 -10.047 2.961 1 93.19 134 ALA B CA 1
ATOM 2681 C C . ALA B 1 134 ? 14.305 -10.641 2.26 1 93.19 134 ALA B C 1
ATOM 2683 O O . ALA B 1 134 ? 13.18 -10.531 2.75 1 93.19 134 ALA B O 1
ATOM 2684 N N . LEU B 1 135 ? 14.516 -11.258 1.143 1 95.19 135 LEU B N 1
ATOM 2685 C CA . LEU B 1 135 ? 13.43 -11.922 0.433 1 95.19 135 LEU B CA 1
ATOM 2686 C C . LEU B 1 135 ? 12.852 -13.062 1.268 1 95.19 135 LEU B C 1
ATOM 2688 O O . LEU B 1 135 ? 11.633 -13.211 1.36 1 95.19 135 LEU B O 1
ATOM 2692 N N . GLY B 1 136 ? 13.75 -13.812 1.871 1 95.25 136 GLY B N 1
ATOM 2693 C CA . GLY B 1 136 ? 13.297 -14.875 2.75 1 95.25 136 GLY B CA 1
ATOM 2694 C C . GLY B 1 136 ? 12.445 -14.383 3.9 1 95.25 136 GLY B C 1
ATOM 2695 O O . GLY B 1 136 ? 11.398 -14.961 4.199 1 95.25 136 GLY B O 1
ATOM 2696 N N . LYS B 1 137 ? 12.859 -13.336 4.523 1 93.44 137 LYS B N 1
ATOM 2697 C CA . LYS B 1 137 ? 12.094 -12.742 5.617 1 93.44 137 LYS B CA 1
ATOM 2698 C C . LYS B 1 137 ? 10.719 -12.289 5.141 1 93.44 137 LYS B C 1
ATOM 2700 O O . LYS B 1 137 ? 9.727 -12.43 5.863 1 93.44 137 LYS B O 1
ATOM 2705 N N . ALA B 1 138 ? 10.68 -11.766 3.938 1 94.81 138 ALA B N 1
ATOM 2706 C CA . ALA B 1 138 ? 9.422 -11.281 3.375 1 94.81 138 ALA B CA 1
ATOM 2707 C C . ALA B 1 138 ? 8.508 -12.445 2.996 1 94.81 138 ALA B C 1
ATOM 2709 O O . ALA B 1 138 ? 7.285 -12.289 2.963 1 94.81 138 ALA B O 1
ATOM 2710 N N . LEU B 1 139 ? 9.047 -13.609 2.729 1 96.5 139 LEU B N 1
ATOM 2711 C CA . LEU B 1 139 ? 8.25 -14.75 2.291 1 96.5 139 LEU B CA 1
ATOM 2712 C C . LEU B 1 139 ? 7.695 -15.516 3.488 1 96.5 139 LEU B C 1
ATOM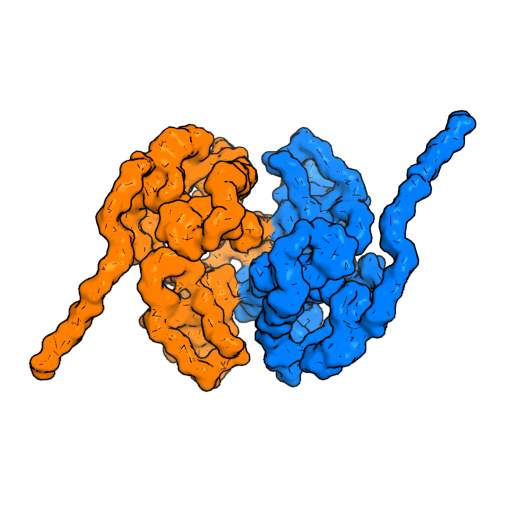 2714 O O . LEU B 1 139 ? 6.727 -16.266 3.355 1 96.5 139 LEU B O 1
ATOM 2718 N N . ASN B 1 140 ? 8.242 -15.266 4.613 1 93.5 140 ASN B N 1
ATOM 2719 C CA . ASN B 1 140 ? 7.918 -16.062 5.797 1 93.5 140 ASN B CA 1
ATOM 2720 C C . ASN B 1 140 ? 6.441 -15.938 6.16 1 93.5 140 ASN B C 1
ATOM 2722 O O . ASN B 1 140 ? 5.762 -16.953 6.355 1 93.5 140 ASN B O 1
ATOM 2726 N N . PRO B 1 141 ? 5.91 -14.711 6.27 1 91.62 141 PRO B N 1
ATOM 2727 C CA . PRO B 1 141 ? 4.488 -14.602 6.605 1 91.62 141 PRO B CA 1
ATOM 2728 C C . PRO B 1 141 ? 3.586 -15.312 5.598 1 91.62 141 PRO B C 1
ATOM 2730 O O . PRO B 1 141 ? 2.572 -15.906 5.977 1 91.62 141 PRO B O 1
ATOM 2733 N N . LEU B 1 142 ? 3.916 -15.266 4.348 1 95.19 142 LEU B N 1
ATOM 2734 C CA . LEU B 1 142 ? 3.143 -15.945 3.316 1 95.19 142 LEU B CA 1
ATOM 2735 C C . LEU B 1 142 ? 3.211 -17.453 3.498 1 95.19 142 LEU B C 1
ATOM 2737 O O . LEU B 1 142 ? 2.186 -18.141 3.441 1 95.19 142 LEU B O 1
ATOM 2741 N N . GLU B 1 143 ? 4.43 -17.875 3.693 1 95.38 143 GLU B N 1
ATOM 2742 C CA . GLU B 1 143 ? 4.652 -19.312 3.859 1 95.38 143 GLU B CA 1
ATOM 2743 C C . GLU B 1 143 ? 3.832 -19.875 5.02 1 95.38 143 GLU B C 1
ATOM 2745 O O . GLU B 1 143 ? 3.182 -20.906 4.883 1 95.38 143 GLU B O 1
ATOM 2750 N N . ASP B 1 144 ? 3.846 -19.141 6.07 1 91.56 144 ASP B N 1
ATOM 2751 C CA . ASP B 1 144 ? 3.113 -19.562 7.258 1 91.56 144 ASP B CA 1
ATOM 2752 C C . ASP B 1 144 ? 1.605 -19.5 7.027 1 91.56 144 ASP B C 1
ATOM 2754 O O . ASP B 1 144 ? 0.872 -20.406 7.41 1 91.56 144 ASP B O 1
ATOM 2758 N N . TRP B 1 145 ? 1.097 -18.5 6.422 1 92.06 145 TRP B N 1
ATOM 2759 C CA . TRP B 1 145 ? -0.327 -18.312 6.164 1 92.06 145 TRP B CA 1
ATOM 2760 C C . TRP B 1 145 ? -0.853 -19.359 5.199 1 92.06 145 TRP B C 1
ATOM 2762 O O . TRP B 1 145 ? -1.912 -19.953 5.43 1 92.06 145 TRP B O 1
ATOM 2772 N N . LEU B 1 146 ? -0.08 -19.672 4.223 1 95.5 146 LEU B N 1
ATOM 2773 C CA . LEU B 1 146 ? -0.519 -20.531 3.123 1 95.5 146 LEU B CA 1
ATOM 2774 C C . LEU B 1 146 ? -0.439 -22 3.512 1 95.5 146 LEU B C 1
ATOM 2776 O O . LEU B 1 146 ? -0.909 -22.859 2.773 1 95.5 146 LEU B O 1
ATOM 2780 N N . ARG B 1 147 ? 0.132 -22.188 4.621 1 93.75 147 ARG B N 1
ATOM 2781 C CA . ARG B 1 147 ? 0.091 -23.531 5.176 1 93.75 147 ARG B CA 1
ATOM 2782 C C . ARG B 1 147 ? -1.343 -23.969 5.465 1 93.75 147 ARG B C 1
ATOM 2784 O O . ARG B 1 147 ? -1.689 -25.141 5.305 1 93.75 147 ARG B O 1
ATOM 2791 N N . LEU B 1 148 ? -2.197 -23.031 5.793 1 92.19 148 LEU B N 1
ATOM 2792 C CA . LEU B 1 148 ? -3.547 -23.328 6.258 1 92.19 148 LEU B CA 1
ATOM 2793 C C . LEU B 1 148 ? -4.594 -22.781 5.293 1 92.19 148 LEU B C 1
ATOM 2795 O O . LEU B 1 148 ? -5.785 -23.047 5.445 1 92.19 148 LEU B O 1
ATOM 2799 N N . HIS B 1 149 ? -4.129 -22.062 4.297 1 93.31 149 HIS B N 1
ATOM 2800 C CA . HIS B 1 149 ? -5.055 -21.406 3.381 1 93.31 149 HIS B CA 1
ATOM 2801 C C . HIS B 1 149 ? -4.637 -21.609 1.93 1 93.31 149 HIS B C 1
ATOM 2803 O O . HIS B 1 149 ? -3.445 -21.609 1.617 1 93.31 149 HIS B O 1
ATOM 2809 N N . THR B 1 150 ? -5.594 -21.734 1.123 1 96.38 150 THR B N 1
ATOM 2810 C CA . THR B 1 150 ? -5.312 -21.891 -0.299 1 96.38 150 THR B CA 1
ATOM 2811 C C . THR B 1 150 ? -4.965 -20.547 -0.938 1 96.38 150 THR B C 1
ATOM 2813 O O . THR B 1 150 ? -4.062 -20.469 -1.774 1 96.38 150 THR B O 1
ATOM 2816 N N . TYR B 1 151 ? -5.719 -19.531 -0.493 1 96.69 151 TYR B N 1
ATOM 2817 C CA . TYR B 1 151 ? -5.5 -18.172 -0.986 1 96.69 151 TYR B CA 1
ATOM 2818 C C . TYR B 1 151 ? -5.281 -17.203 0.167 1 96.69 151 TYR B C 1
ATOM 2820 O O . TYR B 1 151 ? -5.34 -17.594 1.335 1 96.69 151 TYR B O 1
ATOM 2828 N N . LEU B 1 152 ? -4.961 -16.016 -0.115 1 94.88 152 LEU B N 1
ATOM 2829 C CA . LEU B 1 152 ? -4.531 -15.07 0.908 1 94.88 152 LEU B CA 1
ATOM 2830 C C . LEU B 1 152 ? -5.73 -14.477 1.638 1 94.88 152 LEU B C 1
ATOM 2832 O O . LEU B 1 152 ? -5.645 -14.164 2.828 1 94.88 152 LEU B O 1
ATOM 2836 N N . ALA B 1 153 ? -6.789 -14.211 0.905 1 92.25 153 ALA B N 1
ATOM 2837 C CA . ALA B 1 153 ? -7.957 -13.586 1.52 1 92.25 153 ALA B CA 1
ATOM 2838 C C . ALA B 1 153 ? -9.25 -14.18 0.966 1 92.25 153 ALA B C 1
ATOM 2840 O O . ALA B 1 153 ? -9.906 -13.57 0.12 1 92.25 153 ALA B O 1
ATOM 2841 N N . GLY B 1 154 ? -9.656 -15.336 1.38 1 89.88 154 GLY B N 1
ATOM 2842 C CA . GLY B 1 154 ? -10.891 -15.977 0.948 1 89.88 154 GLY B CA 1
ATOM 2843 C C . GLY B 1 154 ? -10.664 -17.344 0.323 1 89.88 154 GLY B C 1
ATOM 2844 O O . GLY B 1 154 ? -9.562 -17.891 0.406 1 89.88 154 GLY B O 1
ATOM 2845 N N . ASP B 1 155 ? -11.727 -17.781 -0.4 1 92.12 155 ASP B N 1
ATOM 2846 C CA . ASP B 1 155 ? -11.703 -19.141 -0.937 1 92.12 155 ASP B CA 1
ATOM 2847 C C . ASP B 1 155 ? -11.461 -19.125 -2.443 1 92.12 155 ASP B C 1
ATOM 2849 O O . ASP B 1 155 ? -11.516 -20.172 -3.094 1 92.12 155 ASP B O 1
ATOM 2853 N N . ALA B 1 156 ? -11.266 -18.062 -2.941 1 92.75 156 ALA B N 1
ATOM 2854 C CA . ALA B 1 156 ? -10.891 -17.828 -4.336 1 92.75 156 ALA B CA 1
ATOM 2855 C C . ALA B 1 156 ? -9.883 -16.688 -4.453 1 92.75 156 ALA B C 1
ATOM 2857 O O . ALA B 1 156 ? -9.688 -15.922 -3.508 1 92.75 156 ALA B O 1
ATOM 2858 N N . PRO B 1 157 ? -9.242 -16.609 -5.605 1 94.25 157 PRO B N 1
ATOM 2859 C CA . PRO B 1 157 ? -8.289 -15.5 -5.754 1 94.25 157 PRO B CA 1
ATOM 2860 C C . PRO B 1 157 ? -8.945 -14.133 -5.566 1 94.25 157 PRO B C 1
ATOM 2862 O O . PRO B 1 157 ? -10.07 -13.914 -6.012 1 94.25 157 PRO B O 1
ATOM 2865 N N . THR B 1 158 ? -8.312 -13.312 -4.828 1 94.06 158 THR B N 1
ATOM 2866 C CA . THR B 1 158 ? -8.75 -11.938 -4.629 1 94.06 158 THR B CA 1
ATOM 2867 C C . THR B 1 158 ? -7.664 -10.953 -5.07 1 94.06 158 THR B C 1
ATOM 2869 O O . THR B 1 158 ? -6.621 -11.367 -5.578 1 94.06 158 THR B O 1
ATOM 2872 N N . LEU B 1 159 ? -7.867 -9.68 -4.891 1 94.44 159 LEU B N 1
ATOM 2873 C CA . LEU B 1 159 ? -6.871 -8.656 -5.184 1 94.44 159 LEU B CA 1
ATOM 2874 C C . LEU B 1 159 ? -5.602 -8.883 -4.371 1 94.44 159 LEU B C 1
ATOM 2876 O O . LEU B 1 159 ? -4.512 -8.492 -4.793 1 94.44 159 LEU B O 1
ATOM 2880 N N . ALA B 1 160 ? -5.801 -9.523 -3.209 1 96.06 160 ALA B N 1
ATOM 2881 C CA . ALA B 1 160 ? -4.648 -9.852 -2.377 1 96.06 160 ALA B CA 1
ATOM 2882 C C . ALA B 1 160 ? -3.693 -10.789 -3.115 1 96.06 160 ALA B C 1
ATOM 2884 O O . ALA B 1 160 ? -2.48 -10.562 -3.129 1 96.06 160 ALA B O 1
ATOM 2885 N N . ASP B 1 161 ? -4.25 -11.773 -3.744 1 97.56 161 ASP B N 1
ATOM 2886 C CA . ASP B 1 161 ? -3.436 -12.742 -4.477 1 97.56 161 ASP B CA 1
ATOM 2887 C C . ASP B 1 161 ? -2.801 -12.102 -5.711 1 97.56 161 ASP B C 1
ATOM 2889 O O . ASP B 1 161 ? -1.642 -12.375 -6.031 1 97.56 161 ASP B O 1
ATOM 2893 N N . LEU B 1 162 ? -3.537 -11.281 -6.395 1 97.25 162 LEU B N 1
ATOM 2894 C CA . LEU B 1 162 ? -3.002 -10.586 -7.562 1 97.25 162 LEU B CA 1
ATOM 2895 C C . LEU B 1 162 ? -1.766 -9.773 -7.191 1 97.25 162 LEU B C 1
ATOM 2897 O O . LEU B 1 162 ? -0.746 -9.836 -7.879 1 97.25 162 LEU B O 1
ATOM 2901 N N . ALA B 1 163 ? -1.926 -9.07 -6.102 1 97.81 163 ALA B N 1
ATOM 2902 C CA . ALA B 1 163 ? -0.836 -8.203 -5.66 1 97.81 163 ALA B CA 1
ATOM 2903 C C . ALA B 1 163 ? 0.403 -9.023 -5.305 1 97.81 163 ALA B C 1
ATOM 2905 O O . ALA B 1 163 ? 1.512 -8.703 -5.742 1 97.81 163 ALA B O 1
ATOM 2906 N N . ALA B 1 164 ? 0.225 -10.07 -4.59 1 98.31 164 ALA B N 1
ATOM 2907 C CA . ALA B 1 164 ? 1.353 -10.867 -4.109 1 98.31 164 ALA B CA 1
ATOM 2908 C C . ALA B 1 164 ? 1.99 -11.648 -5.25 1 98.31 164 ALA B C 1
ATOM 2910 O O . ALA B 1 164 ? 3.217 -11.742 -5.344 1 98.31 164 ALA B O 1
ATOM 2911 N N . VAL B 1 165 ? 1.172 -12.195 -6.133 1 98.56 165 VAL B N 1
ATOM 2912 C CA . VAL B 1 165 ? 1.688 -12.992 -7.238 1 98.56 165 VAL B CA 1
ATOM 2913 C C . VAL B 1 165 ? 2.52 -12.109 -8.172 1 98.56 165 VAL B C 1
ATOM 2915 O O . VAL B 1 165 ? 3.625 -12.484 -8.562 1 98.56 165 VAL B O 1
ATOM 2918 N N . THR B 1 166 ? 2.002 -10.961 -8.508 1 98 166 THR B N 1
ATOM 2919 C CA . THR B 1 166 ? 2.734 -10.078 -9.414 1 98 166 THR B CA 1
ATOM 2920 C C . THR B 1 166 ? 4.004 -9.555 -8.758 1 98 166 THR B C 1
ATOM 2922 O O . THR B 1 166 ? 5.012 -9.32 -9.43 1 98 166 THR B O 1
ATOM 2925 N N . ALA B 1 167 ? 3.975 -9.398 -7.457 1 97.69 167 ALA B N 1
ATOM 2926 C CA . ALA B 1 167 ? 5.168 -9 -6.711 1 97.69 167 ALA B CA 1
ATOM 2927 C C . ALA B 1 167 ? 6.246 -10.07 -6.793 1 97.69 167 ALA B C 1
ATOM 2929 O O . ALA B 1 167 ? 7.441 -9.766 -6.777 1 97.69 167 ALA B O 1
ATOM 2930 N N . LEU B 1 168 ? 5.852 -11.32 -6.906 1 98.12 168 LEU B N 1
ATOM 2931 C CA . LEU B 1 168 ? 6.805 -12.422 -6.789 1 98.12 168 LEU B CA 1
ATOM 2932 C C . LEU B 1 168 ? 7.129 -13.008 -8.156 1 98.12 168 LEU B C 1
ATOM 2934 O O . LEU B 1 168 ? 7.84 -14.008 -8.258 1 98.12 168 LEU B O 1
ATOM 2938 N N . LEU B 1 169 ? 6.629 -12.398 -9.188 1 97 169 LEU B N 1
ATOM 2939 C CA . LEU B 1 169 ? 6.898 -12.883 -10.539 1 97 169 LEU B CA 1
ATOM 2940 C C . LEU B 1 169 ? 8.398 -12.898 -10.82 1 97 169 LEU B C 1
ATOM 2942 O O . LEU B 1 169 ? 8.938 -13.906 -11.266 1 97 169 LEU B O 1
ATOM 2946 N N . LEU B 1 170 ? 9.078 -11.852 -10.461 1 94.31 170 LEU B N 1
ATOM 2947 C CA . LEU B 1 170 ? 10.492 -11.734 -10.789 1 94.31 170 LEU B CA 1
ATOM 2948 C C . LEU B 1 170 ? 11.328 -12.742 -10 1 94.31 170 LEU B C 1
ATOM 2950 O O . LEU B 1 170 ? 12.133 -13.477 -10.578 1 94.31 170 LEU B O 1
ATOM 2954 N N . PRO B 1 171 ? 11.125 -12.828 -8.719 1 96.19 171 PRO B N 1
ATOM 2955 C CA . PRO B 1 171 ? 11.891 -13.836 -7.977 1 96.19 171 PRO B CA 1
ATOM 2956 C C . PRO B 1 171 ? 11.672 -15.25 -8.5 1 96.19 171 PRO B C 1
ATOM 2958 O O . PRO B 1 171 ? 12.617 -16.047 -8.57 1 96.19 171 PRO B O 1
ATOM 2961 N N . PHE B 1 172 ? 10.5 -15.562 -8.883 1 97.06 172 PHE B N 1
ATOM 2962 C CA . PHE B 1 172 ? 10.219 -16.906 -9.367 1 97.06 172 PHE B CA 1
ATOM 2963 C C . PHE B 1 172 ? 10.82 -17.125 -10.75 1 97.06 172 PHE B C 1
ATOM 2965 O O . PHE B 1 172 ? 11.188 -18.25 -11.102 1 97.06 172 PHE B O 1
ATOM 2972 N N . ARG B 1 173 ? 10.977 -16.047 -11.477 1 94.12 173 ARG B N 1
ATOM 2973 C CA . ARG B 1 173 ? 11.508 -16.141 -12.836 1 94.12 173 ARG B CA 1
ATOM 2974 C C . ARG B 1 173 ? 13.031 -16.141 -12.828 1 94.12 173 ARG B C 1
ATOM 2976 O O . ARG B 1 173 ? 13.664 -16.734 -13.703 1 94.12 173 ARG B O 1
ATOM 2983 N N . TYR B 1 174 ? 13.68 -15.508 -11.758 1 92.5 174 TYR B N 1
ATOM 2984 C CA . TYR B 1 174 ? 15.086 -15.195 -11.961 1 92.5 174 TYR B CA 1
ATOM 2985 C C . TYR B 1 174 ? 15.906 -15.57 -10.727 1 92.5 174 TYR B C 1
ATOM 2987 O O . TYR B 1 174 ? 17.141 -15.617 -10.789 1 92.5 174 TYR B O 1
ATOM 2995 N N . VAL B 1 175 ? 15.281 -15.906 -9.625 1 93.19 175 VAL B N 1
ATOM 2996 C CA . VAL B 1 175 ? 16.062 -16 -8.398 1 93.19 175 VAL B CA 1
ATOM 2997 C C . VAL B 1 175 ? 15.797 -17.344 -7.723 1 93.19 175 VAL B C 1
ATOM 2999 O O . VAL B 1 175 ? 16.734 -18.062 -7.348 1 93.19 175 VAL B O 1
ATOM 3002 N N . LEU B 1 176 ? 14.555 -17.734 -7.605 1 95.69 176 LEU B N 1
ATOM 3003 C CA . LEU B 1 176 ? 14.18 -18.906 -6.82 1 95.69 176 LEU B CA 1
ATOM 3004 C C . LEU B 1 176 ? 14.367 -20.188 -7.629 1 95.69 176 LEU B C 1
ATOM 3006 O O . LEU B 1 176 ? 13.477 -20.594 -8.383 1 95.69 176 LEU B O 1
ATOM 3010 N N . ASP B 1 177 ? 15.477 -20.828 -7.406 1 95.44 177 ASP B N 1
ATOM 3011 C CA . ASP B 1 177 ? 15.75 -22.094 -8.07 1 95.44 177 ASP B CA 1
ATOM 3012 C C . ASP B 1 177 ? 15 -23.25 -7.398 1 95.44 177 ASP B C 1
ATOM 3014 O O . ASP B 1 177 ? 14.305 -23.031 -6.406 1 95.44 177 ASP B O 1
ATOM 3018 N N . PRO B 1 178 ? 15.102 -24.422 -7.957 1 96.12 178 PRO B N 1
ATOM 3019 C CA . PRO B 1 178 ? 14.328 -25.547 -7.41 1 96.12 178 PRO B CA 1
ATOM 3020 C C . PRO B 1 178 ? 14.617 -25.797 -5.934 1 96.12 178 PRO B C 1
ATOM 3022 O O . PRO B 1 178 ? 13.703 -26.109 -5.164 1 96.12 178 PRO B O 1
ATOM 3025 N N . SER B 1 179 ? 15.812 -25.672 -5.5 1 95.06 179 SER B N 1
ATOM 3026 C CA . SER B 1 179 ? 16.156 -25.875 -4.098 1 95.06 179 SER B CA 1
ATOM 3027 C C . SER B 1 179 ? 15.492 -24.844 -3.205 1 95.06 179 SER B C 1
ATOM 3029 O O . SER B 1 179 ? 14.945 -25.172 -2.152 1 95.06 179 SER B O 1
ATOM 3031 N N . ALA B 1 180 ? 15.539 -23.641 -3.68 1 94 180 ALA B N 1
ATOM 3032 C CA . ALA B 1 180 ? 14.883 -22.562 -2.936 1 94 180 ALA B CA 1
ATOM 3033 C C . ALA B 1 180 ? 13.375 -22.766 -2.902 1 94 180 ALA B C 1
ATOM 3035 O O . ALA B 1 180 ? 12.734 -22.531 -1.873 1 94 180 ALA B O 1
ATOM 3036 N N . ARG B 1 181 ? 12.797 -23.219 -3.979 1 96.75 181 ARG B N 1
ATOM 3037 C CA . ARG B 1 181 ? 11.352 -23.391 -4.062 1 96.75 181 ARG B CA 1
ATOM 3038 C C . ARG B 1 181 ? 10.883 -24.531 -3.18 1 96.75 181 ARG B C 1
ATOM 3040 O O . ARG B 1 181 ? 9.719 -24.562 -2.758 1 96.75 181 ARG B O 1
ATOM 3047 N N . ARG B 1 182 ? 11.758 -25.406 -2.885 1 96.12 182 ARG B N 1
ATOM 3048 C CA . ARG B 1 182 ? 11.43 -26.469 -1.951 1 96.12 182 ARG B CA 1
ATOM 3049 C C . ARG B 1 182 ? 11.32 -25.938 -0.525 1 96.12 182 ARG B C 1
ATOM 3051 O O . ARG B 1 182 ? 10.5 -26.422 0.259 1 96.12 182 ARG B O 1
ATOM 3058 N N . ILE B 1 183 ? 12.148 -25 -0.234 1 96.12 183 ILE B N 1
ATOM 3059 C CA . ILE B 1 183 ? 12.117 -24.359 1.075 1 96.12 183 ILE B CA 1
ATOM 3060 C C . ILE B 1 183 ? 10.812 -23.594 1.245 1 96.12 183 ILE B C 1
ATOM 3062 O O . ILE B 1 183 ? 10.188 -23.641 2.305 1 96.12 183 ILE B O 1
ATOM 3066 N N . TRP B 1 184 ? 10.383 -22.984 0.184 1 97.31 184 TRP B N 1
ATOM 3067 C CA . TRP B 1 184 ? 9.156 -22.203 0.183 1 97.31 184 TRP B CA 1
ATOM 3068 C C . TRP B 1 184 ? 8.031 -22.953 -0.52 1 97.31 184 TRP B C 1
ATOM 3070 O O . TRP B 1 184 ? 7.414 -22.422 -1.451 1 97.31 184 TRP B O 1
ATOM 3080 N N . GLY B 1 185 ? 7.746 -24.094 0.023 1 98.19 185 GLY B N 1
ATOM 3081 C CA . GLY B 1 185 ? 6.836 -25.031 -0.637 1 98.19 185 GLY B CA 1
ATOM 3082 C C . GLY B 1 185 ? 5.414 -24.5 -0.727 1 98.19 185 GLY B C 1
ATOM 3083 O O . GLY B 1 185 ? 4.777 -24.594 -1.777 1 98.19 185 GLY B O 1
ATOM 3084 N N . ASN B 1 186 ? 4.887 -23.953 0.363 1 97.88 186 ASN B N 1
ATOM 3085 C CA . ASN B 1 186 ? 3.52 -23.453 0.372 1 97.88 186 ASN B CA 1
ATOM 3086 C C . ASN B 1 186 ? 3.357 -22.266 -0.562 1 97.88 186 ASN B C 1
ATOM 3088 O O . ASN B 1 186 ? 2.371 -22.172 -1.294 1 97.88 186 ASN B O 1
ATOM 3092 N N . VAL B 1 187 ? 4.355 -21.391 -0.548 1 98.38 187 VAL B N 1
ATOM 3093 C CA . VAL B 1 187 ? 4.332 -20.219 -1.417 1 98.38 187 VAL B CA 1
ATOM 3094 C C . VAL B 1 187 ? 4.402 -20.656 -2.879 1 98.38 187 VAL B C 1
ATOM 3096 O O . VAL B 1 187 ? 3.674 -20.141 -3.725 1 98.38 187 VAL B O 1
ATOM 3099 N N . THR B 1 188 ? 5.258 -21.641 -3.135 1 98.44 188 THR B N 1
ATOM 3100 C CA . THR B 1 188 ? 5.422 -22.125 -4.5 1 98.44 188 THR B CA 1
ATOM 3101 C C . THR B 1 188 ? 4.137 -22.781 -5 1 98.44 188 THR B C 1
ATOM 3103 O O . THR B 1 188 ? 3.709 -22.531 -6.129 1 98.44 188 THR B O 1
ATOM 3106 N N . ARG B 1 189 ? 3.564 -23.578 -4.211 1 98.19 189 ARG B N 1
ATOM 3107 C CA . ARG B 1 189 ? 2.295 -24.203 -4.562 1 98.19 189 ARG B CA 1
ATOM 3108 C C . ARG B 1 189 ? 1.231 -23.156 -4.871 1 98.19 189 ARG B C 1
ATOM 3110 O O . ARG B 1 189 ? 0.537 -23.25 -5.887 1 98.19 189 ARG B O 1
ATOM 3117 N N . TRP B 1 190 ? 1.084 -22.234 -3.957 1 98.56 190 TRP B N 1
ATOM 3118 C CA . TRP B 1 190 ? 0.123 -21.141 -4.105 1 98.56 190 TRP B CA 1
ATOM 3119 C C . TRP B 1 190 ? 0.386 -20.344 -5.383 1 98.56 190 TRP B C 1
ATOM 3121 O O . TRP B 1 190 ? -0.539 -20.078 -6.152 1 98.56 190 TRP B O 1
ATOM 3131 N N . PHE B 1 191 ? 1.657 -20.047 -5.621 1 98.69 191 PHE B N 1
ATOM 3132 C CA . PHE B 1 191 ? 2.047 -19.281 -6.805 1 98.69 191 PHE B CA 1
ATOM 3133 C C . PHE B 1 191 ? 1.655 -20.016 -8.078 1 98.69 191 PHE B C 1
ATOM 3135 O O . PHE B 1 191 ? 1.021 -19.453 -8.961 1 98.69 191 PHE B O 1
ATOM 3142 N N . ASN B 1 192 ? 1.947 -21.25 -8.141 1 98.19 192 ASN B N 1
ATOM 3143 C CA . ASN B 1 192 ? 1.622 -22.078 -9.289 1 98.19 192 ASN B CA 1
ATOM 3144 C C . ASN B 1 192 ? 0.113 -22.188 -9.492 1 98.19 192 ASN B C 1
ATOM 3146 O O . ASN B 1 192 ? -0.368 -22.188 -10.625 1 98.19 192 ASN B O 1
ATOM 3150 N N . THR B 1 193 ? -0.577 -22.328 -8.414 1 98.12 193 THR B N 1
ATOM 3151 C CA . THR B 1 193 ? -2.033 -22.406 -8.477 1 98.12 193 THR B CA 1
ATOM 3152 C C . THR B 1 193 ? -2.617 -21.141 -9.094 1 98.12 193 THR B C 1
ATOM 3154 O O . THR B 1 193 ? -3.518 -21.203 -9.93 1 98.12 193 THR B O 1
ATOM 3157 N N . CYS B 1 194 ? -2.068 -20.016 -8.719 1 98.12 194 CYS B N 1
ATOM 3158 C CA . CYS B 1 194 ? -2.586 -18.734 -9.18 1 98.12 194 CYS B CA 1
ATOM 3159 C C . CYS B 1 194 ? -2.248 -18.5 -10.648 1 98.12 194 CYS B C 1
ATOM 3161 O O . CYS B 1 194 ? -3.127 -18.188 -11.453 1 98.12 194 CYS B O 1
ATOM 3163 N N . VAL B 1 195 ? -0.993 -18.734 -11.047 1 97.88 195 VAL B N 1
ATOM 3164 C CA . VAL B 1 195 ? -0.551 -18.344 -12.383 1 97.88 195 VAL B CA 1
ATOM 3165 C C . VAL B 1 195 ? -1.152 -19.297 -13.422 1 97.88 195 VAL B C 1
ATOM 3167 O O . VAL B 1 195 ? -1.126 -19.016 -14.617 1 97.88 195 VAL B O 1
ATOM 3170 N N . ARG B 1 196 ? -1.757 -20.344 -12.984 1 96.69 196 ARG B N 1
ATOM 3171 C CA . ARG B 1 196 ? -2.369 -21.312 -13.883 1 96.69 196 ARG B CA 1
ATOM 3172 C C . ARG B 1 196 ? -3.842 -20.984 -14.117 1 96.69 196 ARG B C 1
ATOM 3174 O O . ARG B 1 196 ? -4.484 -21.594 -14.984 1 96.69 196 ARG B O 1
ATOM 3181 N N . GLN B 1 197 ? -4.391 -20.078 -13.336 1 96.5 197 GLN B N 1
ATOM 3182 C CA . GLN B 1 197 ? -5.762 -19.656 -13.578 1 96.5 197 GLN B CA 1
ATOM 3183 C C . GLN B 1 197 ? -5.895 -18.984 -14.938 1 96.5 197 GLN B C 1
ATOM 3185 O O . GLN B 1 197 ? -4.961 -18.328 -15.406 1 96.5 197 GLN B O 1
ATOM 3190 N N . PRO B 1 198 ? -7.066 -19.078 -15.57 1 96.88 198 PRO B N 1
ATOM 3191 C CA . PRO B 1 198 ? -7.254 -18.562 -16.922 1 96.88 198 PRO B CA 1
ATOM 3192 C C . PRO B 1 198 ? -6.965 -17.062 -17.016 1 96.88 198 PRO B C 1
ATOM 3194 O O . PRO B 1 198 ? -6.398 -16.594 -18.016 1 96.88 198 PRO B O 1
ATOM 3197 N N . GLU B 1 199 ? -7.355 -16.312 -16.047 1 96.06 199 GLU B N 1
ATOM 3198 C CA . GLU B 1 199 ? -7.172 -14.867 -16.078 1 96.06 199 GLU B CA 1
ATOM 3199 C C . GLU B 1 199 ? -5.691 -14.492 -16 1 96.06 199 GLU B C 1
ATOM 3201 O O . GLU B 1 199 ? -5.246 -13.578 -16.703 1 96.06 199 GLU B O 1
ATOM 3206 N N . PHE B 1 200 ? -4.93 -15.234 -15.164 1 97.56 200 PHE B N 1
ATOM 3207 C CA . PHE B 1 200 ? -3.488 -15.016 -15.086 1 97.56 200 PHE B CA 1
ATOM 3208 C C . PHE B 1 200 ? -2.803 -15.43 -16.375 1 97.56 200 PHE B C 1
ATOM 3210 O O . PHE B 1 200 ? -1.971 -14.695 -16.922 1 97.56 200 PHE B O 1
ATOM 3217 N N . ARG B 1 201 ? -3.189 -16.547 -16.906 1 97.06 201 ARG B N 1
ATOM 3218 C CA . ARG B 1 201 ? -2.568 -17.094 -18.109 1 97.06 201 ARG B CA 1
ATOM 3219 C C . ARG B 1 201 ? -2.809 -16.203 -19.312 1 97.06 201 ARG B C 1
ATOM 3221 O O . ARG B 1 201 ? -1.95 -16.094 -20.188 1 97.06 201 ARG B O 1
ATOM 3228 N N . ALA B 1 202 ? -3.949 -15.633 -19.375 1 96.44 202 ALA B N 1
ATOM 3229 C CA . ALA B 1 202 ? -4.293 -14.758 -20.5 1 96.44 202 ALA B CA 1
ATOM 3230 C C . ALA B 1 202 ? -3.326 -13.578 -20.594 1 96.44 202 ALA B C 1
ATOM 3232 O O . ALA B 1 202 ? -3.072 -13.062 -21.672 1 96.44 202 ALA B O 1
ATOM 3233 N N . VAL B 1 203 ? -2.748 -13.18 -19.438 1 96.75 203 VAL B N 1
ATOM 3234 C CA . VAL B 1 203 ? -1.886 -12.008 -19.391 1 96.75 203 VAL B CA 1
ATOM 3235 C C . VAL B 1 203 ? -0.421 -12.438 -19.359 1 96.75 203 VAL B C 1
ATOM 3237 O O . VAL B 1 203 ? 0.407 -11.898 -20.094 1 96.75 203 VAL B O 1
ATOM 3240 N N . LEU B 1 204 ? -0.096 -13.461 -18.547 1 96.56 204 LEU B N 1
ATOM 3241 C CA . LEU B 1 204 ? 1.289 -13.82 -18.266 1 96.56 204 LEU B CA 1
ATOM 3242 C C . LEU B 1 204 ? 1.776 -14.891 -19.25 1 96.56 204 LEU B C 1
ATOM 3244 O O . LEU B 1 204 ? 2.982 -15.102 -19.375 1 96.56 204 LEU B O 1
ATOM 3248 N N . GLY B 1 205 ? 0.823 -15.539 -19.938 1 95.56 205 GLY B N 1
ATOM 3249 C CA . GLY B 1 205 ? 1.219 -16.75 -20.625 1 95.56 205 GLY B CA 1
ATOM 3250 C C . GLY B 1 205 ? 1.721 -17.844 -19.688 1 95.56 205 GLY B C 1
ATOM 3251 O O . GLY B 1 205 ? 1.277 -17.938 -18.547 1 95.56 205 GLY B O 1
ATOM 3252 N N . GLU B 1 206 ? 2.512 -18.672 -20.25 1 94.94 206 GLU B N 1
ATOM 3253 C CA . GLU B 1 206 ? 3.15 -19.672 -19.406 1 94.94 206 GLU B CA 1
ATOM 3254 C C . GLU B 1 206 ? 4.32 -19.078 -18.625 1 94.94 206 GLU B C 1
ATOM 3256 O O . GLU B 1 206 ? 5.223 -18.469 -19.219 1 94.94 206 GLU B O 1
ATOM 3261 N N . VAL B 1 207 ? 4.215 -19.188 -17.297 1 95.44 207 VAL B N 1
ATOM 3262 C CA . VAL B 1 207 ? 5.27 -18.641 -16.453 1 95.44 207 VAL B CA 1
ATOM 3263 C C . VAL B 1 207 ? 6.383 -19.672 -16.281 1 95.44 207 VAL B C 1
ATOM 3265 O O . VAL B 1 207 ? 6.176 -20.719 -15.664 1 95.44 207 VAL B O 1
ATOM 3268 N N . ALA B 1 208 ? 7.562 -19.406 -16.844 1 94.38 208 ALA B N 1
ATOM 3269 C CA . ALA B 1 208 ? 8.734 -20.25 -16.672 1 94.38 208 ALA B CA 1
ATOM 3270 C C . ALA B 1 208 ? 9.445 -19.953 -15.359 1 94.38 208 ALA B C 1
ATOM 3272 O O . ALA B 1 208 ? 9.859 -18.812 -15.117 1 94.38 208 ALA B O 1
ATOM 3273 N N . LEU B 1 209 ? 9.602 -20.922 -14.555 1 96.12 209 LEU B N 1
ATOM 3274 C CA . LEU B 1 209 ? 10.266 -20.75 -13.266 1 96.12 209 LEU B CA 1
ATOM 3275 C C . LEU B 1 209 ? 11.773 -20.859 -13.406 1 96.12 209 LEU B C 1
ATOM 3277 O O . LEU B 1 209 ? 12.266 -21.594 -14.266 1 96.12 209 LEU B O 1
ATOM 3281 N N . TYR B 1 210 ? 12.5 -20.203 -12.586 1 94 210 TYR B N 1
ATOM 3282 C CA . TYR B 1 210 ? 13.953 -20.156 -12.625 1 94 210 TYR B CA 1
ATOM 3283 C C . TYR B 1 210 ? 14.555 -21.531 -12.398 1 94 210 TYR B C 1
ATOM 3285 O O . TYR B 1 210 ? 14.242 -22.203 -11.406 1 94 210 TYR B O 1
ATOM 3293 N N . SER B 1 211 ? 15.383 -21.984 -13.242 1 92.06 211 SER B N 1
ATOM 3294 C CA . SER B 1 211 ? 15.969 -23.328 -13.172 1 92.06 211 SER B CA 1
ATOM 3295 C C . SER B 1 211 ? 17.312 -23.297 -12.438 1 92.06 211 SER B C 1
ATOM 3297 O O . SER B 1 211 ? 17.797 -24.344 -12 1 92.06 211 SER B O 1
ATOM 3299 N N . GLY B 1 212 ? 17.828 -22.062 -12.016 1 83.88 212 GLY B N 1
ATOM 3300 C CA . GLY B 1 212 ? 19.156 -21.953 -11.422 1 83.88 212 GLY B CA 1
ATOM 3301 C C . GLY B 1 212 ? 20.25 -21.781 -12.445 1 83.88 212 GLY B C 1
ATOM 3302 O O . GLY B 1 212 ? 21.359 -21.359 -12.109 1 83.88 212 GLY B O 1
ATOM 3303 N N . ALA B 1 213 ? 20.25 -22.328 -13.672 1 64.31 213 ALA B N 1
ATOM 3304 C CA . ALA B 1 213 ? 21.281 -22.203 -14.703 1 64.31 213 ALA B CA 1
ATOM 3305 C C . ALA B 1 213 ? 21.281 -20.797 -15.305 1 64.31 213 ALA B C 1
ATOM 3307 O O . ALA B 1 213 ? 20.219 -20.234 -15.586 1 64.31 213 ALA B O 1
ATOM 3308 N N . ARG B 1 214 ? 22.047 -19.938 -14.742 1 53.25 214 ARG B N 1
ATOM 3309 C CA . ARG B 1 214 ? 22.141 -18.609 -15.352 1 53.25 214 ARG B CA 1
ATOM 3310 C C . ARG B 1 214 ? 21.953 -18.688 -16.859 1 53.25 214 ARG B C 1
ATOM 3312 O O . ARG B 1 214 ? 22.594 -19.484 -17.531 1 53.25 214 ARG B O 1
ATOM 3319 N N . SER B 1 215 ? 20.734 -18.594 -17.344 1 42.62 215 SER B N 1
ATOM 3320 C CA . SER B 1 215 ? 20.641 -18.516 -18.812 1 42.62 215 SER B CA 1
ATOM 3321 C C . SER B 1 215 ? 21.656 -17.531 -19.375 1 42.62 215 SER B C 1
ATOM 3323 O O . SER B 1 215 ? 21.703 -16.375 -18.938 1 42.62 215 SER B O 1
ATOM 3325 N N . VAL B 1 216 ? 22.891 -17.812 -19.672 1 38.38 216 VAL B N 1
ATOM 3326 C CA . VAL B 1 216 ? 23.812 -16.969 -20.422 1 38.38 216 VAL B CA 1
ATOM 3327 C C . VAL B 1 216 ? 23.031 -16.125 -21.438 1 38.38 216 VAL B C 1
ATOM 3329 O O . VAL B 1 216 ? 23.594 -15.281 -22.125 1 38.38 216 VAL B O 1
ATOM 3332 N N . THR B 1 217 ? 21.875 -16.547 -21.922 1 37.88 217 THR B N 1
ATOM 3333 C CA . THR B 1 217 ? 21.469 -15.945 -23.188 1 37.88 217 THR B CA 1
ATOM 3334 C C . THR B 1 217 ? 21.266 -14.445 -23.031 1 37.88 217 THR B C 1
ATOM 3336 O O . THR B 1 217 ? 21.672 -13.664 -23.906 1 37.88 217 THR B O 1
ATOM 3339 N N . GLN B 1 218 ? 20.047 -13.945 -22.469 1 36.09 218 GLN B N 1
ATOM 3340 C CA . GLN B 1 218 ? 19.453 -12.734 -23 1 36.09 218 GLN B CA 1
ATOM 3341 C C . GLN B 1 218 ? 20.109 -11.484 -22.422 1 36.09 218 GLN B C 1
ATOM 3343 O O . GLN B 1 218 ? 19.812 -11.078 -21.297 1 36.09 218 GLN B O 1
ATOM 3348 N N . GLN B 1 219 ? 21.375 -11.406 -22.531 1 34.16 219 GLN B N 1
ATOM 3349 C CA . GLN B 1 219 ? 21.828 -10.016 -22.531 1 34.16 219 GLN B CA 1
ATOM 3350 C C . GLN B 1 219 ? 20.891 -9.133 -23.359 1 34.16 219 GLN B C 1
ATOM 3352 O O . GLN B 1 219 ? 20.531 -9.5 -24.484 1 34.16 219 GLN B O 1
ATOM 3357 N N . PRO B 1 220 ? 20.047 -8.305 -22.859 1 34.88 220 PRO B N 1
ATOM 3358 C CA . PRO B 1 220 ? 19.359 -7.387 -23.766 1 34.88 220 PRO B CA 1
ATOM 3359 C C . PRO B 1 220 ? 20.234 -6.914 -24.922 1 34.88 220 PRO B C 1
ATOM 3361 O O . PRO B 1 220 ? 21.266 -6.262 -24.688 1 34.88 220 PRO B O 1
ATOM 3364 N N . GLY B 1 221 ? 20.625 -7.77 -25.938 1 31.88 221 GLY B N 1
ATOM 3365 C CA . GLY B 1 221 ? 21.328 -7.516 -27.188 1 31.88 221 GLY B CA 1
ATOM 3366 C C . GLY B 1 221 ? 20.859 -6.254 -27.891 1 31.88 221 GLY B C 1
ATOM 3367 O O . GLY B 1 221 ? 19.781 -5.727 -27.578 1 31.88 221 GLY B O 1
ATOM 3368 N N . SER B 1 222 ? 21.875 -5.445 -28.672 1 32.28 222 SER B N 1
ATOM 3369 C CA . SER B 1 222 ? 22.141 -4.391 -29.641 1 32.28 222 SER B CA 1
ATOM 3370 C C . SER B 1 222 ? 21.25 -4.535 -30.875 1 32.28 222 SER B C 1
ATOM 3372 O O . SER B 1 222 ? 21.406 -3.795 -31.844 1 32.28 222 SER B O 1
ATOM 3374 N N . GLU B 1 223 ? 20.688 -5.707 -31.156 1 30.95 223 GLU B N 1
ATOM 3375 C CA . GLU B 1 223 ? 20.141 -5.668 -32.5 1 30.95 223 GLU B CA 1
ATOM 3376 C C . GLU B 1 223 ? 18.906 -4.789 -32.594 1 30.95 223 GLU B C 1
ATOM 3378 O O . GLU B 1 223 ? 17.828 -5.191 -32.125 1 30.95 223 GLU B O 1
ATOM 3383 N N . VAL B 1 224 ? 19.047 -3.451 -32.406 1 30.34 224 VAL B N 1
ATOM 3384 C CA . VAL B 1 224 ? 18.109 -2.482 -32.938 1 30.34 224 VAL B CA 1
ATOM 3385 C C . VAL B 1 224 ? 17.844 -2.811 -34.406 1 30.34 224 VAL B C 1
ATOM 3387 O O . VAL B 1 224 ? 18.75 -2.793 -35.25 1 30.34 224 VAL B O 1
ATOM 3390 N N . ILE B 1 225 ? 17.031 -3.721 -34.719 1 27.66 225 ILE B N 1
ATOM 3391 C CA . ILE B 1 225 ? 16.578 -3.852 -36.094 1 27.66 225 ILE B CA 1
ATOM 3392 C C . ILE B 1 225 ? 16.156 -2.486 -36.625 1 27.66 225 ILE B C 1
ATOM 3394 O O . ILE B 1 225 ? 15.242 -1.862 -36.094 1 27.66 225 ILE B O 1
ATOM 3398 N N . ALA B 1 226 ? 17.109 -1.747 -37.344 1 30.66 226 ALA B N 1
ATOM 3399 C CA . ALA B 1 226 ? 16.812 -0.63 -38.25 1 30.66 226 ALA B CA 1
ATOM 3400 C C . ALA B 1 226 ? 15.742 -1.01 -39.25 1 30.66 226 ALA B C 1
ATOM 3402 O O . ALA B 1 226 ? 15.836 -2.053 -39.906 1 30.66 226 ALA B O 1
ATOM 3403 N N . PRO B 1 227 ? 14.578 -0.471 -38.969 1 30.25 227 PRO B N 1
ATOM 3404 C CA . PRO B 1 227 ? 13.586 -0.66 -40.031 1 30.25 227 PRO B CA 1
ATOM 3405 C C . PRO B 1 227 ? 14.18 -0.477 -41.438 1 30.25 227 PRO B C 1
ATOM 3407 O O . PRO B 1 227 ? 15.062 0.362 -41.625 1 30.25 227 PRO B O 1
ATOM 3410 N N . GLN B 1 228 ? 14.352 -1.485 -42.094 1 24.81 228 GLN B N 1
ATOM 3411 C CA . GLN B 1 228 ? 14.602 -1.326 -43.531 1 24.81 228 GLN B CA 1
ATOM 3412 C C . GLN B 1 228 ? 13.633 -0.334 -44.156 1 24.81 228 GLN B C 1
ATOM 3414 O O . GLN B 1 228 ? 12.43 -0.367 -43.875 1 24.81 228 GLN B O 1
ATOM 3419 N N . LYS B 1 229 ? 14.094 0.755 -44.562 1 28.59 229 LYS B N 1
ATOM 3420 C CA . LYS B 1 229 ? 13.453 1.701 -45.469 1 28.59 229 LYS B CA 1
ATOM 3421 C C . LYS B 1 229 ? 12.875 0.989 -46.688 1 28.59 229 LYS B C 1
ATOM 3423 O O . LYS B 1 229 ? 13.617 0.4 -47.469 1 28.59 229 LYS B O 1
ATOM 3428 N N . THR B 1 230 ? 11.758 0.159 -46.438 1 22.7 230 THR B N 1
ATOM 3429 C CA . THR B 1 230 ? 11.086 0.139 -47.719 1 22.7 230 THR B CA 1
ATOM 3430 C C . THR B 1 230 ? 10.359 1.46 -47.969 1 22.7 230 THR B C 1
ATOM 3432 O O . THR B 1 230 ? 9.742 2.02 -47.062 1 22.7 230 THR B O 1
#

InterPro domains:
  IPR004046 Glutathione S-transferase, C-terminal [PF00043] (112-198)
  IPR010987 Glutathione S-transferase, C-terminal-like [PS50405] (89-219)
  IPR036282 Glutathione S-transferase, C-terminal domain superfamily [SSF47616] (87-208)

Sequence (460 aa):
MSILYVSPHPDAFPSLRALIAARYGEAGDGPGWGGPHPRICLQPPPSSRTPFPPPRLPALEQGPGGLWVWGAPAVAQLLWPAGLGGPGGSRAAVLVQQWVSYADTELIPAACGATLPALGLRGPGQDPQAALGALGKALNPLEDWLRLHTYLAGDAPTLADLAAVTALLLPFRYVLDPSARRIWGNVTRWFNTCVRQPEFRAVLGEVALYSGARSVTQQPGSEVIAPQKTMSILYVSPHPDAFPSLRALIAARYGEAGDGPGWGGPHPRICLQPPPSSRTPFPPPRLPALEQGPGGLWVWGAPAVAQLLWPAGLGGPGGSRAAVLVQQWVSYADTELIPAACGATLPALGLRGPGQDPQAALGALGKALNPLEDWLRLHTYLAGDAPTLADLAAVTALLLPFRYVLDPSARRIWGNVTRWFNTCVRQPEFRAVLGEVALYSGARSVTQQPGSEVIAPQKT

Foldseek 3Di:
DKEWEAAPDLLRLLRLLLQLLLLQQVVDPHFQLPDHRHHYDNDADDPVPDPDPPDAPGWMDPPVVGDIDHTSLGSSNRNHHHPPQPDCPDPLVVQLVVLLVLLVPQLLVLQCLQQCVLVVNDDPPDDNVVSVVSNVVSLVVVLVCLVVALERRDPDDDSSLSSNLSSCLRCFAGPQAPVNCVVSVSVNNSSVVVCPDPSNCVSNPDRDGHNVPPPPPPPVDPPPPDPDPD/DKEWEAAPDLLRLLRLLLQLLLLQQVVDPHFQLPDHRHHYDNDADDPVPDPDPPDAPGWMDPPVVGDIDHTSLGSSNRNHHHPPQPDCPDPLVVQLVVLLVLLVPQLLVLQCLQQCVLVVNDDPPDDNVVSVVSNVVSLVVVLVCLVVALERRDPDDDSSLSSNLSSCLRCQAGPQAPVNCVVSVSVNNSSVVVCPDPSNCVSNPDRDGDNPPPPVPPPVDPPPPDPPPD

Nearest PDB structures (foldseek):
  5jpo-assembly1_A  TM=8.583E-01  e=1.558E-14  Homo sapiens
  5dqs-assembly1_A  TM=8.775E-01  e=3.291E-14  Homo sapiens
  5jpo-assembly1_C-2  TM=8.781E-01  e=1.469E-13  Homo sapiens
  5f8b-assembly1_A  TM=7.765E-01  e=1.781E-09  Aspergillus fumigatus Af293
  1nhy-assembly1_A  TM=7.481E-01  e=9.843E-09  Saccharomyces cerevisiae

Secondary structure (DSSP, 8-state):
-EEEE--S-TT-HHHHHHHHHHHHHHHTT-BTTSSPPPEEE-SPPPGGG-SSSSP-SSEEEESTTS-EEESHHHHHHHHSBTTTT-BTTSHHHHHHHHHHHHIIIIIHHHHHHHHHHHTT-S-TTS-HHHHHHHHHHHHHHHHHHHTT-SSSSSSS--HHHHHHHHHTHHHHHHT--HHHHHHTHHHHHHHHHHHTSHHHHHHH-S-PPP-SS-----------------/-EEEE--S-TT-HHHHHHHHHHHHHHHTT-BTTSSPPPEEE-SPPPTTT-SSSSP-SSEEEESTTS-EEESHHHHHHHHSBTTTT-BTTSHHHHHHHHHHHHIIIIIHHHHHHHHHHHTT-S-TTS-HHHHHHHHHHHHHHHHHHHTT-SSSSSSS--HHHHHHHHHTHHHHHHT--HHHHHHTHHHHHHHHHHHTSHHHHHHH-S-PPP-SS-----------------

Solvent-accessible surface area (backbone atoms only — not comparable to full-atom values): 24285 Å² total; per-residue (Å²): 111,35,38,31,30,29,62,73,53,90,79,39,36,45,28,50,37,30,52,28,22,39,39,43,4,64,75,47,92,24,23,20,61,72,52,77,84,53,46,80,35,64,53,79,75,58,73,89,73,42,93,41,82,74,78,57,63,16,28,34,36,42,34,93,92,43,58,74,41,42,34,34,70,18,37,18,41,35,24,23,34,55,74,78,43,42,43,45,31,32,70,64,24,27,43,24,42,28,40,33,49,43,16,60,62,43,35,29,56,23,27,48,54,39,30,36,46,74,70,68,71,46,70,90,79,67,55,64,68,58,22,46,49,43,31,50,62,52,44,45,56,51,34,60,52,34,68,81,31,82,40,80,44,58,94,46,88,40,71,17,39,45,38,39,48,39,32,42,46,55,27,37,42,70,58,40,18,65,71,54,38,60,73,39,42,43,43,45,51,40,46,54,58,50,50,65,34,68,41,38,27,75,68,63,43,82,80,67,66,20,74,65,68,75,74,80,68,84,59,89,73,81,78,70,79,71,78,73,84,121,111,35,39,32,30,30,62,70,54,89,79,39,38,46,27,51,37,31,52,28,23,38,40,43,4,64,73,48,92,25,24,21,62,70,54,76,85,53,47,80,35,64,53,80,75,57,72,89,74,42,92,44,83,74,79,56,63,16,28,35,37,42,33,93,91,40,59,76,40,43,33,35,72,18,38,17,42,34,24,23,36,53,75,77,44,44,44,45,29,32,72,64,24,28,44,23,41,28,38,32,50,44,17,61,61,42,36,30,56,24,26,48,54,41,32,35,47,76,71,67,73,46,72,90,78,67,55,66,67,58,22,48,50,45,31,50,62,52,43,43,57,51,34,61,52,33,68,81,33,82,39,80,44,58,95,48,87,40,68,17,40,45,38,39,47,39,32,43,45,55,28,37,43,70,58,40,16,63,72,54,38,59,75,39,42,42,45,45,52,40,46,53,58,51,50,65,34,68,44,36,27,75,69,63,41,82,82,67,65,20,76,66,67,76,73,80,68,81,57,90,73,81,80,71,77,69,76,71,86,122

pLDDT: mean 83.88, std 17.83, range [22.7, 98.69]

Organism: Mus musculus (NCBI:txid10090)

Radius of gyration: 22.6 Å; Cα contacts (8 Å, |Δi|>4): 794; chains: 2; bounding box: 49×55×95 Å